Protein AF-0000000079328931 (afdb_homodimer)

Solvent-accessible surface area (backbone atoms only — not comparable to full-atom values): 22644 Å² total; per-residue (Å²): 132,29,38,41,32,41,34,12,40,9,58,31,27,57,46,48,23,21,44,46,53,49,55,49,51,50,68,34,49,32,38,38,24,52,15,70,40,91,87,46,78,28,62,40,46,64,30,44,49,91,51,56,50,89,87,48,44,76,44,79,39,48,51,48,90,51,73,76,65,21,54,57,38,45,46,52,52,47,50,53,52,51,52,43,33,73,72,55,35,32,33,33,39,46,25,59,13,18,44,37,56,67,40,72,49,59,65,54,50,53,55,46,45,73,73,67,45,48,74,47,46,42,53,25,31,39,52,68,50,48,45,25,26,74,69,70,43,77,52,34,46,84,88,46,46,31,37,42,28,34,39,90,51,52,84,69,66,76,84,74,38,19,39,34,35,31,70,27,50,91,38,51,66,65,43,50,51,52,38,53,74,71,57,40,49,56,39,39,40,24,35,51,59,39,88,78,54,44,74,43,71,46,68,70,59,52,68,68,62,65,43,76,58,26,35,34,50,32,38,45,135,132,30,36,40,33,42,32,12,40,8,57,33,28,55,46,49,24,23,44,47,54,50,56,49,52,49,69,34,48,32,39,37,24,52,16,70,40,88,86,46,78,30,63,40,45,63,29,46,50,91,53,56,49,90,85,47,45,74,44,78,40,46,51,48,92,51,74,75,64,23,54,56,38,45,48,52,49,47,50,52,51,49,53,44,32,72,71,54,34,31,34,33,38,47,26,61,14,18,44,36,56,66,39,72,50,60,66,53,49,54,55,46,46,73,72,68,45,48,75,46,46,42,53,24,32,38,51,66,49,46,44,24,25,73,69,70,42,78,51,35,46,85,88,48,45,30,36,41,28,34,38,90,51,53,84,70,66,75,87,74,37,20,40,34,34,31,70,27,50,92,38,52,65,65,45,49,52,52,37,53,74,71,56,39,50,56,39,38,40,25,34,51,59,38,89,78,52,43,75,43,72,45,68,71,59,51,68,68,62,66,43,74,60,27,36,33,49,33,38,45,134

Secondary structure (DSSP, 8-state):
--EEEEEE-BSS-GGGSBHHHHHHHHH-SEEEEEESSTT---HHHHHHGGGPPTT-EEEEEE--SSHHHHHHHHHHHHHHHHHHHHTT--EEEEESB-TTBS-SHHHHHHHHHHTT-EEEEE----HHHHHHHHHT--SB-TT--EEEEEGGGGGG-SS-SEEEEE--TT-HHHHHHHHHHTT-EEEEEESTTSTT-EEE--HHHHHHH--SSEEEEEE--/--EEEEEE-BSS-GGGSBHHHHHHHHH-SEEEEEESSTT---HHHHHHGGGPPTT-EEEEEE--SSHHHHHHHHHHHHHHHHHHHHTT--EEEEESB-TTBS-SHHHHHHHHHHTT-EEEEE----HHHHHHHHHT--SB-TT--EEEEEGGGGGG--S-SEEEEE--TT-HHHHHHHHHHTT-EEEEEESTTSTT-EEE--HHHHHHH--SSEEEEEE--

Organism: NCBI:txid704125

Structure (mmCIF, N/CA/C/O backbone):
data_AF-0000000079328931-model_v1
#
loop_
_entity.id
_entity.type
_entity.pdbx_description
1 polymer 'Precorrin-2 C(20)-methyltransferase'
#
loop_
_atom_site.group_PDB
_atom_site.id
_atom_site.type_symbol
_atom_site.label_atom_id
_atom_site.label_alt_id
_atom_site.label_comp_id
_atom_site.label_asym_id
_atom_site.label_entity_id
_atom_site.label_seq_id
_atom_site.pdbx_PDB_ins_code
_atom_site.Cartn_x
_atom_site.Cartn_y
_atom_site.Cartn_z
_atom_site.occupancy
_atom_site.B_iso_or_equiv
_atom_site.auth_seq_id
_atom_site.auth_comp_id
_atom_site.auth_asym_id
_atom_site.auth_atom_id
_atom_site.pdbx_PDB_model_num
ATOM 1 N N . MET A 1 1 ? 16.797 -24.703 3.709 1 85.31 1 MET A N 1
ATOM 2 C CA . MET A 1 1 ? 15.695 -25 2.791 1 85.31 1 MET A CA 1
ATOM 3 C C . MET A 1 1 ? 15.383 -23.797 1.907 1 85.31 1 MET A C 1
ATOM 5 O O . MET A 1 1 ? 15.492 -22.656 2.35 1 85.31 1 MET A O 1
ATOM 9 N N . ALA A 1 2 ? 15.18 -24.156 0.665 1 93.94 2 ALA A N 1
ATOM 10 C CA . ALA A 1 2 ? 14.93 -23.109 -0.331 1 93.94 2 ALA A CA 1
ATOM 11 C C . ALA A 1 2 ? 13.602 -22.406 -0.069 1 93.94 2 ALA A C 1
ATOM 13 O O . ALA A 1 2 ? 12.703 -22.984 0.557 1 93.94 2 ALA A O 1
ATOM 14 N N . THR A 1 3 ? 13.523 -21.141 -0.402 1 96.31 3 THR A N 1
ATOM 15 C CA . THR A 1 3 ? 12.359 -20.328 -0.091 1 96.31 3 THR A CA 1
ATOM 16 C C . THR A 1 3 ? 11.781 -19.703 -1.36 1 96.31 3 THR A C 1
ATOM 18 O O . THR A 1 3 ? 12.516 -19.312 -2.26 1 96.31 3 THR A O 1
ATOM 21 N N . LEU A 1 4 ? 10.43 -19.719 -1.439 1 96.38 4 LEU A N 1
ATOM 22 C CA . LEU A 1 4 ? 9.742 -18.891 -2.424 1 9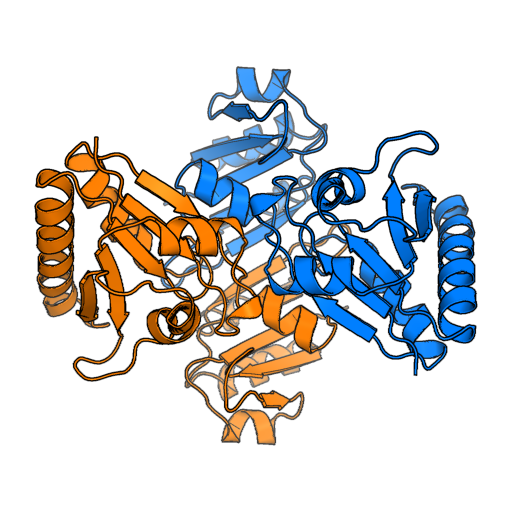6.38 4 LEU A CA 1
ATOM 23 C C . LEU A 1 4 ? 9.453 -17.5 -1.862 1 96.38 4 LEU A C 1
ATOM 25 O O . LEU A 1 4 ? 8.805 -17.375 -0.819 1 96.38 4 LEU A O 1
ATOM 29 N N . TYR A 1 5 ? 9.914 -16.516 -2.578 1 97.38 5 TYR A N 1
ATOM 30 C CA . TYR A 1 5 ? 9.617 -15.133 -2.232 1 97.38 5 TYR A CA 1
ATOM 31 C C . TYR A 1 5 ? 8.594 -14.539 -3.195 1 97.38 5 TYR A C 1
ATOM 33 O O . TYR A 1 5 ? 8.883 -14.359 -4.383 1 97.38 5 TYR A O 1
ATOM 41 N N . GLY A 1 6 ? 7.367 -14.312 -2.715 1 97.06 6 GLY A N 1
ATOM 42 C CA . GLY A 1 6 ? 6.438 -13.477 -3.463 1 97.06 6 GLY A CA 1
ATOM 43 C C . GLY A 1 6 ? 6.664 -11.992 -3.25 1 97.06 6 GLY A C 1
ATOM 44 O O . GLY A 1 6 ? 6.586 -11.508 -2.121 1 97.06 6 GLY A O 1
ATOM 45 N N . ILE A 1 7 ? 6.938 -11.25 -4.352 1 98.38 7 ILE A N 1
ATOM 46 C CA . ILE A 1 7 ? 7.328 -9.852 -4.188 1 98.38 7 ILE A CA 1
ATOM 47 C C . ILE A 1 7 ? 6.367 -8.953 -4.957 1 98.38 7 ILE A C 1
ATOM 49 O O . ILE A 1 7 ? 6.215 -9.086 -6.176 1 98.38 7 ILE A O 1
ATOM 53 N N . GLY A 1 8 ? 5.699 -8.039 -4.203 1 98.56 8 GLY A N 1
ATOM 54 C CA . GLY A 1 8 ? 5.02 -6.93 -4.863 1 98.56 8 GLY A CA 1
ATOM 55 C C . GLY A 1 8 ? 5.973 -5.852 -5.348 1 98.56 8 GLY A C 1
ATOM 56 O O . GLY A 1 8 ? 6.695 -5.25 -4.555 1 98.56 8 GLY A O 1
ATOM 57 N N . VAL A 1 9 ? 5.891 -5.535 -6.617 1 98.5 9 VAL A N 1
ATOM 58 C CA . VAL A 1 9 ? 6.895 -4.633 -7.172 1 98.5 9 VAL A CA 1
ATOM 59 C C . VAL A 1 9 ? 6.312 -3.23 -7.305 1 98.5 9 VAL A C 1
ATOM 61 O O . VAL A 1 9 ? 6.992 -2.309 -7.762 1 98.5 9 VAL A O 1
ATOM 64 N N . GLY A 1 10 ? 5.07 -3.029 -6.91 1 98.31 10 GLY A N 1
ATOM 65 C CA . GLY A 1 10 ? 4.426 -1.737 -7.07 1 98.31 10 GLY A CA 1
ATOM 66 C C . GLY A 1 10 ? 3.861 -1.52 -8.461 1 98.31 10 GLY A C 1
ATOM 67 O O . GLY A 1 10 ? 3.715 -2.469 -9.234 1 98.31 10 GLY A O 1
ATOM 68 N N . PRO A 1 11 ? 3.58 -0.299 -8.742 1 97.75 11 PRO A N 1
ATOM 69 C CA . PRO A 1 11 ? 2.828 -0.007 -9.961 1 97.75 11 PRO A CA 1
ATOM 70 C C . PRO A 1 11 ? 3.709 0.002 -11.211 1 97.75 11 PRO A C 1
ATOM 72 O O . PRO A 1 11 ? 3.197 -0.058 -12.328 1 97.75 11 PRO A O 1
ATOM 75 N N . GLY A 1 12 ? 5.004 0.167 -11.023 1 96.75 12 GLY A N 1
ATOM 76 C CA . GLY A 1 12 ? 5.836 0.187 -12.219 1 96.75 12 GLY A CA 1
ATOM 77 C C . GLY A 1 12 ? 7.082 1.034 -12.062 1 96.75 12 GLY A C 1
ATOM 78 O O . GLY A 1 12 ? 8.055 0.854 -12.797 1 96.75 12 GLY A O 1
ATOM 79 N N . ASP A 1 13 ? 7.09 2.037 -11.219 1 97.94 13 ASP A N 1
ATOM 80 C CA . ASP A 1 13 ? 8.266 2.842 -10.898 1 97.94 13 ASP A CA 1
ATOM 81 C C . ASP A 1 13 ? 9.281 2.035 -10.094 1 97.94 13 ASP A C 1
ATOM 83 O O . ASP A 1 13 ? 9.008 1.649 -8.953 1 97.94 13 ASP A O 1
ATOM 87 N N . SER A 1 14 ? 10.414 1.855 -10.648 1 98.31 14 SER A N 1
ATOM 88 C CA . SER A 1 14 ? 11.438 1.022 -10.023 1 98.31 14 SER A CA 1
ATOM 89 C C . SER A 1 14 ? 11.867 1.599 -8.68 1 98.31 14 SER A C 1
ATOM 91 O O . SER A 1 14 ? 12.32 0.864 -7.797 1 98.31 14 SER A O 1
ATOM 93 N N . GLU A 1 15 ? 11.633 2.84 -8.484 1 98.56 15 GLU A N 1
ATOM 94 C CA . GLU A 1 15 ? 12.047 3.459 -7.23 1 98.56 15 GLU A CA 1
ATOM 95 C C . GLU A 1 15 ? 11 3.238 -6.141 1 98.56 15 GLU A C 1
ATOM 97 O O . GLU A 1 15 ? 11.242 3.551 -4.973 1 98.56 15 GLU A O 1
ATOM 102 N N . LEU A 1 16 ? 9.883 2.684 -6.531 1 98.81 16 LEU A N 1
ATOM 103 C CA . LEU A 1 16 ? 8.859 2.416 -5.523 1 98.81 16 LEU A CA 1
ATOM 104 C C . LEU A 1 16 ? 8.992 0.996 -4.98 1 98.81 16 LEU A C 1
ATOM 106 O O . LEU A 1 16 ? 8.188 0.57 -4.148 1 98.81 16 LEU A O 1
ATOM 110 N N . LEU A 1 17 ? 10.016 0.274 -5.438 1 98.88 17 LEU A N 1
ATOM 111 C CA . LEU A 1 17 ? 10.352 -0.981 -4.777 1 98.88 17 LEU A CA 1
ATOM 112 C C . LEU A 1 17 ? 10.812 -0.732 -3.344 1 98.88 17 LEU A C 1
ATOM 114 O O . LEU A 1 17 ? 11.492 0.26 -3.07 1 98.88 17 LEU A O 1
ATOM 118 N N . THR A 1 18 ? 10.422 -1.639 -2.457 1 98.94 18 THR A N 1
ATOM 119 C CA . THR A 1 18 ? 10.953 -1.563 -1.104 1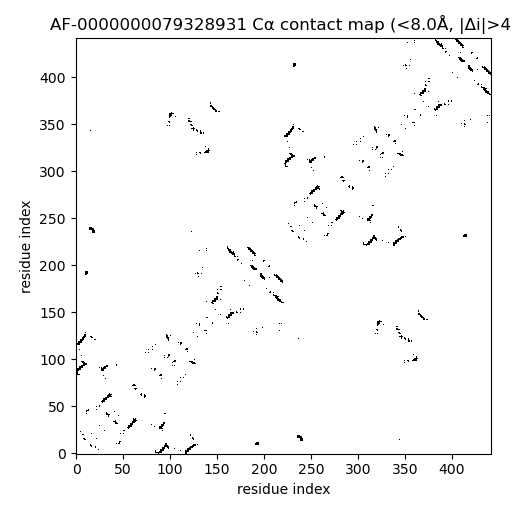 98.94 18 THR A CA 1
ATOM 120 C C . THR A 1 18 ? 12.422 -1.996 -1.078 1 98.94 18 THR A C 1
ATOM 122 O O . THR A 1 18 ? 12.859 -2.756 -1.942 1 98.94 18 THR A O 1
ATOM 125 N N . VAL A 1 19 ? 13.117 -1.541 -0.1 1 98.88 19 VAL A N 1
ATOM 126 C CA . VAL A 1 19 ? 14.5 -1.971 0.114 1 98.88 19 VAL A CA 1
ATOM 127 C C . VAL A 1 19 ? 14.547 -3.488 0.269 1 98.88 19 VAL A C 1
ATOM 129 O O . VAL A 1 19 ? 15.422 -4.148 -0.302 1 98.88 19 VAL A O 1
ATOM 132 N N . LYS A 1 20 ? 13.586 -4.023 0.957 1 98.81 20 LYS A N 1
ATOM 133 C CA . LYS A 1 20 ? 13.508 -5.465 1.176 1 98.81 20 LYS A CA 1
ATOM 134 C C . LYS A 1 20 ? 13.352 -6.215 -0.145 1 98.81 20 LYS A C 1
ATOM 136 O O . LYS A 1 20 ? 13.992 -7.25 -0.354 1 98.81 20 LYS A O 1
ATOM 141 N N . ALA A 1 21 ? 12.5 -5.691 -1.007 1 98.88 21 ALA A N 1
ATOM 142 C CA . ALA A 1 21 ? 12.305 -6.293 -2.324 1 98.88 21 ALA A CA 1
ATOM 143 C C . ALA A 1 21 ? 13.609 -6.293 -3.121 1 98.88 21 ALA A C 1
ATOM 145 O O . ALA A 1 21 ? 14 -7.324 -3.674 1 98.88 21 ALA A O 1
ATOM 146 N N . VAL A 1 22 ? 14.273 -5.168 -3.137 1 98.81 22 VAL A N 1
ATOM 147 C CA . VAL A 1 22 ? 15.508 -5.023 -3.896 1 98.81 22 VAL A CA 1
ATOM 148 C C . VAL A 1 22 ? 16.547 -6.012 -3.377 1 98.81 22 VAL A C 1
ATOM 150 O O . VAL A 1 22 ? 17.141 -6.762 -4.152 1 98.81 22 VAL A O 1
ATOM 153 N N . ARG A 1 23 ? 16.75 -6.055 -2.09 1 98.62 23 ARG A N 1
ATOM 154 C CA . ARG A 1 23 ? 17.734 -6.941 -1.481 1 98.62 23 ARG A CA 1
ATOM 155 C C . ARG A 1 23 ? 17.422 -8.406 -1.792 1 98.62 23 ARG A C 1
ATOM 157 O O . ARG A 1 23 ? 18.328 -9.188 -2.074 1 98.62 23 ARG A O 1
ATOM 164 N N . THR A 1 24 ? 16.172 -8.758 -1.726 1 98.75 24 THR A N 1
ATOM 165 C CA . THR A 1 24 ? 15.75 -10.125 -1.976 1 98.75 24 THR A CA 1
ATOM 166 C C . THR A 1 24 ? 15.961 -10.5 -3.439 1 98.75 24 THR A C 1
ATOM 168 O O . THR A 1 24 ? 16.438 -11.594 -3.742 1 98.75 24 THR A O 1
ATOM 171 N N . ILE A 1 25 ? 15.625 -9.586 -4.32 1 98.5 25 ILE A N 1
ATOM 172 C CA . ILE A 1 25 ? 15.82 -9.805 -5.75 1 98.5 25 ILE A CA 1
ATOM 173 C C . ILE A 1 25 ? 17.297 -10.031 -6.039 1 98.5 25 ILE A C 1
ATOM 175 O O . ILE A 1 25 ? 17.656 -10.938 -6.793 1 98.5 25 ILE A O 1
ATOM 179 N N . GLU A 1 26 ? 18.141 -9.281 -5.43 1 97.88 26 GLU A N 1
ATOM 180 C CA . GLU A 1 26 ? 19.594 -9.352 -5.664 1 97.88 26 GLU A CA 1
ATOM 181 C C . GLU A 1 26 ? 20.156 -10.672 -5.152 1 97.88 26 GLU A C 1
ATOM 183 O O . GLU A 1 26 ? 21.141 -11.18 -5.707 1 97.88 26 GLU A O 1
ATOM 188 N N . LYS A 1 27 ? 19.562 -11.234 -4.191 1 96.56 27 LYS A N 1
ATOM 189 C CA . LYS A 1 27 ? 20.141 -12.391 -3.533 1 96.56 27 LYS A CA 1
ATOM 190 C C . LYS A 1 27 ? 19.625 -13.695 -4.145 1 96.56 27 LYS A C 1
ATOM 192 O O . LYS A 1 27 ? 20.266 -14.734 -4.031 1 96.56 27 LYS A O 1
ATOM 197 N N . CYS A 1 28 ? 18.484 -13.727 -4.727 1 97.12 28 CYS A N 1
ATOM 198 C CA . CYS A 1 28 ? 17.844 -14.961 -5.195 1 97.12 28 CYS A CA 1
ATOM 199 C C . CYS A 1 28 ? 18.406 -15.383 -6.547 1 97.12 28 CYS A C 1
ATOM 201 O O . CYS A 1 28 ? 18.844 -14.539 -7.336 1 97.12 28 CYS A O 1
ATOM 203 N N . GLN A 1 29 ? 18.328 -16.641 -6.785 1 97.62 29 GLN A N 1
ATOM 204 C CA . GLN A 1 29 ? 18.984 -17.219 -7.961 1 97.62 29 GLN A CA 1
ATOM 205 C C . GLN A 1 29 ? 18 -17.312 -9.133 1 97.62 29 GLN A C 1
ATOM 207 O O . GLN A 1 29 ? 18.422 -17.422 -10.289 1 97.62 29 GLN A O 1
ATOM 212 N N . VAL A 1 30 ? 16.719 -17.344 -8.828 1 98.06 30 VAL A N 1
ATOM 213 C CA . VAL A 1 30 ? 15.703 -17.531 -9.859 1 98.06 30 VAL A CA 1
ATOM 214 C C . VAL A 1 30 ? 14.594 -16.5 -9.703 1 98.06 30 VAL A C 1
ATOM 216 O O . VAL A 1 30 ? 14.133 -16.234 -8.586 1 98.06 30 VAL A O 1
ATOM 219 N N . ILE A 1 31 ? 14.195 -15.891 -10.844 1 97.31 31 ILE A N 1
ATOM 220 C CA . ILE A 1 31 ? 13.086 -14.938 -10.867 1 97.31 31 ILE A CA 1
ATOM 221 C C . ILE A 1 31 ? 12.031 -15.398 -11.867 1 97.31 31 ILE A C 1
ATOM 223 O O . ILE A 1 31 ? 12.352 -15.672 -13.031 1 97.31 31 ILE A O 1
ATOM 227 N N . VAL A 1 32 ? 10.82 -15.516 -11.359 1 94.56 32 VAL A N 1
ATOM 228 C CA . VAL A 1 32 ? 9.664 -15.836 -12.188 1 94.56 32 VAL A CA 1
ATOM 229 C C . VAL A 1 32 ? 8.75 -14.617 -12.289 1 94.56 32 VAL A C 1
ATOM 231 O O . VAL A 1 32 ? 8.352 -14.047 -11.273 1 94.56 32 VAL A O 1
ATOM 234 N N . ALA A 1 33 ? 8.461 -14.227 -13.531 1 92.94 33 ALA A N 1
ATOM 235 C CA . ALA A 1 33 ? 7.602 -13.07 -13.773 1 92.94 33 ALA A CA 1
ATOM 236 C C . ALA A 1 33 ? 6.375 -13.453 -14.586 1 92.94 33 ALA A C 1
ATOM 238 O O . ALA A 1 33 ? 6.488 -14.141 -15.609 1 92.94 33 ALA A O 1
ATOM 239 N N . PRO A 1 34 ? 5.203 -12.953 -14.102 1 86.62 34 PRO A N 1
ATOM 240 C CA . PRO A 1 34 ? 3.986 -13.219 -14.875 1 86.62 34 PRO A CA 1
ATOM 241 C C . PRO A 1 34 ? 3.82 -12.281 -16.062 1 86.62 34 PRO A C 1
ATOM 243 O O . PRO A 1 34 ? 4.332 -11.156 -16.047 1 86.62 34 PRO A O 1
ATOM 246 N N . CYS A 1 35 ? 3.244 -12.797 -17.094 1 82.5 35 CYS A N 1
ATOM 247 C CA . CYS A 1 35 ? 2.834 -11.969 -18.219 1 82.5 35 CYS A CA 1
ATOM 248 C C . CYS A 1 35 ? 1.426 -12.328 -18.672 1 82.5 35 CYS A C 1
ATOM 250 O O . CYS A 1 35 ? 1.029 -13.492 -18.609 1 82.5 35 CYS A O 1
ATOM 252 N N . ALA A 1 36 ? 0.689 -11.289 -19.078 1 70 36 ALA A N 1
ATOM 253 C CA . ALA A 1 36 ? -0.695 -11.5 -19.5 1 70 36 ALA A CA 1
ATOM 254 C C . ALA A 1 36 ? -0.761 -12.055 -20.922 1 70 36 ALA A C 1
ATOM 256 O O . ALA A 1 36 ? -1.711 -12.758 -21.281 1 70 36 ALA A O 1
ATOM 257 N N . THR A 1 37 ? 0.182 -11.625 -21.656 1 67 37 THR A N 1
ATOM 258 C CA . THR A 1 37 ? 0.159 -12.062 -23.047 1 67 37 THR A CA 1
ATOM 259 C C . THR A 1 37 ? 1.355 -12.953 -23.359 1 67 37 THR A C 1
ATOM 261 O O . THR A 1 37 ? 2.414 -12.82 -22.75 1 67 37 THR A O 1
ATOM 264 N N . GLU A 1 38 ? 1.178 -14.07 -24.109 1 58.62 38 GLU A N 1
ATOM 265 C CA . GLU A 1 38 ? 2.195 -15.062 -24.438 1 58.62 38 GLU A CA 1
ATOM 266 C C . GLU A 1 38 ? 3.516 -14.398 -24.812 1 58.62 38 GLU A C 1
ATOM 268 O O . GLU A 1 38 ? 4.586 -14.875 -24.438 1 58.62 38 GLU A O 1
ATOM 273 N N . ASP A 1 39 ? 3.51 -13.43 -25.578 1 57.34 39 ASP A N 1
ATOM 274 C CA . ASP A 1 39 ? 4.742 -12.797 -26.047 1 57.34 39 ASP A CA 1
ATOM 275 C C . ASP A 1 39 ? 4.906 -11.406 -25.453 1 57.34 39 ASP A C 1
ATOM 277 O O . ASP A 1 39 ? 5.664 -10.586 -25.969 1 57.34 39 ASP A O 1
ATOM 281 N N . GLY A 1 40 ? 4.246 -11.258 -24.375 1 64.81 40 GLY A N 1
ATOM 282 C CA . GLY A 1 40 ? 4.199 -9.859 -23.969 1 64.81 40 GLY A CA 1
ATOM 283 C C . GLY A 1 40 ? 5.188 -9.523 -22.859 1 64.81 40 GLY A C 1
ATOM 284 O O . GLY A 1 40 ? 5.863 -10.414 -22.344 1 64.81 40 GLY A O 1
ATOM 285 N N . GLU A 1 41 ? 5.531 -8.406 -22.781 1 76.5 41 GLU A N 1
ATOM 286 C CA . GLU A 1 41 ? 6.406 -7.824 -21.766 1 76.5 41 GLU A CA 1
ATOM 287 C C . GLU A 1 41 ? 5.762 -7.875 -20.391 1 76.5 41 GLU A C 1
ATOM 289 O O . GLU A 1 41 ? 4.535 -7.832 -20.266 1 76.5 41 GLU A O 1
ATOM 294 N N . SER A 1 42 ? 6.555 -8.312 -19.422 1 89.56 42 SER A N 1
ATOM 295 C CA . SER A 1 42 ? 6.117 -8.297 -18.031 1 89.56 42 SER A CA 1
ATOM 296 C C . SER A 1 42 ? 6.445 -6.961 -17.359 1 89.56 42 SER A C 1
ATOM 298 O O . SER A 1 42 ? 7.617 -6.613 -17.203 1 89.56 42 SER A O 1
ATOM 300 N N . ILE A 1 43 ? 5.398 -6.297 -17.016 1 91.06 43 ILE A N 1
ATOM 301 C CA . ILE A 1 43 ? 5.57 -5.027 -16.312 1 91.06 43 ILE A CA 1
ATOM 302 C C . ILE A 1 43 ? 6.355 -5.25 -15.023 1 91.06 43 ILE A C 1
ATOM 304 O O . ILE A 1 43 ? 7.219 -4.445 -14.672 1 91.06 43 ILE A O 1
ATOM 308 N N . ALA A 1 44 ? 6.035 -6.363 -14.352 1 95.12 44 ALA A N 1
ATOM 309 C CA . ALA A 1 44 ? 6.727 -6.684 -13.102 1 95.12 44 ALA A CA 1
ATOM 310 C C . ALA A 1 44 ? 8.219 -6.879 -13.344 1 95.12 44 ALA A C 1
ATOM 312 O O . ALA A 1 44 ? 9.055 -6.367 -12.586 1 95.12 44 ALA A O 1
ATOM 313 N N . LEU A 1 45 ? 8.531 -7.594 -14.391 1 95.69 45 LEU A N 1
ATOM 314 C CA . LEU A 1 45 ? 9.93 -7.844 -14.703 1 95.69 45 LEU A CA 1
ATOM 315 C C . LEU A 1 45 ? 10.641 -6.551 -15.086 1 95.69 45 LEU A C 1
ATOM 317 O O . LEU A 1 45 ? 11.758 -6.293 -14.625 1 95.69 45 LEU A O 1
ATOM 321 N N . GLU A 1 46 ? 10.008 -5.738 -15.898 1 95.44 46 GLU A N 1
ATOM 322 C CA . GLU A 1 46 ? 10.594 -4.465 -16.312 1 95.44 46 GLU A CA 1
ATOM 323 C C . GLU A 1 46 ? 10.883 -3.576 -15.109 1 95.44 46 GLU A C 1
ATOM 325 O O . GLU A 1 46 ? 11.898 -2.881 -15.078 1 95.44 46 GLU A O 1
ATOM 330 N N . THR A 1 47 ? 10.078 -3.639 -14.164 1 97.31 47 THR A N 1
ATOM 331 C CA . THR A 1 47 ? 10.18 -2.797 -12.977 1 97.31 47 THR A CA 1
ATOM 332 C C . THR A 1 47 ? 11.43 -3.139 -12.172 1 97.31 47 THR A C 1
ATOM 334 O O . THR A 1 47 ? 12.031 -2.266 -11.547 1 97.31 47 THR A O 1
ATOM 337 N N . VAL A 1 48 ? 11.875 -4.391 -12.234 1 98.12 48 VAL A N 1
ATOM 338 C CA . VAL A 1 48 ? 12.945 -4.812 -11.344 1 98.12 48 VAL A CA 1
ATOM 339 C C . VAL A 1 48 ? 14.227 -5.023 -12.141 1 98.12 48 VAL A C 1
ATOM 341 O O . VAL A 1 48 ? 15.258 -5.43 -11.586 1 98.12 48 VAL A O 1
ATOM 344 N N . ARG A 1 49 ? 14.234 -4.766 -13.352 1 96.81 49 ARG A N 1
ATOM 345 C CA . ARG A 1 49 ? 15.281 -5.168 -14.281 1 96.81 49 ARG A CA 1
ATOM 346 C C . ARG A 1 49 ? 16.641 -4.676 -13.812 1 96.81 49 ARG A C 1
ATOM 348 O O . ARG A 1 49 ? 17.625 -5.422 -13.852 1 96.81 49 ARG A O 1
ATOM 355 N N . GLU A 1 50 ? 16.75 -3.504 -13.359 1 97.06 50 GLU A N 1
ATOM 356 C CA . GLU A 1 50 ? 18.031 -2.893 -13.016 1 97.06 50 GLU A CA 1
ATOM 357 C C . GLU A 1 50 ? 18.609 -3.516 -11.75 1 97.06 50 GLU A C 1
ATOM 359 O O . GLU A 1 50 ? 19.797 -3.322 -11.445 1 97.06 50 GLU A O 1
ATOM 364 N N . TYR A 1 51 ? 17.812 -4.277 -11.023 1 97.69 51 TYR A N 1
ATOM 365 C CA . TYR A 1 51 ? 18.266 -4.84 -9.75 1 97.69 51 TYR A CA 1
ATOM 366 C C . TYR A 1 51 ? 18.609 -6.316 -9.906 1 97.69 51 TYR A C 1
ATOM 368 O O . TYR A 1 51 ? 19.062 -6.953 -8.945 1 97.69 51 TYR A O 1
ATOM 376 N N . ILE A 1 52 ? 18.391 -6.863 -11.078 1 97.75 52 ILE A N 1
ATOM 377 C CA . ILE A 1 52 ? 18.688 -8.273 -11.328 1 97.75 52 ILE A CA 1
ATOM 378 C C . ILE A 1 52 ? 20.172 -8.453 -11.602 1 97.75 52 ILE A C 1
ATOM 380 O O . ILE A 1 52 ? 20.719 -7.859 -12.539 1 97.75 52 ILE A O 1
ATOM 384 N N . LYS A 1 53 ? 20.797 -9.25 -10.859 1 97.31 53 LYS A N 1
ATOM 385 C CA . LYS A 1 53 ? 22.219 -9.484 -11.016 1 97.31 53 LYS A CA 1
ATOM 386 C C . LYS A 1 53 ? 22.5 -10.414 -12.195 1 97.31 53 LYS A C 1
ATOM 388 O O . LYS A 1 53 ? 21.688 -11.266 -12.523 1 97.31 53 LYS A O 1
ATOM 393 N N . PRO A 1 54 ? 23.734 -10.234 -12.703 1 96.12 54 PRO A N 1
ATOM 394 C CA . PRO A 1 54 ? 24.125 -11.188 -13.734 1 96.12 54 PRO A CA 1
ATOM 395 C C . PRO A 1 54 ? 24.125 -12.633 -13.234 1 96.12 54 PRO A C 1
ATOM 397 O O . PRO A 1 54 ? 24.531 -12.891 -12.094 1 96.12 54 PRO A O 1
ATOM 400 N N . GLY A 1 55 ? 23.609 -13.523 -14.07 1 96.31 55 GLY A N 1
ATOM 401 C CA . GLY A 1 55 ? 23.609 -14.93 -13.703 1 96.31 55 GLY A CA 1
ATOM 402 C C . GLY A 1 55 ? 22.281 -15.406 -13.133 1 96.31 55 GLY A C 1
ATOM 403 O O . GLY A 1 55 ? 22.047 -16.609 -13 1 96.31 55 GLY A O 1
ATOM 404 N N . THR A 1 56 ? 21.453 -14.461 -12.75 1 97.5 56 THR A N 1
ATOM 405 C CA . THR A 1 56 ? 20.125 -14.828 -12.258 1 97.5 56 THR A CA 1
ATOM 406 C C . THR A 1 56 ? 19.297 -15.461 -13.375 1 97.5 56 THR A C 1
ATOM 408 O O . THR A 1 56 ? 19.281 -14.961 -14.5 1 97.5 56 THR A O 1
ATOM 411 N N . GLU A 1 57 ? 18.688 -16.625 -13.094 1 97.69 57 GLU A N 1
ATOM 412 C CA . GLU A 1 57 ? 17.75 -17.234 -14.023 1 97.69 57 GLU A CA 1
ATOM 413 C C . GLU A 1 57 ? 16.406 -16.516 -14.016 1 97.69 57 GLU A C 1
ATOM 415 O O . GLU A 1 57 ? 15.727 -16.453 -12.984 1 97.69 57 GLU A O 1
ATOM 420 N N . VAL A 1 58 ? 16.031 -15.938 -15.188 1 95.75 58 VAL A N 1
ATOM 421 C CA . VAL A 1 58 ? 14.781 -15.195 -15.297 1 95.75 58 VAL A CA 1
ATOM 422 C C . VAL A 1 58 ? 13.844 -15.906 -16.266 1 95.75 58 VAL A C 1
ATOM 424 O O . VAL A 1 58 ? 14.219 -16.188 -17.406 1 95.75 58 VAL A O 1
ATOM 427 N N . ILE A 1 59 ? 12.617 -16.141 -15.75 1 92.19 59 ILE A N 1
ATOM 428 C CA . ILE A 1 59 ? 11.641 -16.812 -16.609 1 92.19 59 ILE A CA 1
ATOM 429 C C . ILE A 1 59 ? 10.336 -16.031 -16.594 1 92.19 59 ILE A C 1
ATOM 431 O O . ILE A 1 59 ? 9.891 -15.555 -15.555 1 92.19 59 ILE A O 1
ATOM 435 N N . ILE A 1 60 ? 9.781 -15.875 -17.766 1 89.75 60 ILE A N 1
ATOM 436 C CA . ILE A 1 60 ? 8.469 -15.258 -17.906 1 89.75 60 ILE A CA 1
ATOM 437 C C . ILE A 1 60 ? 7.41 -16.328 -18.141 1 89.75 60 ILE A C 1
ATOM 439 O O . ILE A 1 60 ? 7.578 -17.203 -18.984 1 89.75 60 ILE A O 1
ATOM 443 N N . LYS A 1 61 ? 6.469 -16.328 -17.328 1 83.5 61 LYS A N 1
ATOM 444 C CA . LYS A 1 61 ? 5.41 -17.328 -17.453 1 83.5 61 LYS A CA 1
ATOM 445 C C . LYS A 1 61 ? 4.07 -16.656 -17.781 1 83.5 61 LYS A C 1
ATOM 447 O O . LYS A 1 61 ? 3.742 -15.609 -17.219 1 83.5 61 LYS A O 1
ATOM 452 N N . HIS A 1 62 ? 3.441 -17.266 -18.688 1 77.62 62 HIS A N 1
ATOM 453 C CA . HIS A 1 62 ? 2.164 -16.766 -19.172 1 77.62 62 HIS A CA 1
ATOM 454 C C . HIS A 1 62 ? 1.015 -17.203 -18.266 1 77.62 62 HIS A C 1
ATOM 456 O O . HIS A 1 62 ? 0.819 -18.391 -18.031 1 77.62 62 HIS A O 1
ATOM 462 N N . PHE A 1 63 ? 0.355 -16.281 -17.703 1 70.56 63 PHE A N 1
ATOM 463 C CA . PHE A 1 63 ? -0.861 -16.516 -16.922 1 70.56 63 PHE A CA 1
ATOM 464 C C . PHE A 1 63 ? -2.07 -15.922 -17.641 1 70.56 63 PHE A C 1
ATOM 466 O O . PHE A 1 63 ? -2.395 -14.742 -17.453 1 70.56 63 PHE A O 1
ATOM 473 N N . PRO A 1 64 ? -2.676 -16.75 -18.531 1 64.12 64 PRO A N 1
ATOM 474 C CA . PRO A 1 64 ? -3.791 -16.234 -19.328 1 64.12 64 PRO A CA 1
ATOM 475 C C . PRO A 1 64 ? -5.031 -15.945 -18.484 1 64.12 64 PRO A C 1
ATOM 477 O O . PRO A 1 64 ? -5.16 -16.469 -17.375 1 64.12 64 PRO A O 1
ATOM 480 N N . MET A 1 65 ? -5.902 -15.07 -18.891 1 60.06 65 MET A N 1
ATOM 481 C CA . MET A 1 65 ? -7.152 -14.727 -18.203 1 60.06 65 MET A CA 1
ATOM 482 C C . MET A 1 65 ? -8.188 -15.836 -18.391 1 60.06 65 MET A C 1
ATOM 484 O O . MET A 1 65 ? -9.102 -15.969 -17.578 1 60.06 65 MET A O 1
ATOM 488 N N . GLY A 1 66 ? -8.055 -16.75 -19.312 1 57.62 66 GLY A N 1
ATOM 489 C CA . GLY A 1 66 ? -9.055 -17.766 -19.578 1 57.62 66 GLY A CA 1
ATOM 490 C C . GLY A 1 66 ? -8.898 -19 -18.703 1 57.62 66 GLY A C 1
ATOM 491 O O . GLY A 1 66 ? -7.805 -19.266 -18.203 1 57.62 66 GLY A O 1
ATOM 492 N N . LYS A 1 67 ? -10.133 -19.672 -18.219 1 57.78 67 LYS A N 1
ATOM 493 C CA . LYS A 1 67 ? -10.266 -20.688 -17.188 1 57.78 67 LYS A CA 1
ATOM 494 C C . LYS A 1 67 ? -9.43 -21.922 -17.531 1 57.78 67 LYS A C 1
ATOM 496 O O . LYS A 1 67 ? -8.648 -22.406 -16.703 1 57.78 67 LYS A O 1
ATOM 501 N N . LYS A 1 68 ? -9.773 -22.562 -18.609 1 58.09 68 LYS A N 1
ATOM 502 C CA . LYS A 1 68 ? -9.195 -23.891 -18.859 1 58.09 68 LYS A CA 1
ATOM 503 C C . LYS A 1 68 ? -7.691 -23.797 -19.094 1 58.09 68 LYS A C 1
ATOM 505 O O . LYS A 1 68 ? -6.922 -24.562 -18.5 1 58.09 68 LYS A O 1
ATOM 510 N N . ASP A 1 69 ? -7.277 -22.859 -19.844 1 64.94 69 ASP A N 1
ATOM 511 C CA . ASP A 1 69 ? -5.871 -22.719 -20.203 1 64.94 69 ASP A CA 1
ATOM 512 C C . ASP A 1 69 ? -5.074 -22.094 -19.062 1 64.94 69 ASP A C 1
ATOM 514 O O . ASP A 1 69 ? -3.875 -22.344 -18.922 1 64.94 69 ASP A O 1
ATOM 518 N N . ARG A 1 70 ? -5.816 -21.5 -18.172 1 66.38 70 ARG A N 1
ATOM 519 C CA . ARG A 1 70 ? -5.176 -20.844 -17.031 1 66.38 70 ARG A CA 1
ATOM 520 C C . ARG A 1 70 ? -4.637 -21.875 -16.047 1 66.38 70 ARG A C 1
ATOM 522 O O . ARG A 1 70 ? -3.523 -21.734 -15.539 1 66.38 70 ARG A O 1
ATOM 529 N N . VAL A 1 71 ? -5.398 -22.859 -15.906 1 67.62 71 VAL A N 1
ATOM 530 C CA . VAL A 1 71 ? -5.039 -23.859 -14.922 1 67.62 71 VAL A CA 1
ATOM 531 C C . VAL A 1 71 ? -3.801 -24.625 -15.391 1 67.62 71 VAL A C 1
ATOM 533 O O . VAL A 1 71 ? -2.865 -24.844 -14.617 1 67.62 71 VAL A O 1
ATOM 536 N N . ILE A 1 72 ? -3.748 -24.953 -16.672 1 70.69 72 ILE A N 1
ATOM 537 C CA . ILE A 1 72 ? -2.635 -25.734 -17.203 1 70.69 72 ILE A CA 1
ATOM 538 C C . ILE A 1 72 ? -1.361 -24.891 -17.188 1 70.69 72 ILE A C 1
ATOM 540 O O . ILE A 1 72 ? -0.3 -25.375 -16.781 1 70.69 72 ILE A O 1
ATOM 544 N N . LYS A 1 73 ? -1.492 -23.672 -17.578 1 75.31 73 LYS A N 1
ATOM 545 C CA . LYS A 1 73 ? -0.329 -22.781 -17.625 1 75.31 73 LYS A CA 1
ATOM 546 C C . LYS A 1 73 ? 0.171 -22.469 -16.219 1 75.31 73 LYS A C 1
ATOM 548 O O . LYS A 1 73 ? 1.379 -22.375 -15.992 1 75.31 73 LYS A O 1
ATOM 553 N N . ALA A 1 74 ? -0.737 -22.312 -15.367 1 75.94 74 ALA A N 1
ATOM 554 C CA . ALA A 1 74 ? -0.364 -22.094 -13.969 1 75.94 74 ALA A CA 1
ATOM 555 C C . ALA A 1 74 ? 0.383 -23.312 -13.406 1 75.94 74 ALA A C 1
ATOM 557 O O . ALA A 1 74 ? 1.376 -23.156 -12.688 1 75.94 74 ALA A O 1
ATOM 558 N N . LEU A 1 75 ? -0.02 -24.422 -13.844 1 77.88 75 LEU A N 1
ATOM 559 C CA . LEU A 1 75 ? 0.606 -25.641 -13.359 1 77.88 75 LEU A CA 1
ATOM 560 C C . LEU A 1 75 ? 2.049 -25.75 -13.844 1 77.88 75 LEU A C 1
ATOM 562 O O . LEU A 1 75 ? 2.924 -26.219 -13.109 1 77.88 75 LEU A O 1
ATOM 566 N N . GLU A 1 76 ? 2.256 -25.297 -15.039 1 81.38 76 GLU A N 1
ATOM 567 C CA . GLU A 1 76 ? 3.617 -25.297 -15.562 1 81.38 76 GLU A CA 1
ATOM 568 C C . GLU A 1 76 ? 4.523 -24.375 -14.758 1 81.38 76 GLU A C 1
ATOM 570 O O . GLU A 1 76 ? 5.68 -24.703 -14.492 1 81.38 76 GLU A O 1
ATOM 575 N N . ALA A 1 77 ? 3.986 -23.25 -14.453 1 82.56 77 ALA A N 1
ATOM 576 C CA . ALA A 1 77 ? 4.75 -22.312 -13.641 1 82.56 77 ALA A CA 1
ATOM 577 C C . ALA A 1 77 ? 5.039 -22.891 -12.258 1 82.56 77 ALA A C 1
ATOM 579 O O . ALA A 1 77 ? 6.148 -22.75 -11.742 1 82.56 77 ALA A O 1
ATOM 580 N N . TYR A 1 78 ? 4.098 -23.594 -11.766 1 84.94 78 TYR A N 1
ATOM 581 C CA . TYR A 1 78 ? 4.242 -24.188 -10.445 1 84.94 78 TYR A CA 1
ATOM 582 C C . TYR A 1 78 ? 5.312 -25.281 -10.453 1 84.94 78 TYR A C 1
ATOM 584 O O . TYR A 1 78 ? 6.145 -25.344 -9.539 1 84.94 78 TYR A O 1
ATOM 592 N N . GLU A 1 79 ? 5.254 -26.031 -11.469 1 87.69 79 GLU A N 1
ATOM 593 C CA . GLU A 1 79 ? 6.227 -27.109 -11.594 1 87.69 79 GLU A CA 1
ATOM 594 C C . GLU A 1 79 ? 7.645 -26.562 -11.734 1 87.69 79 GLU A C 1
ATOM 596 O O . GLU A 1 79 ? 8.586 -27.109 -11.141 1 87.69 79 GLU A O 1
ATOM 601 N N . PHE A 1 80 ? 7.734 -25.609 -12.492 1 91.31 80 PHE A N 1
ATOM 602 C CA . PHE A 1 80 ? 9.039 -24.969 -12.656 1 91.31 80 PHE A CA 1
ATOM 603 C C . PHE A 1 80 ? 9.57 -24.469 -11.312 1 91.31 80 PHE A C 1
ATOM 605 O O . PHE A 1 80 ? 10.719 -24.734 -10.961 1 91.31 80 PHE A O 1
ATOM 612 N N . ILE A 1 81 ? 8.75 -23.75 -10.578 1 93.06 81 ILE A N 1
ATOM 613 C CA . ILE A 1 81 ? 9.125 -23.172 -9.289 1 93.06 81 ILE A CA 1
ATOM 614 C C . ILE A 1 81 ? 9.508 -24.297 -8.32 1 93.06 81 ILE A C 1
ATOM 616 O O . ILE A 1 81 ? 10.547 -24.219 -7.664 1 93.06 81 ILE A O 1
ATOM 620 N N . GLU A 1 82 ? 8.742 -25.312 -8.312 1 92.75 82 GLU A N 1
ATOM 621 C CA . GLU A 1 82 ? 9 -26.453 -7.422 1 92.75 82 GLU A CA 1
ATOM 622 C C . GLU A 1 82 ? 10.344 -27.109 -7.734 1 92.75 82 GLU A C 1
ATOM 624 O O . GLU A 1 82 ? 11.102 -27.438 -6.824 1 92.75 82 GLU A O 1
ATOM 629 N N . CYS A 1 83 ? 10.578 -27.266 -8.953 1 94.62 83 CYS A N 1
ATOM 630 C CA . CYS A 1 83 ? 11.82 -27.891 -9.375 1 94.62 83 CYS A CA 1
ATOM 631 C C . CYS A 1 83 ? 13.031 -27.094 -8.914 1 94.62 83 CYS A C 1
ATOM 633 O O . CYS A 1 83 ? 13.992 -27.656 -8.391 1 94.62 83 CYS A O 1
ATOM 635 N N . ARG A 1 84 ? 12.977 -25.812 -9.062 1 96.12 84 ARG A N 1
ATOM 636 C CA . ARG A 1 84 ? 14.086 -24.953 -8.656 1 96.12 84 ARG A CA 1
ATOM 637 C C . ARG A 1 84 ? 14.25 -24.953 -7.141 1 96.12 84 ARG A C 1
ATOM 639 O O . ARG A 1 84 ? 15.375 -24.984 -6.633 1 96.12 84 ARG A O 1
ATOM 646 N N . LEU A 1 85 ? 13.133 -24.922 -6.457 1 96.44 85 LEU A N 1
ATOM 647 C CA . LEU A 1 85 ? 13.18 -24.984 -5 1 96.44 85 LEU A CA 1
ATOM 648 C C . LEU A 1 85 ? 13.805 -26.281 -4.527 1 96.44 85 LEU A C 1
ATOM 650 O O . LEU A 1 85 ? 14.602 -26.297 -3.586 1 96.44 85 LEU A O 1
ATOM 654 N N . LYS A 1 86 ? 13.492 -27.391 -5.191 1 95.5 86 LYS A N 1
ATOM 655 C CA . LYS A 1 86 ? 14.039 -28.703 -4.848 1 95.5 86 LYS A CA 1
ATOM 656 C C . LYS A 1 86 ? 15.547 -28.75 -5.066 1 95.5 86 LYS A C 1
ATOM 658 O O . LYS A 1 86 ? 16.266 -29.484 -4.383 1 95.5 86 LYS A O 1
ATOM 663 N N . GLU A 1 87 ? 16 -27.953 -5.98 1 97.12 87 GLU A N 1
ATOM 664 C CA . GLU A 1 87 ? 17.422 -27.859 -6.25 1 97.12 87 GLU A CA 1
ATOM 665 C C . GLU A 1 87 ? 18.141 -27 -5.191 1 97.12 87 GLU A C 1
ATOM 667 O O . GLU A 1 87 ? 19.359 -26.844 -5.234 1 97.12 87 GLU A O 1
ATOM 672 N N . GLY A 1 88 ? 17.359 -26.406 -4.332 1 96.38 88 GLY A N 1
ATOM 673 C CA . GLY A 1 88 ? 17.922 -25.609 -3.246 1 96.38 88 GLY A CA 1
ATOM 674 C C . GLY A 1 88 ? 18.062 -24.141 -3.582 1 96.38 88 GLY A C 1
ATOM 675 O O . GLY A 1 88 ? 18.703 -23.391 -2.855 1 96.38 88 GLY A O 1
ATOM 676 N N . LYS A 1 89 ? 17.422 -23.766 -4.645 1 97.38 89 LYS A N 1
ATOM 677 C CA . LYS A 1 89 ? 17.5 -22.375 -5.078 1 97.38 89 LYS A CA 1
ATOM 678 C C . LYS A 1 89 ? 16.344 -21.562 -4.516 1 97.38 89 LYS A C 1
ATOM 680 O O . LYS A 1 89 ? 15.211 -22.031 -4.453 1 97.38 89 LYS A O 1
ATOM 685 N N . ASP A 1 90 ? 16.641 -20.359 -4.082 1 97.75 90 ASP A N 1
ATOM 686 C CA . ASP A 1 90 ? 15.586 -19.422 -3.748 1 97.75 90 ASP A CA 1
ATOM 687 C C . ASP A 1 90 ? 14.953 -18.828 -5.008 1 97.75 90 ASP A C 1
ATOM 689 O O . ASP A 1 90 ? 15.648 -18.484 -5.961 1 97.75 90 ASP A O 1
ATOM 693 N N . VAL A 1 91 ? 13.602 -18.797 -4.98 1 97.06 91 VAL A N 1
ATOM 694 C CA . VAL A 1 91 ? 12.859 -18.359 -6.152 1 97.06 91 VAL A CA 1
ATOM 695 C C . VAL A 1 91 ? 12.023 -17.125 -5.801 1 97.06 91 VAL A C 1
ATOM 697 O O . VAL A 1 91 ? 11.383 -17.078 -4.75 1 97.06 91 VAL A O 1
ATOM 700 N N . VAL A 1 92 ? 12.102 -16.172 -6.711 1 97.44 92 VAL A N 1
ATOM 701 C CA . VAL A 1 92 ? 11.25 -14.992 -6.602 1 97.44 92 VAL A CA 1
ATOM 702 C C . VAL A 1 92 ? 10.102 -15.094 -7.602 1 97.44 92 VAL A C 1
ATOM 704 O O . VAL A 1 92 ? 10.312 -15.422 -8.766 1 97.44 92 VAL A O 1
ATOM 707 N N . PHE A 1 93 ? 8.945 -14.891 -7.145 1 95.75 93 PHE A N 1
ATOM 708 C CA . PHE A 1 93 ? 7.793 -14.656 -8 1 95.75 93 PHE A CA 1
ATOM 709 C C . PHE A 1 93 ? 7.34 -13.203 -7.914 1 95.75 93 PHE A C 1
ATOM 711 O O . PHE A 1 93 ? 6.945 -12.734 -6.844 1 95.75 93 PHE A O 1
ATOM 718 N N . LEU A 1 94 ? 7.309 -12.5 -9.039 1 96.56 94 LEU A N 1
ATOM 719 C CA . LEU A 1 94 ? 6.996 -11.078 -9.055 1 96.56 94 LEU A CA 1
ATOM 720 C C . LEU A 1 94 ? 5.504 -10.852 -9.281 1 96.56 94 LEU A C 1
ATOM 722 O O . LEU A 1 94 ? 4.879 -11.57 -10.07 1 96.56 94 LEU A O 1
ATOM 726 N N . THR A 1 95 ? 4.992 -9.883 -8.586 1 95.25 95 THR A N 1
ATOM 727 C CA . THR A 1 95 ? 3.619 -9.43 -8.781 1 95.25 95 THR A CA 1
ATOM 728 C C . THR A 1 95 ? 3.572 -7.918 -8.984 1 95.25 95 THR A C 1
ATOM 730 O O . THR A 1 95 ? 4.246 -7.172 -8.266 1 95.25 95 THR A O 1
ATOM 733 N N . ILE A 1 96 ? 2.809 -7.473 -10.008 1 95.44 96 ILE A N 1
ATOM 734 C CA . ILE A 1 96 ? 2.564 -6.039 -10.125 1 95.44 96 ILE A CA 1
ATOM 735 C C . ILE A 1 96 ? 1.67 -5.57 -8.977 1 95.44 96 ILE A C 1
ATOM 737 O O . ILE A 1 96 ? 0.739 -6.277 -8.578 1 95.44 96 ILE A O 1
ATOM 741 N N . GLY A 1 97 ? 2.01 -4.453 -8.445 1 97 97 GLY A N 1
ATOM 742 C CA . GLY A 1 97 ? 1.284 -3.975 -7.281 1 97 97 GLY A CA 1
ATOM 743 C C . GLY A 1 97 ? 1.637 -4.723 -6.012 1 97 97 GLY A C 1
ATOM 744 O O . GLY A 1 97 ? 2.814 -4.863 -5.672 1 97 97 GLY A O 1
ATOM 745 N N . ASP A 1 98 ? 0.636 -5.117 -5.289 1 98.44 98 ASP A N 1
ATOM 746 C CA . ASP A 1 98 ? 0.771 -5.906 -4.07 1 98.44 98 ASP A CA 1
ATOM 747 C C . ASP A 1 98 ? 0.298 -7.34 -4.289 1 98.44 98 ASP A C 1
ATOM 749 O O . ASP A 1 98 ? -0.722 -7.57 -4.941 1 98.44 98 ASP A O 1
ATOM 753 N N . PRO A 1 99 ? 0.968 -8.312 -3.666 1 97.44 99 PRO A N 1
ATOM 754 C CA . PRO A 1 99 ? 0.656 -9.727 -3.898 1 97.44 99 PRO A CA 1
ATOM 755 C C . PRO A 1 99 ? -0.754 -10.102 -3.449 1 97.44 99 PRO A C 1
ATOM 757 O O . PRO A 1 99 ? -1.309 -11.102 -3.912 1 97.44 99 PRO A O 1
ATOM 760 N N . TYR A 1 100 ? -1.347 -9.297 -2.564 1 97.75 100 TYR A N 1
ATOM 761 C CA . TYR A 1 100 ? -2.59 -9.781 -1.978 1 97.75 100 TYR A CA 1
ATOM 762 C C . TYR A 1 100 ? -3.756 -8.867 -2.332 1 97.75 100 TYR A C 1
ATOM 764 O O . TYR A 1 100 ? -4.844 -8.992 -1.768 1 97.75 100 TYR A O 1
ATOM 772 N N . VAL A 1 101 ? -3.584 -7.934 -3.289 1 98.06 101 VAL A N 1
ATOM 773 C CA . VAL A 1 101 ? -4.645 -7.082 -3.812 1 98.06 101 VAL A CA 1
ATOM 774 C C . VAL A 1 101 ? -4.871 -7.383 -5.293 1 98.06 101 VAL A C 1
ATOM 776 O O . VAL A 1 101 ? -4.078 -6.969 -6.145 1 98.06 101 VAL A O 1
ATOM 779 N N . TYR A 1 102 ? -5.93 -8.086 -5.602 1 95.56 102 TYR A N 1
ATOM 780 C CA . TYR A 1 102 ? -6.324 -8.445 -6.961 1 95.56 102 TYR A CA 1
ATOM 781 C C . TYR A 1 102 ? -5.172 -9.117 -7.699 1 95.56 102 TYR A C 1
ATOM 783 O O . TYR A 1 102 ? -4.863 -8.75 -8.836 1 95.56 102 TYR A O 1
ATOM 791 N N . SER A 1 103 ? -4.566 -10.062 -7.078 1 90.69 103 SER A N 1
ATOM 792 C CA . SER A 1 103 ? -3.414 -10.773 -7.625 1 90.69 103 SER A CA 1
ATOM 793 C C . SER A 1 103 ? -3.703 -12.266 -7.758 1 90.69 103 SER A C 1
ATOM 795 O O . SER A 1 103 ? -4.492 -12.82 -6.992 1 90.69 103 SER A O 1
ATOM 797 N N . THR A 1 104 ? -3.082 -12.906 -8.68 1 80.38 104 THR A N 1
ATOM 798 C CA . THR A 1 104 ? -3.213 -14.352 -8.867 1 80.38 104 THR A CA 1
ATOM 799 C C . THR A 1 104 ? -2.213 -15.102 -7.988 1 80.38 104 THR A C 1
ATOM 801 O O . THR A 1 104 ? -2.234 -16.328 -7.926 1 80.38 104 THR A O 1
ATOM 804 N N . TYR A 1 105 ? -1.405 -14.438 -7.273 1 87.69 105 TYR A N 1
ATOM 805 C CA . TYR A 1 105 ? -0.34 -14.969 -6.43 1 87.69 105 TYR A CA 1
ATOM 806 C C . TYR A 1 105 ? -0.889 -15.969 -5.418 1 87.69 105 TYR A C 1
ATOM 808 O O . TYR A 1 105 ? -0.261 -17 -5.145 1 87.69 105 TYR A O 1
ATOM 816 N N . SER A 1 106 ? -2.1 -15.727 -4.914 1 81.94 106 SER A N 1
ATOM 817 C CA . SER A 1 106 ? -2.643 -16.562 -3.846 1 81.94 106 SER A CA 1
ATOM 818 C C . SER A 1 106 ? -2.809 -18 -4.301 1 81.94 106 SER A C 1
ATOM 820 O O . SER A 1 106 ? -2.619 -18.938 -3.512 1 81.94 106 SER A O 1
ATOM 822 N N . HIS A 1 107 ? -3.096 -18.219 -5.562 1 77.69 107 HIS A N 1
ATOM 823 C CA . HIS A 1 107 ? -3.236 -19.562 -6.098 1 77.69 107 HIS A CA 1
ATOM 824 C C . HIS A 1 107 ? -1.895 -20.297 -6.125 1 77.69 107 HIS A C 1
ATOM 826 O O . HIS A 1 107 ? -1.813 -21.469 -5.777 1 77.69 107 HIS A O 1
ATOM 832 N N . MET A 1 108 ? -0.911 -19.609 -6.398 1 79.25 108 MET A N 1
ATOM 833 C CA . MET A 1 108 ? 0.443 -20.141 -6.449 1 79.25 108 MET A CA 1
ATOM 834 C C . MET A 1 108 ? 0.948 -20.484 -5.051 1 79.25 108 MET A C 1
ATOM 836 O O . MET A 1 108 ? 1.544 -21.531 -4.84 1 79.25 108 MET A O 1
ATOM 840 N N . LEU A 1 109 ? 0.701 -19.609 -4.184 1 85.31 109 LEU A N 1
ATOM 841 C CA . LEU A 1 109 ? 1.147 -19.766 -2.803 1 85.31 109 LEU A CA 1
ATOM 842 C C . LEU A 1 109 ? 0.629 -21.062 -2.197 1 85.31 109 LEU A C 1
ATOM 844 O O . LEU A 1 109 ? 1.391 -21.812 -1.58 1 85.31 109 LEU A O 1
ATOM 848 N N . LYS A 1 110 ? -0.606 -21.297 -2.404 1 81.88 110 LYS A N 1
ATOM 849 C CA . LYS A 1 110 ? -1.21 -22.5 -1.828 1 81.88 110 LYS A CA 1
ATOM 850 C C . LYS A 1 110 ? -0.521 -23.766 -2.338 1 81.88 110 LYS A C 1
ATOM 852 O O . LYS A 1 110 ? -0.213 -24.672 -1.557 1 81.88 110 LYS A O 1
ATOM 857 N N . HIS A 1 111 ? -0.276 -23.812 -3.566 1 82.38 111 HIS A N 1
ATOM 858 C CA . HIS A 1 111 ? 0.375 -24.969 -4.176 1 82.38 111 HIS A CA 1
ATOM 859 C C . HIS A 1 111 ? 1.768 -25.188 -3.596 1 82.38 111 HIS A C 1
ATOM 861 O O . HIS A 1 111 ? 2.107 -26.297 -3.186 1 82.38 111 HIS A O 1
ATOM 867 N N . VAL A 1 112 ? 2.549 -24.156 -3.463 1 87.75 112 VAL A N 1
ATOM 868 C CA . VAL A 1 112 ? 3.936 -24.234 -3.021 1 87.75 112 VAL A CA 1
ATOM 869 C C . VAL A 1 112 ? 3.986 -24.594 -1.541 1 87.75 112 VAL A C 1
ATOM 871 O O . VAL A 1 112 ? 4.82 -25.406 -1.128 1 87.75 112 VAL A O 1
ATOM 874 N N . ARG A 1 113 ? 3.109 -24.078 -0.796 1 87.81 113 ARG A N 1
ATOM 875 C CA . ARG A 1 113 ? 3.045 -24.406 0.625 1 87.81 113 ARG A CA 1
ATOM 876 C C . ARG A 1 113 ? 2.658 -25.859 0.836 1 87.81 113 ARG A C 1
ATOM 878 O O . ARG A 1 113 ? 3.203 -26.531 1.714 1 87.81 113 ARG A O 1
ATOM 885 N N . ASP A 1 114 ? 1.749 -26.312 0.052 1 87.06 114 ASP A N 1
ATOM 886 C CA . ASP A 1 114 ? 1.305 -27.688 0.146 1 87.06 114 ASP A CA 1
ATOM 887 C C . ASP A 1 114 ? 2.445 -28.656 -0.173 1 87.06 114 ASP A C 1
ATOM 889 O O . ASP A 1 114 ? 2.445 -29.797 0.288 1 87.06 114 ASP A O 1
ATOM 893 N N . CYS A 1 115 ? 3.389 -28.203 -0.943 1 87.5 115 CYS A N 1
ATOM 894 C CA . CYS A 1 115 ? 4.551 -29.016 -1.291 1 87.5 115 CYS A CA 1
ATOM 895 C C . CYS A 1 115 ? 5.598 -28.969 -0.184 1 87.5 115 CYS A C 1
ATOM 897 O O . CYS A 1 115 ? 6.617 -29.656 -0.261 1 87.5 115 CYS A O 1
ATOM 899 N N . GLY A 1 116 ? 5.395 -28.078 0.868 1 90.06 116 GLY A N 1
ATOM 900 C CA . GLY A 1 116 ? 6.238 -28.078 2.051 1 90.06 116 GLY A CA 1
ATOM 901 C C . GLY A 1 116 ? 7.336 -27.031 2.004 1 90.06 116 GLY A C 1
ATOM 902 O O . GLY A 1 116 ? 8.25 -27.047 2.83 1 90.06 116 GLY A O 1
ATOM 903 N N . PHE A 1 117 ? 7.375 -26.219 1.055 1 93.25 117 PHE A N 1
ATOM 904 C CA . PHE A 1 117 ? 8.406 -25.203 0.944 1 93.25 117 PHE A CA 1
ATOM 905 C C . PHE A 1 117 ? 8.039 -23.969 1.756 1 93.25 117 PHE A C 1
ATOM 907 O O . PHE A 1 117 ? 6.859 -23.703 1.99 1 93.25 117 PHE A O 1
ATOM 914 N N . GLU A 1 118 ? 9.047 -23.281 2.168 1 94.25 118 GLU A N 1
ATOM 915 C CA . GLU A 1 118 ? 8.852 -22 2.852 1 94.25 118 GLU A CA 1
ATOM 916 C C . GLU A 1 118 ? 8.445 -20.906 1.869 1 94.25 118 GLU A C 1
ATOM 918 O O . GLU A 1 118 ? 8.938 -20.859 0.74 1 94.25 118 GLU A O 1
ATOM 923 N N . VAL A 1 119 ? 7.535 -20.078 2.381 1 95.5 119 VAL A N 1
ATOM 924 C CA . VAL A 1 119 ? 7.09 -18.953 1.569 1 95.5 119 VAL A CA 1
ATOM 925 C C . VAL A 1 119 ? 7.188 -17.656 2.379 1 95.5 119 VAL A C 1
ATOM 927 O O . VAL A 1 119 ? 6.766 -17.609 3.537 1 95.5 119 VAL A O 1
ATOM 930 N N . GLN A 1 120 ? 7.805 -16.703 1.794 1 96.88 120 GLN A N 1
ATOM 931 C CA . GLN A 1 120 ? 7.855 -15.344 2.338 1 96.88 120 GLN A CA 1
ATOM 932 C C . GLN A 1 120 ? 7.336 -14.328 1.325 1 96.88 120 GLN A C 1
ATOM 934 O O . GLN A 1 120 ? 7.746 -14.336 0.163 1 96.88 120 GLN A O 1
ATOM 939 N N . THR A 1 121 ? 6.434 -13.539 1.81 1 98.19 121 THR A N 1
ATOM 940 C CA . THR A 1 121 ? 5.863 -12.547 0.911 1 98.19 121 THR A CA 1
ATOM 941 C C . THR A 1 121 ? 6.301 -11.141 1.314 1 98.19 121 THR A C 1
ATOM 943 O O . THR A 1 121 ? 6.328 -10.812 2.502 1 98.19 121 THR A O 1
ATOM 946 N N . ILE A 1 122 ? 6.684 -10.32 0.377 1 98.75 122 ILE A N 1
ATOM 947 C CA . ILE A 1 122 ? 7.059 -8.922 0.553 1 98.75 122 ILE A CA 1
ATOM 948 C C . ILE A 1 122 ? 6.012 -8.023 -0.098 1 98.75 122 ILE A C 1
ATOM 950 O O . ILE A 1 122 ? 5.766 -8.117 -1.303 1 98.75 122 ILE A O 1
ATOM 954 N N . PRO A 1 123 ? 5.387 -7.129 0.691 1 98.88 123 PRO A N 1
ATOM 955 C CA . PRO A 1 123 ? 4.332 -6.277 0.138 1 98.88 123 PRO A CA 1
ATOM 956 C C . PRO A 1 123 ? 4.863 -5.25 -0.859 1 98.88 123 PRO A C 1
ATOM 958 O O . PRO A 1 123 ? 6.074 -5.008 -0.912 1 98.88 123 PRO A O 1
ATOM 961 N N . GLY A 1 124 ? 4.004 -4.75 -1.667 1 98.81 124 GLY A N 1
ATOM 962 C CA . GLY A 1 124 ? 4.309 -3.68 -2.602 1 98.81 124 GLY A CA 1
ATOM 963 C C . GLY A 1 124 ? 3.332 -2.521 -2.518 1 98.81 124 GLY A C 1
ATOM 964 O O . GLY A 1 124 ? 2.246 -2.656 -1.946 1 98.81 124 GLY A O 1
ATOM 965 N N . ILE A 1 125 ? 3.715 -1.407 -3.115 1 98.94 125 ILE A N 1
ATOM 966 C CA . ILE A 1 125 ? 2.844 -0.241 -3.199 1 98.94 125 ILE A CA 1
ATOM 967 C C . ILE A 1 125 ? 1.671 -0.539 -4.129 1 98.94 125 ILE A C 1
ATOM 969 O O . ILE A 1 125 ? 1.87 -0.891 -5.297 1 98.94 125 ILE A O 1
ATOM 973 N N . THR A 1 126 ? 0.494 -0.386 -3.607 1 98.75 126 THR A N 1
ATOM 974 C CA . THR A 1 126 ? -0.666 -0.568 -4.473 1 98.75 126 THR A CA 1
ATOM 975 C C . THR A 1 126 ? -0.767 0.566 -5.488 1 98.75 126 THR A C 1
ATOM 977 O O . THR A 1 126 ? -0.29 1.675 -5.238 1 98.75 126 THR A O 1
ATOM 980 N N . SER A 1 127 ? -1.423 0.242 -6.578 1 98.44 127 SER A N 1
ATOM 981 C CA . SER A 1 127 ? -1.574 1.255 -7.617 1 98.44 127 SER A CA 1
ATOM 982 C C . SER A 1 127 ? -2.367 2.453 -7.109 1 98.44 127 SER A C 1
ATOM 984 O O . SER A 1 127 ? -2.082 3.596 -7.477 1 98.44 127 SER A O 1
ATOM 986 N N . PHE A 1 128 ? -3.361 2.221 -6.23 1 98.81 128 PHE A N 1
ATOM 987 C CA . PHE A 1 128 ? -4.195 3.336 -5.801 1 98.81 128 PHE A CA 1
ATOM 988 C C . PHE A 1 128 ? -3.461 4.203 -4.781 1 98.81 128 PHE A C 1
ATOM 990 O O . PHE A 1 128 ? -3.678 5.414 -4.719 1 98.81 128 PHE A O 1
ATOM 997 N N . CYS A 1 129 ? -2.533 3.611 -3.98 1 98.88 129 CYS A N 1
ATOM 998 C CA . CYS A 1 129 ? -1.692 4.453 -3.139 1 98.88 129 CYS A CA 1
ATOM 999 C C . CYS A 1 129 ? -0.72 5.27 -3.98 1 98.88 129 CYS A C 1
ATOM 1001 O O . CYS A 1 129 ? -0.49 6.449 -3.703 1 98.88 129 CYS A O 1
ATOM 1003 N N . ALA A 1 130 ? -0.164 4.648 -5.004 1 98.88 130 ALA A N 1
ATOM 1004 C CA . ALA A 1 130 ? 0.736 5.355 -5.914 1 98.88 130 ALA A CA 1
ATOM 1005 C C . ALA A 1 130 ? 0.012 6.488 -6.633 1 98.88 130 ALA A C 1
ATOM 1007 O O . ALA A 1 130 ? 0.536 7.602 -6.734 1 98.88 130 ALA A O 1
ATOM 1008 N N . ALA A 1 131 ? -1.158 6.219 -7.102 1 98.88 131 ALA A N 1
ATOM 1009 C CA . ALA A 1 131 ? -1.95 7.23 -7.801 1 98.88 131 ALA A CA 1
ATOM 1010 C C . ALA A 1 131 ? -2.307 8.383 -6.871 1 98.88 131 ALA A C 1
ATOM 1012 O O . ALA A 1 131 ? -2.223 9.555 -7.262 1 98.88 131 ALA A O 1
ATOM 1013 N N . ALA A 1 132 ? -2.721 8.055 -5.68 1 98.62 132 ALA A N 1
ATOM 1014 C CA . ALA A 1 132 ? -3.059 9.078 -4.699 1 98.62 132 ALA A CA 1
ATOM 1015 C C . ALA A 1 132 ? -1.879 10.016 -4.457 1 98.62 132 ALA A C 1
ATOM 1017 O O . ALA A 1 132 ? -2.049 11.234 -4.402 1 98.62 132 ALA A O 1
ATOM 1018 N N . SER A 1 133 ? -0.729 9.461 -4.332 1 98.31 133 SER A N 1
ATOM 1019 C CA . SER A 1 133 ? 0.475 10.258 -4.109 1 98.31 133 SER A CA 1
ATOM 1020 C C . SER A 1 133 ? 0.82 11.094 -5.336 1 98.31 133 SER A C 1
ATOM 1022 O O . SER A 1 133 ? 1.28 12.227 -5.211 1 98.31 133 SER A O 1
ATOM 1024 N N . LEU A 1 134 ? 0.611 10.516 -6.508 1 98 134 LEU A N 1
ATOM 1025 C CA . LEU A 1 134 ? 0.883 11.211 -7.762 1 98 134 LEU A CA 1
ATOM 1026 C C . LEU A 1 134 ? 0.04 12.477 -7.879 1 98 134 LEU A C 1
ATOM 1028 O O . LEU A 1 134 ? 0.536 13.523 -8.305 1 98 134 LEU A O 1
ATOM 1032 N N . VAL A 1 135 ? -1.209 12.406 -7.379 1 96.69 135 VAL A N 1
ATOM 1033 C CA . VAL A 1 135 ? -2.127 13.508 -7.637 1 96.69 135 VAL A CA 1
ATOM 1034 C C . VAL A 1 135 ? -2.422 14.25 -6.336 1 96.69 135 VAL A C 1
ATOM 1036 O O . VAL A 1 135 ? -3.201 15.203 -6.324 1 96.69 135 VAL A O 1
ATOM 1039 N N . ASN A 1 136 ? -1.824 13.805 -5.254 1 95 136 ASN A N 1
ATOM 1040 C CA . ASN A 1 136 ? -2.051 14.383 -3.934 1 95 136 ASN A CA 1
ATOM 1041 C C . ASN A 1 136 ? -3.535 14.406 -3.582 1 95 136 ASN A C 1
ATOM 1043 O O . ASN A 1 136 ? -4.07 15.461 -3.219 1 95 136 ASN A O 1
ATOM 1047 N N . LYS A 1 137 ? -4.133 13.234 -3.602 1 95.12 137 LYS A N 1
ATOM 1048 C CA . LYS A 1 137 ? -5.539 13.078 -3.252 1 95.12 137 LYS A CA 1
ATOM 1049 C C . LYS A 1 137 ? -5.719 12.078 -2.109 1 95.12 137 LYS A C 1
ATOM 1051 O O . LYS A 1 137 ? -5.223 10.953 -2.18 1 95.12 137 LYS A O 1
ATOM 1056 N N . THR A 1 138 ? -6.449 12.5 -1.154 1 96.19 138 THR A N 1
ATOM 1057 C CA . THR A 1 138 ? -6.727 11.672 0.012 1 96.19 138 THR A CA 1
ATOM 1058 C C . THR A 1 138 ? -7.566 10.453 -0.376 1 96.19 138 THR A C 1
ATOM 1060 O O . THR A 1 138 ? -8.523 10.578 -1.142 1 96.19 138 THR A O 1
ATOM 1063 N N . LEU A 1 139 ? -7.18 9.305 0.133 1 98.31 139 LEU A N 1
ATOM 1064 C CA . LEU A 1 139 ? -7.961 8.094 -0.111 1 98.31 139 LEU A CA 1
ATOM 1065 C C . LEU A 1 139 ? -9.031 7.918 0.959 1 98.31 139 LEU A C 1
ATOM 1067 O O . LEU A 1 139 ? -10.164 7.523 0.654 1 98.31 139 LEU A O 1
ATOM 1071 N N . VAL A 1 140 ? -8.672 8.164 2.17 1 97.94 140 VAL A N 1
ATOM 1072 C CA . VAL A 1 140 ? -9.625 8.031 3.27 1 97.94 140 VAL A CA 1
ATOM 1073 C C . VAL A 1 140 ? -9.078 8.742 4.512 1 97.94 140 VAL A C 1
ATOM 1075 O O . VAL A 1 140 ? -7.867 8.797 4.719 1 97.94 140 VAL A O 1
ATOM 1078 N N . VAL A 1 141 ? -9.961 9.289 5.312 1 94.06 141 VAL A N 1
ATOM 1079 C CA . VAL A 1 141 ? -9.555 10.008 6.52 1 94.06 141 VAL A CA 1
ATOM 1080 C C . VAL A 1 141 ? -10.609 9.82 7.609 1 94.06 141 VAL A C 1
ATOM 1082 O O . VAL A 1 141 ? -11.734 9.398 7.328 1 94.06 141 VAL A O 1
ATOM 1085 N N . GLY A 1 142 ? -10.133 10.07 8.781 1 92.38 142 GLY A N 1
ATOM 1086 C CA . GLY A 1 142 ? -11.055 10.125 9.898 1 92.38 142 GLY A CA 1
ATOM 1087 C C . GLY A 1 142 ? -11.727 8.797 10.188 1 92.38 142 GLY A C 1
ATOM 1088 O O . GLY A 1 142 ? -11.062 7.77 10.312 1 92.38 142 GLY A O 1
ATOM 1089 N N . ASP A 1 143 ? -13.07 8.898 10.344 1 94.88 143 ASP A N 1
ATOM 1090 C CA . ASP A 1 143 ? -13.844 7.711 10.695 1 94.88 143 ASP A CA 1
ATOM 1091 C C . ASP A 1 143 ? -14.641 7.203 9.5 1 94.88 143 ASP A C 1
ATOM 1093 O O . ASP A 1 143 ? -15.711 6.613 9.664 1 94.88 143 ASP A O 1
ATOM 1097 N N . GLU A 1 144 ? -14.094 7.391 8.336 1 96.88 144 GLU A N 1
ATOM 1098 C CA . GLU A 1 144 ? -14.758 6.953 7.109 1 96.88 144 GLU A CA 1
ATOM 1099 C C . GLU A 1 144 ? -14.203 5.609 6.633 1 96.88 144 GLU A C 1
ATOM 1101 O O . GLU A 1 144 ? -13.148 5.172 7.086 1 96.88 144 GLU A O 1
ATOM 1106 N N . LYS A 1 145 ? -14.953 4.895 5.848 1 98.19 145 LYS A N 1
ATOM 1107 C CA . LYS A 1 145 ? -14.438 3.668 5.25 1 98.19 145 LYS A CA 1
ATOM 1108 C C . LYS A 1 145 ? -13.961 3.91 3.82 1 98.19 145 LYS A C 1
ATOM 1110 O O . LYS A 1 145 ? -14.438 4.828 3.15 1 98.19 145 LYS A O 1
ATOM 1115 N N . LEU A 1 146 ? -13.055 3.207 3.352 1 98.81 146 LEU A N 1
ATOM 1116 C CA . LEU A 1 146 ? -12.562 3.152 1.979 1 98.81 146 LEU A CA 1
ATOM 1117 C C . LEU A 1 146 ? -13.016 1.867 1.292 1 98.81 146 LEU A C 1
ATOM 1119 O O . LEU A 1 146 ? -12.836 0.773 1.833 1 98.81 146 LEU A O 1
ATOM 1123 N N . VAL A 1 147 ? -13.648 2.008 0.125 1 98.88 147 VAL A N 1
ATOM 1124 C CA . VAL A 1 147 ? -14.055 0.829 -0.632 1 98.88 147 VAL A CA 1
ATOM 1125 C C . VAL A 1 147 ? -13.242 0.742 -1.924 1 98.88 147 VAL A C 1
ATOM 1127 O O . VAL A 1 147 ? -13.25 1.672 -2.732 1 98.88 147 VAL A O 1
ATOM 1130 N N . VAL A 1 148 ? -12.5 -0.286 -2.088 1 98.88 148 VAL A N 1
ATOM 1131 C CA . VAL A 1 148 ? -11.805 -0.624 -3.328 1 98.88 148 VAL A CA 1
ATOM 1132 C C . VAL A 1 148 ? -12.609 -1.668 -4.098 1 98.88 148 VAL A C 1
ATOM 1134 O O . VAL A 1 148 ? -12.867 -2.764 -3.594 1 98.88 148 VAL A O 1
ATOM 1137 N N . MET A 1 149 ? -12.969 -1.368 -5.328 1 98.75 149 MET A N 1
ATOM 1138 C CA . MET A 1 149 ? -13.859 -2.289 -6.027 1 98.75 149 MET A CA 1
ATOM 1139 C C . MET A 1 149 ? -13.562 -2.307 -7.52 1 98.75 149 MET A C 1
ATOM 1141 O O . MET A 1 149 ? -13.055 -1.326 -8.07 1 98.75 149 MET A O 1
ATOM 1145 N N . PRO A 1 150 ? -13.836 -3.461 -8.18 1 98.5 150 PRO A N 1
ATOM 1146 C CA . PRO A 1 150 ? -13.773 -3.461 -9.641 1 98.5 150 PRO A CA 1
ATOM 1147 C C . PRO A 1 150 ? -14.875 -2.621 -10.289 1 98.5 150 PRO A C 1
ATOM 1149 O O . PRO A 1 150 ? -15.93 -2.416 -9.68 1 98.5 150 PRO A O 1
ATOM 1152 N N . ALA A 1 151 ? -14.602 -2.174 -11.445 1 98.62 151 ALA A N 1
ATOM 1153 C CA . ALA A 1 151 ? -15.539 -1.333 -12.188 1 98.62 151 ALA A CA 1
ATOM 1154 C C . ALA A 1 151 ? -16.906 -2.01 -12.312 1 98.62 151 ALA A C 1
ATOM 1156 O O . ALA A 1 151 ? -17.938 -1.341 -12.305 1 98.62 151 ALA A O 1
ATOM 1157 N N . THR A 1 152 ? -16.906 -3.303 -12.383 1 97.81 152 THR A N 1
ATOM 1158 C CA . THR A 1 152 ? -18.141 -4.059 -12.578 1 97.81 152 THR A CA 1
ATOM 1159 C C . THR A 1 152 ? -19.047 -3.943 -11.359 1 97.81 152 THR A C 1
ATOM 1161 O O . THR A 1 152 ? -20.234 -4.266 -11.43 1 97.81 152 THR A O 1
ATOM 1164 N N . LYS A 1 153 ? -18.531 -3.459 -10.281 1 97.88 153 LYS A N 1
ATOM 1165 C CA . LYS A 1 153 ? -19.328 -3.363 -9.055 1 97.88 153 LYS A CA 1
ATOM 1166 C C . LYS A 1 153 ? -19.656 -1.908 -8.727 1 97.88 153 LYS A C 1
ATOM 1168 O O . LYS A 1 153 ? -20.188 -1.615 -7.656 1 97.88 153 LYS A O 1
ATOM 1173 N N . ALA A 1 154 ? -19.344 -1.033 -9.586 1 98.25 154 ALA A N 1
ATOM 1174 C CA . ALA A 1 154 ? -19.578 0.387 -9.328 1 98.25 154 ALA A CA 1
ATOM 1175 C C . ALA A 1 154 ? -21.047 0.663 -9.055 1 98.25 154 ALA A C 1
ATOM 1177 O O . ALA A 1 154 ? -21.391 1.572 -8.289 1 98.25 154 ALA A O 1
ATOM 1178 N N . CYS A 1 155 ? -21.938 -0.123 -9.617 1 97.56 155 CYS A N 1
ATOM 1179 C CA . CYS A 1 155 ? -23.375 0.06 -9.461 1 97.56 155 CYS A CA 1
ATOM 1180 C C . CYS A 1 155 ? -23.812 -0.239 -8.031 1 97.56 155 CYS A C 1
ATOM 1182 O O . CYS A 1 155 ? -24.922 0.093 -7.637 1 97.56 155 CYS A O 1
ATOM 1184 N N . GLU A 1 156 ? -22.953 -0.835 -7.25 1 97.56 156 GLU A N 1
ATOM 1185 C CA . GLU A 1 156 ? -23.297 -1.214 -5.883 1 97.56 156 GLU A CA 1
ATOM 1186 C C . GLU A 1 156 ? -23 -0.08 -4.906 1 97.56 156 GLU A C 1
ATOM 1188 O O . GLU A 1 156 ? -23.312 -0.184 -3.715 1 97.56 156 GLU A O 1
ATOM 1193 N N . ILE A 1 157 ? -22.438 0.975 -5.395 1 97.69 157 ILE A N 1
ATOM 1194 C CA . ILE A 1 157 ? -22.125 2.105 -4.527 1 97.69 157 ILE A CA 1
ATOM 1195 C C . ILE A 1 157 ? -23.422 2.682 -3.953 1 97.69 157 ILE A C 1
ATOM 1197 O O . ILE A 1 157 ? -24.375 2.928 -4.688 1 97.69 157 ILE A O 1
ATOM 1201 N N . THR A 1 158 ? -23.406 2.883 -2.668 1 94.75 158 THR A N 1
ATOM 1202 C CA . THR A 1 158 ? -24.562 3.475 -2.008 1 9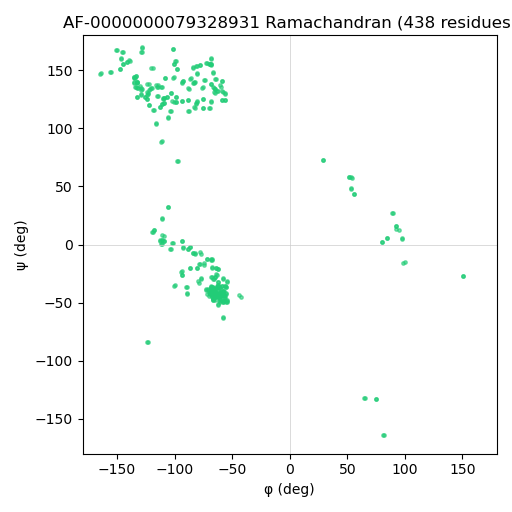4.75 158 THR A CA 1
ATOM 1203 C C . THR A 1 158 ? -24.172 4.742 -1.253 1 94.75 158 THR A C 1
ATOM 1205 O O . THR A 1 158 ? -24.016 5.805 -1.855 1 94.75 158 THR A O 1
ATOM 1208 N N . ASP A 1 159 ? -23.656 4.625 0.03 1 94.19 159 ASP A N 1
ATOM 1209 C CA . ASP A 1 159 ? -23.391 5.789 0.869 1 94.19 159 ASP A CA 1
ATOM 1210 C C . ASP A 1 159 ? -21.875 5.984 1.055 1 94.19 159 ASP A C 1
ATOM 1212 O O . ASP A 1 159 ? -21.453 6.883 1.782 1 94.19 159 ASP A O 1
ATOM 1216 N N . GLU A 1 160 ? -21.172 5.148 0.378 1 96.62 160 GLU A N 1
ATOM 1217 C CA . GLU A 1 160 ? -19.734 5.266 0.508 1 96.62 160 GLU A CA 1
ATOM 1218 C C . GLU A 1 160 ? -19.25 6.648 0.079 1 96.62 160 GLU A C 1
ATOM 1220 O O . GLU A 1 160 ? -19.719 7.195 -0.917 1 96.62 160 GLU A O 1
ATOM 1225 N N . LYS A 1 161 ? -18.297 7.195 0.791 1 98.12 161 LYS A N 1
ATOM 1226 C CA . LYS A 1 161 ? -17.75 8.516 0.496 1 98.12 161 LYS A CA 1
ATOM 1227 C C . LYS A 1 161 ? -16.422 8.414 -0.27 1 98.12 161 LYS A C 1
ATOM 1229 O O . LYS A 1 161 ? -16.094 9.289 -1.072 1 98.12 161 LYS A O 1
ATOM 1234 N N . PHE A 1 162 ? -15.672 7.43 0.047 1 98.75 162 PHE A N 1
ATOM 1235 C CA . PHE A 1 162 ? -14.359 7.207 -0.561 1 98.75 162 PHE A CA 1
ATOM 1236 C C . PHE A 1 162 ? -14.328 5.875 -1.297 1 98.75 162 PHE A C 1
ATOM 1238 O O . PHE A 1 162 ? -14.477 4.816 -0.683 1 98.75 162 PHE A O 1
ATOM 1245 N N . VAL A 1 163 ? -14.148 5.93 -2.65 1 98.81 163 VAL A N 1
ATOM 1246 C CA . VAL A 1 163 ? -14.156 4.699 -3.432 1 98.81 163 VAL A CA 1
ATOM 1247 C C . VAL A 1 163 ? -13.008 4.715 -4.434 1 98.81 163 VAL A C 1
ATOM 1249 O O . VAL A 1 163 ? -12.672 5.762 -4.988 1 98.81 163 VAL A O 1
ATOM 1252 N N . ILE A 1 164 ? -12.375 3.631 -4.594 1 98.94 164 ILE A N 1
ATOM 1253 C CA . ILE A 1 164 ? -11.414 3.373 -5.652 1 98.94 164 ILE A CA 1
ATOM 1254 C C . ILE A 1 164 ? -12 2.381 -6.656 1 98.94 164 ILE A C 1
ATOM 1256 O O . ILE A 1 164 ? -12.43 1.29 -6.281 1 98.94 164 ILE A O 1
ATOM 1260 N N . ILE A 1 165 ? -12 2.748 -7.891 1 98.94 165 ILE A N 1
ATOM 1261 C CA . ILE A 1 165 ? -12.492 1.858 -8.938 1 98.94 165 ILE A CA 1
ATOM 1262 C C . ILE A 1 165 ? -11.312 1.253 -9.695 1 98.94 165 ILE A C 1
ATOM 1264 O O . ILE A 1 165 ? -10.578 1.967 -10.375 1 98.94 165 ILE A O 1
ATOM 1268 N N . MET A 1 166 ? -11.195 -0.039 -9.57 1 98.56 166 MET A N 1
ATOM 1269 C CA . MET A 1 166 ? -10.156 -0.82 -10.227 1 98.56 166 MET A CA 1
ATOM 1270 C C . MET A 1 166 ? -10.711 -1.534 -11.461 1 98.56 166 MET A C 1
ATOM 1272 O O . MET A 1 166 ? -11.922 -1.554 -11.672 1 98.56 166 MET A O 1
ATOM 1276 N N . LYS A 1 167 ? -9.75 -2.068 -12.266 1 97.06 167 LYS A N 1
ATOM 1277 C CA . LYS A 1 167 ? -10.156 -2.838 -13.438 1 97.06 167 LYS A CA 1
ATOM 1278 C C . LYS A 1 167 ? -11.148 -2.055 -14.289 1 97.06 167 LYS A C 1
ATOM 1280 O O . LYS A 1 167 ? -12.227 -2.559 -14.625 1 97.06 167 LYS A O 1
ATOM 1285 N N . LEU A 1 168 ? -10.711 -0.929 -14.695 1 97.88 168 LEU A N 1
ATOM 1286 C CA . LEU A 1 168 ? -11.578 0.089 -15.281 1 97.88 168 LEU A CA 1
ATOM 1287 C C . LEU A 1 168 ? -11.742 -0.136 -16.781 1 97.88 168 LEU A C 1
ATOM 1289 O O . LEU A 1 168 ? -12.727 0.315 -17.375 1 97.88 168 LEU A O 1
ATOM 1293 N N . TYR A 1 169 ? -10.875 -0.849 -17.375 1 96.38 169 TYR A N 1
ATOM 1294 C CA . TYR A 1 169 ? -10.789 -0.958 -18.828 1 96.38 169 TYR A CA 1
ATOM 1295 C C . TYR A 1 169 ? -12.117 -1.424 -19.406 1 96.38 169 TYR A C 1
ATOM 1297 O O . TYR A 1 169 ? -12.664 -2.4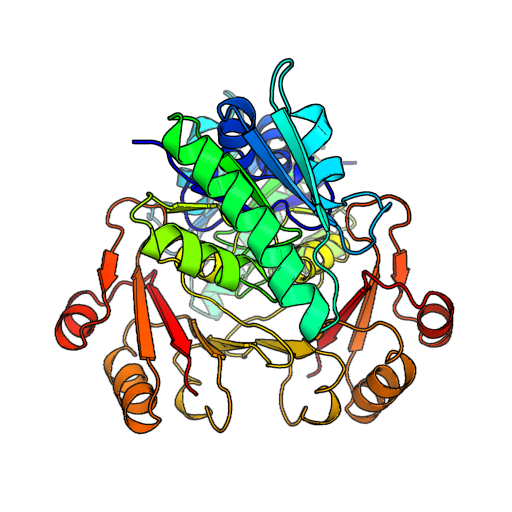49 -19 1 96.38 169 TYR A O 1
ATOM 1305 N N . LYS A 1 170 ? -12.672 -0.643 -20.344 1 96.25 170 LYS A N 1
ATOM 1306 C CA . LYS A 1 170 ? -13.891 -0.897 -21.094 1 96.25 170 LYS A CA 1
ATOM 1307 C C . LYS A 1 170 ? -15.133 -0.554 -20.281 1 96.25 170 LYS A C 1
ATOM 1309 O O . LYS A 1 170 ? -16.266 -0.716 -20.734 1 96.25 170 LYS A O 1
ATOM 1314 N N . HIS A 1 171 ? -15 -0.047 -19.062 1 98.19 171 HIS A N 1
ATOM 1315 C CA . HIS A 1 171 ? -16.141 0.283 -18.219 1 98.19 171 HIS A CA 1
ATOM 1316 C C . HIS A 1 171 ? -16.156 1.77 -17.875 1 98.19 171 HIS A C 1
ATOM 1318 O O . HIS A 1 171 ? -16.922 2.201 -17 1 98.19 171 HIS A O 1
ATOM 1324 N N . GLU A 1 172 ? -15.336 2.521 -18.531 1 98.38 172 GLU A N 1
ATOM 1325 C CA . GLU A 1 172 ? -15.125 3.922 -18.172 1 98.38 172 GLU A CA 1
ATOM 1326 C C . GLU A 1 172 ? -16.438 4.703 -18.203 1 98.38 172 GLU A C 1
ATOM 1328 O O . GLU A 1 172 ? -16.766 5.41 -17.25 1 98.38 172 GLU A O 1
ATOM 1333 N N . GLU A 1 173 ? -17.172 4.559 -19.25 1 98.38 173 GLU A N 1
ATOM 1334 C CA . GLU A 1 173 ? -18.391 5.34 -19.422 1 98.38 173 GLU A CA 1
ATOM 1335 C C . GLU A 1 173 ? -19.391 5.02 -18.312 1 98.38 173 GLU A C 1
ATOM 1337 O O . GLU A 1 173 ? -19.938 5.93 -17.688 1 98.38 173 GLU A O 1
ATOM 1342 N N . GLU A 1 174 ? -19.656 3.771 -18.125 1 98.44 174 GLU A N 1
ATOM 1343 C CA . GLU A 1 174 ? -20.609 3.34 -17.094 1 98.44 174 GLU A CA 1
ATOM 1344 C C . GLU A 1 174 ? -20.188 3.836 -15.711 1 98.44 174 GLU A C 1
ATOM 1346 O O . GLU A 1 174 ? -21.016 4.316 -14.945 1 98.44 174 GLU A O 1
ATOM 1351 N N . VAL A 1 175 ? -18.938 3.73 -15.406 1 98.81 175 VAL A N 1
ATOM 1352 C CA . VAL A 1 175 ? -18.422 4.133 -14.102 1 98.81 175 VAL A CA 1
ATOM 1353 C C . VAL A 1 175 ? -18.578 5.641 -13.93 1 98.81 175 VAL A C 1
ATOM 1355 O O . VAL A 1 175 ? -19.031 6.105 -12.883 1 98.81 175 VAL A O 1
ATOM 1358 N N . LEU A 1 176 ? -18.25 6.41 -14.953 1 98.75 176 LEU A N 1
ATOM 1359 C CA . LEU A 1 176 ? -18.359 7.859 -14.875 1 98.75 176 LEU A CA 1
ATOM 1360 C C . LEU A 1 176 ? -19.812 8.289 -14.695 1 98.75 176 LEU A C 1
ATOM 1362 O O . LEU A 1 176 ? -20.094 9.211 -13.938 1 98.75 176 LEU A O 1
ATOM 1366 N N . ASP A 1 177 ? -20.703 7.641 -15.414 1 98.81 177 ASP A N 1
ATOM 1367 C CA . ASP A 1 177 ? -22.125 7.93 -15.25 1 98.81 177 ASP A CA 1
ATOM 1368 C C . ASP A 1 177 ? -22.547 7.781 -13.789 1 98.81 177 ASP A C 1
ATOM 1370 O O . ASP A 1 177 ? -23.219 8.656 -13.242 1 98.81 177 ASP A O 1
ATOM 1374 N N . ILE A 1 178 ? -22.188 6.73 -13.188 1 98.75 178 ILE A N 1
ATOM 1375 C CA . ILE A 1 178 ? -22.578 6.414 -11.82 1 98.75 178 ILE A CA 1
ATOM 1376 C C . ILE A 1 178 ? -21.969 7.434 -10.859 1 98.75 178 ILE A C 1
ATOM 1378 O O . ILE A 1 178 ? -22.656 7.965 -9.992 1 98.75 178 ILE A O 1
ATOM 1382 N N . LEU A 1 179 ? -20.656 7.703 -11.008 1 98.75 179 LEU A N 1
ATOM 1383 C CA . LEU A 1 179 ? -19.969 8.625 -10.109 1 98.75 179 LEU A CA 1
ATOM 1384 C C . LEU A 1 179 ? -20.547 10.023 -10.211 1 98.75 179 LEU A C 1
ATOM 1386 O O . LEU A 1 179 ? -20.75 10.695 -9.195 1 98.75 179 LEU A O 1
ATOM 1390 N N . GLU A 1 180 ? -20.781 10.422 -11.422 1 98.62 180 GLU A N 1
ATOM 1391 C CA . GLU A 1 180 ? -21.344 11.75 -11.633 1 98.62 180 GLU A CA 1
ATOM 1392 C C . GLU A 1 180 ? -22.766 11.844 -11.086 1 98.62 180 GLU A C 1
ATOM 1394 O O . GLU A 1 180 ? -23.125 12.82 -10.422 1 98.62 180 GLU A O 1
ATOM 1399 N N . GLU A 1 181 ? -23.547 10.867 -11.391 1 98.12 181 GLU A N 1
ATOM 1400 C CA . GLU A 1 181 ? -24.922 10.828 -10.875 1 98.12 181 GLU A CA 1
ATOM 1401 C C . GLU A 1 181 ? -24.938 10.914 -9.352 1 98.12 181 GLU A C 1
ATOM 1403 O O . GLU A 1 181 ? -25.812 11.547 -8.766 1 98.12 181 GLU A O 1
ATOM 1408 N N . LYS A 1 182 ? -24 10.312 -8.711 1 98 182 LYS A N 1
ATOM 1409 C CA . LYS A 1 182 ? -23.984 10.211 -7.254 1 98 182 LYS A CA 1
ATOM 1410 C C . LYS A 1 182 ? -23.188 11.359 -6.637 1 98 182 LYS A C 1
ATOM 1412 O O . LYS A 1 182 ? -23 11.406 -5.418 1 98 182 LYS A O 1
ATOM 1417 N N . GLY A 1 183 ? -22.594 12.203 -7.375 1 98.06 183 GLY A N 1
ATOM 1418 C CA . GLY A 1 183 ? -22 13.438 -6.898 1 98.06 183 GLY A CA 1
ATOM 1419 C C . GLY A 1 183 ? -20.547 13.273 -6.492 1 98.06 183 GLY A C 1
ATOM 1420 O O . GLY A 1 183 ? -20.047 14 -5.621 1 98.06 183 GLY A O 1
ATOM 1421 N N . PHE A 1 184 ? -19.875 12.328 -7.078 1 98.69 184 PHE A N 1
ATOM 1422 C CA . PHE A 1 184 ? -18.469 12.125 -6.77 1 98.69 184 PHE A CA 1
ATOM 1423 C C . PHE A 1 184 ? -17.594 13.078 -7.57 1 98.69 184 PHE A C 1
ATOM 1425 O O . PHE A 1 184 ? -17.844 13.32 -8.75 1 98.69 184 PHE A O 1
ATOM 1432 N N . ASP A 1 185 ? -16.562 13.594 -6.875 1 98.5 185 ASP A N 1
ATOM 1433 C CA . ASP A 1 185 ? -15.352 14.039 -7.57 1 98.5 185 ASP A CA 1
ATOM 1434 C C . ASP A 1 185 ? -14.406 12.867 -7.84 1 98.5 185 ASP A C 1
ATOM 1436 O O . ASP A 1 185 ? -14.281 11.961 -7.016 1 98.5 185 ASP A O 1
ATOM 1440 N N . TYR A 1 186 ? -13.859 12.922 -9.031 1 98.75 186 TYR A N 1
ATOM 1441 C CA . TYR A 1 186 ? -13.016 11.773 -9.328 1 98.75 186 TYR A CA 1
ATOM 1442 C C . TYR A 1 186 ? -11.773 12.195 -10.102 1 98.75 186 TYR A C 1
ATOM 1444 O O . TYR A 1 186 ? -11.742 13.273 -10.703 1 98.75 186 TYR A O 1
ATOM 1452 N N . VAL A 1 187 ? -10.727 11.406 -10.055 1 98.81 187 VAL A N 1
ATOM 1453 C CA . VAL A 1 187 ? -9.508 11.531 -10.844 1 98.81 187 VAL A CA 1
ATOM 1454 C C . VAL A 1 187 ? -9.141 10.18 -11.445 1 98.81 187 VAL A C 1
ATOM 1456 O O . VAL A 1 187 ? -9.18 9.156 -10.758 1 98.81 187 VAL A O 1
ATOM 1459 N N . TYR A 1 188 ? -8.961 10.203 -12.758 1 98.81 188 TYR A N 1
ATOM 1460 C CA . TYR A 1 188 ? -8.477 9.062 -13.523 1 98.81 188 TYR A CA 1
ATOM 1461 C C . TYR A 1 188 ? -6.957 9.039 -13.57 1 98.81 188 TYR A C 1
ATOM 1463 O O . TYR A 1 188 ? -6.32 10.078 -13.742 1 98.81 188 TYR A O 1
ATOM 1471 N N . ALA A 1 189 ? -6.355 7.91 -13.344 1 98.75 189 ALA A N 1
ATOM 1472 C CA . ALA A 1 189 ? -4.918 7.73 -13.5 1 98.75 189 ALA A CA 1
ATOM 1473 C C . ALA A 1 189 ? -4.605 6.449 -14.273 1 98.75 189 ALA A C 1
ATOM 1475 O O . ALA A 1 189 ? -5.195 5.398 -14.008 1 98.75 189 ALA A O 1
ATOM 1476 N N . SER A 1 190 ? -3.711 6.473 -15.211 1 98.19 190 SER A N 1
ATOM 1477 C CA . SER A 1 190 ? -3.279 5.301 -15.961 1 98.19 190 SER A CA 1
ATOM 1478 C C . SER A 1 190 ? -1.758 5.23 -16.062 1 98.19 190 SER A C 1
ATOM 1480 O O . SER A 1 190 ? -1.084 6.262 -16.062 1 98.19 190 SER A O 1
ATOM 1482 N N . ARG A 1 191 ? -1.237 4.023 -16.031 1 97.19 191 ARG A N 1
ATOM 1483 C CA . ARG A 1 191 ? 0.183 3.721 -16.172 1 97.19 191 ARG A CA 1
ATOM 1484 C C . ARG A 1 191 ? 1.012 4.484 -15.141 1 97.19 191 ARG A C 1
ATOM 1486 O O . ARG A 1 191 ? 2.008 5.125 -15.492 1 97.19 191 ARG A O 1
ATOM 1493 N N . VAL A 1 192 ? 0.484 4.48 -13.93 1 97.69 192 VAL A N 1
ATOM 1494 C CA . VAL A 1 192 ? 1.121 5.211 -12.836 1 97.69 192 VAL A CA 1
ATOM 1495 C C . VAL A 1 192 ? 2.541 4.691 -12.625 1 97.69 192 VAL A C 1
ATOM 1497 O O . VAL A 1 192 ? 2.748 3.488 -12.453 1 97.69 192 VAL A O 1
ATOM 1500 N N . GLY A 1 193 ? 3.5 5.578 -12.68 1 95.88 193 GLY A N 1
ATOM 1501 C CA . GLY A 1 193 ? 4.887 5.219 -12.438 1 95.88 193 GLY A CA 1
ATOM 1502 C C . GLY A 1 193 ? 5.586 4.672 -13.664 1 95.88 193 GLY A C 1
ATOM 1503 O O . GLY A 1 193 ? 6.73 4.219 -13.586 1 95.88 193 GLY A O 1
ATOM 1504 N N . ARG A 1 194 ? 4.887 4.699 -14.789 1 95.56 194 ARG A N 1
ATOM 1505 C CA . ARG A 1 194 ? 5.441 4.129 -16.016 1 95.56 194 ARG A CA 1
ATOM 1506 C C . ARG A 1 194 ? 5.363 5.121 -17.156 1 95.56 194 ARG A C 1
ATOM 1508 O O . ARG A 1 194 ? 4.777 6.199 -17.016 1 95.56 194 ARG A O 1
ATOM 1515 N N . GLU A 1 195 ? 6.098 4.68 -18.25 1 95 195 GLU A N 1
ATOM 1516 C CA . GLU A 1 195 ? 5.996 5.484 -19.469 1 95 195 GLU A CA 1
ATOM 1517 C C . GLU A 1 195 ? 4.551 5.594 -19.938 1 95 195 GLU A C 1
ATOM 1519 O O . GLU A 1 195 ? 3.824 4.598 -19.969 1 95 195 GLU A O 1
ATOM 1524 N N . GLY A 1 196 ? 4.141 6.777 -20.219 1 96.5 196 GLY A N 1
ATOM 1525 C CA . GLY A 1 196 ? 2.781 6.988 -20.688 1 96.5 196 GLY A CA 1
ATOM 1526 C C . GLY A 1 196 ? 1.805 7.297 -19.578 1 96.5 196 GLY A C 1
ATOM 1527 O O . GLY A 1 196 ? 0.589 7.246 -19.766 1 96.5 196 GLY A O 1
ATOM 1528 N N . GLU A 1 197 ? 2.359 7.641 -18.453 1 98.06 197 GLU A N 1
ATOM 1529 C CA . GLU A 1 197 ? 1.534 8.016 -17.312 1 98.06 197 GLU A CA 1
ATOM 1530 C C . GLU A 1 197 ? 0.591 9.164 -17.672 1 98.06 197 GLU A C 1
ATOM 1532 O O . GLU A 1 197 ? 1.007 10.148 -18.281 1 98.06 197 GLU A O 1
ATOM 1537 N N . MET A 1 198 ? -0.714 8.969 -17.344 1 98.19 198 MET A N 1
ATOM 1538 C CA . MET A 1 198 ? -1.716 10 -17.594 1 98.19 198 MET A CA 1
ATOM 1539 C C . MET A 1 198 ? -2.637 10.172 -16.391 1 98.19 198 MET A C 1
ATOM 1541 O O . MET A 1 198 ? -2.965 9.195 -15.711 1 98.19 198 MET A O 1
ATOM 1545 N N . VAL A 1 199 ? -3 11.383 -16.188 1 98.5 199 VAL A N 1
ATOM 1546 C CA . VAL A 1 199 ? -3.979 11.742 -15.164 1 98.5 199 VAL A CA 1
ATOM 1547 C C . VAL A 1 199 ? -5.016 12.695 -15.758 1 98.5 199 VAL A C 1
ATOM 1549 O O . VAL A 1 199 ? -4.672 13.578 -16.547 1 98.5 199 VAL A O 1
ATOM 1552 N N . SER A 1 200 ? -6.293 12.5 -15.398 1 98.56 200 SER A N 1
ATOM 1553 C CA . SER A 1 200 ? -7.316 13.414 -15.898 1 98.56 200 SER A CA 1
ATOM 1554 C C . SER A 1 200 ? -8.531 13.438 -14.984 1 98.56 200 SER A C 1
ATOM 1556 O O . SER A 1 200 ? -8.859 12.43 -14.352 1 98.56 200 SER A O 1
ATOM 1558 N N . THR A 1 201 ? -9.156 14.547 -14.938 1 98.38 201 THR A N 1
ATOM 1559 C CA . THR A 1 201 ? -10.438 14.695 -14.266 1 98.38 201 THR A CA 1
ATOM 1560 C C . THR A 1 201 ? -11.547 14.984 -15.266 1 98.38 201 THR A C 1
ATOM 1562 O O . THR A 1 201 ? -12.703 15.18 -14.891 1 98.38 201 THR A O 1
ATOM 1565 N N . GLU A 1 202 ? -11.203 14.992 -16.547 1 98.31 202 GLU A N 1
ATOM 1566 C CA . GLU A 1 202 ? -12.156 15.359 -17.594 1 98.31 202 GLU A CA 1
ATOM 1567 C C . GLU A 1 202 ? -12.758 14.117 -18.25 1 98.31 202 GLU A C 1
ATOM 1569 O O . GLU A 1 202 ? -12.039 13.297 -18.812 1 98.31 202 GLU A O 1
ATOM 1574 N N . ARG A 1 203 ? -14.078 14.125 -18.25 1 98.12 203 ARG A N 1
ATOM 1575 C CA . ARG A 1 203 ? -14.828 12.969 -18.734 1 98.12 203 ARG A CA 1
ATOM 1576 C C . ARG A 1 203 ? -14.406 12.586 -20.156 1 98.12 203 ARG A C 1
ATOM 1578 O O . ARG A 1 203 ? -14.055 11.438 -20.406 1 98.12 203 ARG A O 1
ATOM 1585 N N . GLU A 1 204 ? -14.359 13.523 -21.047 1 98.19 204 GLU A N 1
ATOM 1586 C CA . GLU A 1 204 ? -14.086 13.242 -22.453 1 98.19 204 GLU A CA 1
ATOM 1587 C C . GLU A 1 204 ? -12.672 12.695 -22.641 1 98.19 204 GLU A C 1
ATOM 1589 O O . GLU A 1 204 ? -12.453 11.789 -23.438 1 98.19 204 GLU A O 1
ATOM 1594 N N . GLU A 1 205 ? -11.789 13.242 -21.906 1 98.25 205 GLU A N 1
ATOM 1595 C CA . GLU A 1 205 ? -10.406 12.773 -21.969 1 98.25 205 GLU A CA 1
ATOM 1596 C C . GLU A 1 205 ? -10.289 11.344 -21.453 1 98.25 205 GLU A C 1
ATOM 1598 O O . GLU A 1 205 ? -9.594 10.516 -22.062 1 98.25 205 GLU A O 1
ATOM 1603 N N . ILE A 1 206 ? -10.961 11.102 -20.391 1 98.31 206 ILE A N 1
ATOM 1604 C CA . ILE A 1 206 ? -10.93 9.773 -19.781 1 98.31 206 ILE A CA 1
ATOM 1605 C C . ILE A 1 206 ? -11.484 8.742 -20.766 1 98.31 206 ILE A C 1
ATOM 1607 O O . ILE A 1 206 ? -10.914 7.664 -20.938 1 98.31 206 ILE A O 1
ATOM 1611 N N . LEU A 1 207 ? -12.578 9.062 -21.453 1 98 207 LEU A N 1
ATOM 1612 C CA . LEU A 1 207 ? -13.234 8.148 -22.375 1 98 207 LEU A CA 1
ATOM 1613 C C . LEU A 1 207 ? -12.359 7.875 -23.594 1 98 207 LEU A C 1
ATOM 1615 O O . LEU A 1 207 ? -12.469 6.82 -24.234 1 98 207 LEU A O 1
ATOM 1619 N N . GLN A 1 208 ? -11.383 8.742 -23.859 1 96.88 208 GLN A N 1
ATOM 1620 C CA . GLN A 1 208 ? -10.477 8.57 -25 1 96.88 208 GLN A CA 1
ATOM 1621 C C . GLN A 1 208 ? -9.25 7.754 -24.609 1 96.88 208 GLN A C 1
ATOM 1623 O O . GLN A 1 208 ? -8.727 6.988 -25.422 1 96.88 208 GLN A O 1
ATOM 1628 N N . LEU A 1 209 ? -8.75 7.906 -23.453 1 93.81 209 LEU A N 1
ATOM 1629 C CA . LEU A 1 209 ? -7.531 7.254 -23 1 93.81 209 LEU A CA 1
ATOM 1630 C C . LEU A 1 209 ? -7.73 5.746 -22.891 1 93.81 209 LEU A C 1
ATOM 1632 O O . LEU A 1 209 ? -6.969 4.969 -23.469 1 93.81 209 LEU A O 1
ATOM 1636 N N . ARG A 1 210 ? -8.836 5.246 -22.266 1 89.25 210 ARG A N 1
ATOM 1637 C CA . ARG A 1 210 ? -9.195 3.844 -22.094 1 89.25 210 ARG A CA 1
ATOM 1638 C C . ARG A 1 210 ? -7.957 2.959 -22.031 1 89.25 210 ARG A C 1
ATOM 1640 O O . ARG A 1 210 ? -7.723 2.152 -22.938 1 89.25 210 ARG A O 1
ATOM 1647 N N . ASP A 1 211 ? -7.246 3 -20.969 1 93.12 211 ASP A N 1
ATOM 1648 C CA . ASP A 1 211 ? -6.023 2.223 -20.766 1 93.12 211 ASP A CA 1
ATOM 1649 C C . ASP A 1 211 ? -6.285 1.005 -19.891 1 93.12 211 ASP A C 1
ATOM 1651 O O . ASP A 1 211 ? -7.043 1.085 -18.922 1 93.12 211 ASP A O 1
ATOM 1655 N N . TYR A 1 212 ? -5.605 -0.068 -20.219 1 92.31 212 TYR A N 1
ATOM 1656 C CA . TYR A 1 212 ? -5.797 -1.312 -19.484 1 92.31 212 TYR A CA 1
ATOM 1657 C C . TYR A 1 212 ? -5.32 -1.176 -18.047 1 92.31 212 TYR A C 1
ATOM 1659 O O . TYR A 1 212 ? -5.914 -1.746 -17.125 1 92.31 212 TYR A O 1
ATOM 1667 N N . MET A 1 213 ? -4.254 -0.453 -17.875 1 94.56 213 MET A N 1
ATOM 1668 C CA . MET A 1 213 ? -3.691 -0.229 -16.547 1 94.56 213 MET A CA 1
ATOM 1669 C C . MET A 1 213 ? -4.152 1.11 -15.977 1 94.56 213 MET A C 1
ATOM 1671 O O . MET A 1 213 ? -3.371 2.062 -15.906 1 94.56 213 MET A O 1
ATOM 1675 N N . SER A 1 214 ? -5.445 1.168 -15.594 1 97.94 214 SER A N 1
ATOM 1676 C CA . SER A 1 214 ? -6.027 2.426 -15.133 1 97.94 214 SER A CA 1
ATOM 1677 C C . SER A 1 214 ? -6.949 2.205 -13.938 1 97.94 214 SER A C 1
ATOM 1679 O O . SER A 1 214 ? -7.359 1.075 -13.664 1 97.94 214 SER A O 1
ATOM 1681 N N . LEU A 1 215 ? -7.168 3.256 -13.195 1 98.75 215 LEU A N 1
ATOM 1682 C CA . LEU A 1 215 ? -8.07 3.27 -12.047 1 98.75 215 LEU A CA 1
ATOM 1683 C C . LEU A 1 215 ? -8.672 4.656 -11.844 1 98.75 215 LEU A C 1
ATOM 1685 O O . LEU A 1 215 ? -8.258 5.617 -12.5 1 98.75 215 LEU A O 1
ATOM 1689 N N . ILE A 1 216 ? -9.688 4.727 -11.016 1 98.88 216 ILE A N 1
ATOM 1690 C CA . ILE A 1 216 ? -10.281 6 -10.625 1 98.88 216 ILE A CA 1
ATOM 1691 C C . ILE A 1 216 ? -10.312 6.113 -9.102 1 98.88 216 ILE A C 1
ATOM 1693 O O . ILE A 1 216 ? -10.68 5.16 -8.414 1 98.88 216 ILE A O 1
ATOM 1697 N N . ILE A 1 217 ? -9.781 7.18 -8.602 1 98.88 217 ILE A N 1
ATOM 1698 C CA . ILE A 1 217 ? -9.992 7.566 -7.211 1 98.88 217 ILE A CA 1
ATOM 1699 C C . ILE A 1 217 ? -11.172 8.539 -7.117 1 98.88 217 ILE A C 1
ATOM 1701 O O . ILE A 1 217 ? -11.18 9.57 -7.785 1 98.88 217 ILE A O 1
ATOM 1705 N N . ALA A 1 218 ? -12.18 8.188 -6.312 1 98.88 218 ALA A N 1
ATOM 1706 C CA . ALA A 1 218 ? -13.383 9.016 -6.234 1 98.88 218 ALA A CA 1
ATOM 1707 C C . ALA A 1 218 ? -13.781 9.266 -4.785 1 98.88 218 ALA A C 1
ATOM 1709 O O . ALA A 1 218 ? -13.648 8.383 -3.934 1 98.88 218 ALA A O 1
ATOM 1710 N N . SER A 1 219 ? -14.211 10.461 -4.484 1 98.62 219 SER A N 1
ATOM 1711 C CA . SER A 1 219 ? -14.703 10.805 -3.156 1 98.62 219 SER A CA 1
ATOM 1712 C C . SER A 1 219 ? -15.844 11.812 -3.236 1 98.62 219 SER A C 1
ATOM 1714 O O . SER A 1 219 ? -16 12.508 -4.246 1 98.62 219 SER A O 1
ATOM 1716 N N . ARG A 1 220 ? -16.688 11.836 -2.223 1 97.38 220 ARG A N 1
ATOM 1717 C CA . ARG A 1 220 ? -17.781 12.805 -2.129 1 97.38 220 ARG A CA 1
ATOM 1718 C C . ARG A 1 220 ? -18.031 13.219 -0.683 1 97.38 220 ARG A C 1
ATOM 1720 O O . ARG A 1 220 ? -17.406 12.672 0.236 1 97.38 220 ARG A O 1
ATOM 1727 N N . ASN A 1 221 ? -18.844 14.375 -0.475 1 85.75 221 ASN A N 1
ATOM 1728 C CA . ASN A 1 221 ? -19.125 14.938 0.84 1 85.75 221 ASN A CA 1
ATOM 1729 C C . ASN A 1 221 ? -20.219 14.156 1.562 1 85.75 221 ASN A C 1
ATOM 1731 O O . ASN A 1 221 ? -21.109 13.602 0.923 1 85.75 221 ASN A O 1
ATOM 1735 N N . MET B 1 1 ? 13.422 25.984 -6.305 1 85.38 1 MET B N 1
ATOM 1736 C CA . MET B 1 1 ? 12.438 26.172 -5.238 1 85.38 1 MET B CA 1
ATOM 1737 C C . MET B 1 1 ? 12.391 24.953 -4.328 1 85.38 1 MET B C 1
ATOM 1739 O O . MET B 1 1 ? 12.547 23.828 -4.789 1 85.38 1 MET B O 1
ATOM 1743 N N . ALA B 1 2 ? 12.336 25.281 -3.064 1 93.94 2 ALA B N 1
ATOM 1744 C CA . ALA B 1 2 ? 12.344 24.234 -2.051 1 93.94 2 ALA B CA 1
ATOM 1745 C C . ALA B 1 2 ? 11.07 23.406 -2.113 1 93.94 2 ALA B C 1
ATOM 1747 O O . ALA B 1 2 ? 10.031 23.875 -2.584 1 93.94 2 ALA B O 1
ATOM 1748 N N . THR B 1 3 ? 11.188 22.141 -1.788 1 96.25 3 THR B N 1
ATOM 1749 C CA . THR B 1 3 ? 10.078 21.188 -1.927 1 96.25 3 THR B CA 1
ATOM 1750 C C . THR B 1 3 ? 9.758 20.531 -0.588 1 96.25 3 THR B C 1
ATOM 1752 O O . THR B 1 3 ? 10.664 20.219 0.186 1 96.25 3 THR B O 1
ATOM 1755 N N . LEU B 1 4 ? 8.445 20.406 -0.312 1 96.38 4 LEU B N 1
ATOM 1756 C CA . LEU B 1 4 ? 8 19.516 0.76 1 96.38 4 LEU B CA 1
ATOM 1757 C C . LEU B 1 4 ? 7.77 18.109 0.238 1 96.38 4 LEU B C 1
ATOM 1759 O O . LEU B 1 4 ? 6.992 17.906 -0.697 1 96.38 4 LEU B O 1
ATOM 1763 N N . TYR B 1 5 ? 8.438 17.188 0.875 1 97.31 5 TYR B N 1
ATOM 1764 C CA . TYR B 1 5 ? 8.227 15.773 0.566 1 97.31 5 TYR B CA 1
ATOM 1765 C C . TYR B 1 5 ? 7.434 15.086 1.667 1 97.31 5 TYR B C 1
ATOM 1767 O O . TYR B 1 5 ? 7.91 14.953 2.795 1 97.31 5 TYR B O 1
ATOM 1775 N N . GLY B 1 6 ? 6.184 14.727 1.374 1 97 6 GLY B N 1
ATOM 1776 C CA . GLY B 1 6 ? 5.473 13.805 2.248 1 97 6 GLY B CA 1
ATOM 1777 C C . GLY B 1 6 ? 5.816 12.352 1.993 1 97 6 GLY B C 1
ATOM 1778 O O . GLY B 1 6 ? 5.633 11.852 0.882 1 97 6 GLY B O 1
ATOM 1779 N N . ILE B 1 7 ? 6.324 11.648 3.041 1 98.38 7 ILE B N 1
ATOM 1780 C CA . ILE B 1 7 ? 6.828 10.297 2.812 1 98.38 7 ILE B CA 1
ATOM 1781 C C . ILE B 1 7 ? 6.09 9.305 3.713 1 98.38 7 ILE B C 1
ATOM 1783 O O . ILE B 1 7 ? 6.113 9.438 4.938 1 98.38 7 ILE B O 1
ATOM 1787 N N . GLY B 1 8 ? 5.41 8.32 3.051 1 98.56 8 GLY B N 1
ATOM 1788 C CA . GLY B 1 8 ? 4.953 7.16 3.795 1 98.56 8 GLY B CA 1
ATOM 1789 C C . GLY B 1 8 ? 6.07 6.188 4.125 1 98.56 8 GLY B C 1
ATOM 1790 O O . GLY B 1 8 ? 6.723 5.652 3.225 1 98.56 8 GLY B O 1
ATOM 1791 N N . VAL B 1 9 ? 6.211 5.875 5.391 1 98.5 9 VAL B N 1
ATOM 1792 C CA . VAL B 1 9 ? 7.375 5.082 5.785 1 98.5 9 VAL B CA 1
ATOM 1793 C C . VAL B 1 9 ? 6.961 3.629 6 1 98.5 9 VAL B C 1
ATOM 1795 O O . VAL B 1 9 ? 7.793 2.785 6.344 1 98.5 9 VAL B O 1
ATOM 1798 N N . GLY B 1 10 ? 5.711 3.295 5.785 1 98.31 10 GLY B N 1
ATOM 1799 C CA . GLY B 1 10 ? 5.227 1.946 6.031 1 98.31 10 GLY B CA 1
ATOM 1800 C C . GLY B 1 10 ? 4.91 1.683 7.492 1 98.31 10 GLY B C 1
ATOM 1801 O O . GLY B 1 10 ? 4.789 2.619 8.281 1 98.31 10 GLY B O 1
ATOM 1802 N N . PRO B 1 11 ? 4.805 0.444 7.801 1 97.75 11 PRO B N 1
ATOM 1803 C CA . PRO B 1 11 ? 4.281 0.084 9.117 1 97.75 11 PRO B CA 1
ATOM 1804 C C . PRO B 1 11 ? 5.336 0.176 10.219 1 97.75 11 PRO B C 1
ATOM 1806 O O . PRO B 1 11 ? 4.996 0.198 11.406 1 97.75 11 PRO B O 1
ATOM 1809 N N . GLY B 1 12 ? 6.602 0.139 9.836 1 96.75 12 GLY B N 1
ATOM 1810 C CA . GLY B 1 12 ? 7.598 0.212 10.891 1 96.75 12 GLY B CA 1
ATOM 1811 C C . GLY B 1 12 ? 8.891 -0.504 10.547 1 96.75 12 GLY B C 1
ATOM 1812 O O . GLY B 1 12 ? 9.938 -0.226 11.133 1 96.75 12 GLY B O 1
ATOM 1813 N N . ASP B 1 13 ? 8.875 -1.503 9.703 1 97.94 13 ASP B N 1
ATOM 1814 C CA . ASP B 1 13 ? 10.062 -2.186 9.203 1 97.94 13 ASP B CA 1
ATOM 1815 C C . ASP B 1 13 ? 10.852 -1.284 8.258 1 97.94 13 ASP B C 1
ATOM 1817 O O . ASP B 1 13 ? 10.375 -0.934 7.176 1 97.94 13 ASP B O 1
ATOM 1821 N N . SER B 1 14 ? 12.039 -0.984 8.641 1 98.31 14 SER B N 1
ATOM 1822 C CA . SER B 1 14 ? 12.859 -0.056 7.871 1 98.31 14 SER B CA 1
ATOM 1823 C C . SER B 1 14 ? 13.133 -0.593 6.469 1 98.31 14 SER B C 1
ATOM 1825 O O . SER B 1 14 ? 13.375 0.18 5.539 1 98.31 14 SER B O 1
ATOM 1827 N N . GLU B 1 15 ? 13.008 -1.858 6.305 1 98.56 15 GLU B N 1
ATOM 1828 C CA . GLU B 1 15 ? 13.281 -2.439 4.996 1 98.56 15 GLU B CA 1
ATOM 1829 C C . GLU B 1 15 ? 12.07 -2.338 4.078 1 98.56 15 GLU B C 1
ATOM 1831 O O . GLU B 1 15 ? 12.156 -2.639 2.887 1 98.56 15 GLU B O 1
ATOM 1836 N N . LEU B 1 16 ? 10.969 -1.893 4.637 1 98.81 16 LEU B N 1
ATOM 1837 C CA . LEU B 1 16 ? 9.781 -1.739 3.803 1 98.81 16 LEU B CA 1
ATOM 1838 C C . LEU B 1 16 ? 9.68 -0.319 3.258 1 98.81 16 LEU B C 1
ATOM 1840 O O . LEU B 1 16 ? 8.719 0.015 2.557 1 98.81 16 LEU B O 1
ATOM 1844 N N . LEU B 1 17 ? 10.688 0.511 3.557 1 98.88 17 LEU B N 1
ATOM 1845 C CA . LEU B 1 17 ? 10.789 1.788 2.859 1 98.88 17 LEU B CA 1
ATOM 1846 C C . LEU B 1 17 ? 11.055 1.576 1.373 1 98.88 17 LEU B C 1
ATOM 1848 O O . LEU B 1 17 ? 11.781 0.657 0.992 1 98.88 17 LEU B O 1
ATOM 1852 N N . THR B 1 18 ? 10.438 2.424 0.559 1 98.94 18 THR B N 1
ATOM 1853 C CA . THR B 1 18 ? 10.766 2.391 -0.861 1 98.94 18 THR B CA 1
ATOM 1854 C C . THR B 1 18 ? 12.156 2.971 -1.104 1 98.94 18 THR B C 1
ATOM 1856 O O . THR B 1 18 ? 12.648 3.779 -0.31 1 98.94 18 THR B O 1
ATOM 1859 N N . VAL B 1 19 ? 12.742 2.594 -2.172 1 98.88 19 VAL B N 1
ATOM 1860 C CA . VAL B 1 19 ? 14.023 3.16 -2.588 1 98.88 19 VAL B CA 1
ATOM 1861 C C . VAL B 1 19 ? 13.891 4.672 -2.738 1 98.88 19 VAL B C 1
ATOM 1863 O O . VAL B 1 19 ? 14.773 5.426 -2.303 1 98.88 19 VAL B O 1
ATOM 1866 N N . LYS B 1 20 ? 12.781 5.102 -3.27 1 98.81 20 LYS B N 1
ATOM 1867 C CA . LYS B 1 20 ? 12.523 6.523 -3.463 1 98.81 20 LYS B CA 1
ATOM 1868 C C . LYS B 1 20 ? 12.5 7.266 -2.129 1 98.81 20 LYS B C 1
ATOM 1870 O O . LYS B 1 20 ? 13.047 8.359 -2.012 1 98.81 20 LYS B O 1
ATOM 1875 N N . ALA B 1 21 ? 11.844 6.652 -1.153 1 98.88 21 ALA B N 1
ATOM 1876 C CA . ALA B 1 21 ? 11.797 7.242 0.183 1 98.88 21 ALA B CA 1
ATOM 1877 C C . ALA B 1 21 ? 13.195 7.383 0.774 1 98.88 21 ALA B C 1
ATOM 1879 O O . ALA B 1 21 ? 13.562 8.453 1.271 1 98.88 21 ALA B O 1
ATOM 1880 N N . VAL B 1 22 ? 13.969 6.34 0.679 1 98.81 22 VAL B N 1
ATOM 1881 C CA . VAL B 1 22 ? 15.312 6.332 1.241 1 98.81 22 VAL B CA 1
ATOM 1882 C C . VAL B 1 22 ? 16.156 7.414 0.579 1 98.81 22 VAL B C 1
ATOM 1884 O O . VAL B 1 22 ? 16.781 8.234 1.263 1 98.81 22 VAL B O 1
ATOM 1887 N N . ARG B 1 23 ? 16.141 7.469 -0.726 1 98.62 23 ARG B N 1
ATOM 1888 C CA . ARG B 1 23 ? 16.938 8.445 -1.47 1 98.62 23 ARG B CA 1
ATOM 1889 C C . ARG B 1 23 ? 16.531 9.867 -1.103 1 98.62 23 ARG B C 1
ATOM 1891 O O . ARG B 1 23 ? 17.375 10.75 -0.956 1 98.62 23 ARG B O 1
ATOM 1898 N N . THR B 1 24 ? 15.25 10.086 -0.977 1 98.75 24 THR B N 1
ATOM 1899 C CA . THR B 1 24 ? 14.727 11.414 -0.653 1 98.75 24 THR B CA 1
ATOM 1900 C C . THR B 1 24 ? 15.125 11.812 0.764 1 98.75 24 THR B C 1
ATOM 1902 O O . THR B 1 24 ? 15.531 12.953 0.999 1 98.75 24 THR B O 1
ATOM 1905 N N . ILE B 1 25 ? 15.023 10.875 1.677 1 98.5 25 ILE B N 1
ATOM 1906 C CA . ILE B 1 25 ? 15.414 11.125 3.062 1 98.5 25 ILE B CA 1
ATOM 1907 C C . ILE B 1 25 ? 16.891 11.5 3.125 1 98.5 25 ILE B C 1
ATOM 1909 O O . ILE B 1 25 ? 17.266 12.445 3.822 1 98.5 25 ILE B O 1
ATOM 1913 N N . GLU B 1 26 ? 17.703 10.844 2.396 1 97.94 26 GLU B N 1
ATOM 1914 C CA . GLU B 1 26 ? 19.141 11.062 2.41 1 97.94 26 GLU B CA 1
ATOM 1915 C C . GLU B 1 26 ? 19.5 12.43 1.827 1 97.94 26 GLU B C 1
ATOM 1917 O O . GLU B 1 26 ? 20.484 13.047 2.232 1 97.94 26 GLU B O 1
ATOM 1922 N N . LYS B 1 27 ? 18.703 12.914 0.965 1 96.62 27 LYS B N 1
ATOM 1923 C CA . LYS B 1 27 ? 19.062 14.125 0.234 1 96.62 27 LYS B CA 1
ATOM 1924 C C . LYS B 1 27 ? 18.516 15.367 0.926 1 96.62 27 LYS B C 1
ATOM 1926 O O . LYS B 1 27 ? 19.016 16.469 0.726 1 96.62 27 LYS B O 1
ATOM 1931 N N . CYS B 1 28 ? 17.453 15.289 1.673 1 97.19 28 CYS B N 1
ATOM 1932 C CA . CYS B 1 28 ? 16.781 16.453 2.238 1 97.19 28 CYS B CA 1
ATOM 1933 C C . CYS B 1 28 ? 17.5 16.938 3.49 1 97.19 28 CYS B C 1
ATOM 1935 O O . CYS B 1 28 ? 18.125 16.156 4.199 1 97.19 28 CYS B O 1
ATOM 1937 N N . GLN B 1 29 ? 17.344 18.203 3.75 1 97.69 29 GLN B N 1
ATOM 1938 C CA . GLN B 1 29 ? 18.094 18.844 4.816 1 97.69 29 GLN B CA 1
ATOM 1939 C C . GLN B 1 29 ? 17.297 18.844 6.125 1 97.69 29 GLN B C 1
ATOM 1941 O O . GLN B 1 29 ? 17.875 19 7.203 1 97.69 29 GLN B O 1
ATOM 1946 N N . VAL B 1 30 ? 15.992 18.734 6.027 1 98.06 30 VAL B N 1
ATOM 1947 C CA . VAL B 1 30 ? 15.133 18.828 7.199 1 98.06 30 VAL B CA 1
ATOM 1948 C C . VAL B 1 30 ? 14.125 17.688 7.207 1 98.06 30 VAL B C 1
ATOM 1950 O O . VAL B 1 30 ? 13.523 17.375 6.176 1 98.06 30 VAL B O 1
ATOM 1953 N N . ILE B 1 31 ? 13.969 17.062 8.391 1 97.25 31 ILE B N 1
ATOM 1954 C CA . ILE B 1 31 ? 12.977 16 8.578 1 97.25 31 ILE B CA 1
ATOM 1955 C C . ILE B 1 31 ? 12.047 16.359 9.734 1 97.25 31 ILE B C 1
ATOM 1957 O O . ILE B 1 31 ? 12.508 16.672 10.836 1 97.25 31 ILE B O 1
ATOM 1961 N N . VAL B 1 32 ? 10.766 16.344 9.406 1 94.44 32 VAL B N 1
ATOM 1962 C CA . VAL B 1 32 ? 9.727 16.547 10.406 1 94.44 32 VAL B CA 1
ATOM 1963 C C . VAL B 1 32 ? 8.961 15.234 10.633 1 94.44 32 VAL B C 1
ATOM 1965 O O . VAL B 1 32 ? 8.477 14.617 9.688 1 94.44 32 VAL B O 1
ATOM 1968 N N . ALA B 1 33 ? 8.898 14.836 11.906 1 92.88 33 ALA B N 1
ATOM 1969 C CA . ALA B 1 33 ? 8.211 13.602 12.266 1 92.88 33 ALA B CA 1
ATOM 1970 C C . ALA B 1 33 ? 7.09 13.867 13.266 1 92.88 33 ALA B C 1
ATOM 1972 O O . ALA B 1 33 ? 7.293 14.562 14.266 1 92.88 33 ALA B O 1
ATOM 1973 N N . PRO B 1 34 ? 5.91 13.25 12.945 1 86.44 34 PRO B N 1
ATOM 1974 C CA . PRO B 1 34 ? 4.805 13.406 13.898 1 86.44 34 PRO B CA 1
ATOM 1975 C C . PRO B 1 34 ? 4.918 12.461 15.086 1 86.44 34 PRO B C 1
ATOM 1977 O O . PRO B 1 34 ? 5.527 11.391 14.984 1 86.44 34 PRO B O 1
ATOM 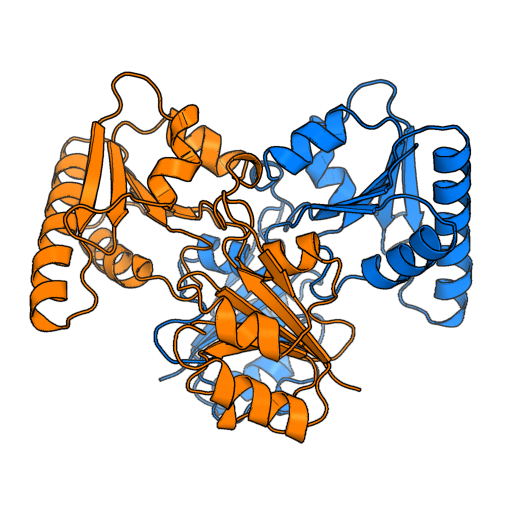1980 N N . CYS B 1 35 ? 4.449 12.914 16.203 1 82.25 35 CYS B N 1
ATOM 1981 C CA . CYS B 1 35 ? 4.305 12.062 17.375 1 82.25 35 CYS B CA 1
ATOM 1982 C C . CYS B 1 35 ? 2.957 12.281 18.047 1 82.25 35 CYS B C 1
ATOM 1984 O O . CYS B 1 35 ? 2.443 13.398 18.062 1 82.25 35 CYS B O 1
ATOM 1986 N N . ALA B 1 36 ? 2.402 11.172 18.562 1 69.5 36 ALA B N 1
ATOM 1987 C CA . ALA B 1 36 ? 1.087 11.25 19.188 1 69.5 36 ALA B CA 1
ATOM 1988 C C . ALA B 1 36 ? 1.189 11.805 20.609 1 69.5 36 ALA B C 1
ATOM 1990 O O . ALA B 1 36 ? 0.235 12.391 21.125 1 69.5 36 ALA B O 1
ATOM 1991 N N . THR B 1 37 ? 2.283 11.5 21.172 1 66.56 37 THR B N 1
ATOM 1992 C CA . THR B 1 37 ? 2.436 11.945 22.547 1 66.56 37 THR B CA 1
ATOM 1993 C C . THR B 1 37 ? 3.576 12.953 22.672 1 66.56 37 THR B C 1
ATOM 1995 O O . THR B 1 37 ? 4.531 12.914 21.891 1 66.56 37 THR B O 1
ATOM 1998 N N . GLU B 1 38 ? 3.404 14.055 23.453 1 58.44 38 GLU B N 1
ATOM 1999 C CA . GLU B 1 38 ? 4.363 15.141 23.609 1 58.44 38 GLU B CA 1
ATOM 2000 C C . GLU B 1 38 ? 5.781 14.609 23.781 1 58.44 38 GLU B C 1
ATOM 2002 O O . GLU B 1 38 ? 6.734 15.18 23.25 1 58.44 38 GLU B O 1
ATOM 2007 N N . ASP B 1 39 ? 5.98 13.648 24.531 1 57.12 39 ASP B N 1
ATOM 2008 C CA . ASP B 1 39 ? 7.32 13.141 24.812 1 57.12 39 ASP B CA 1
ATOM 2009 C C . ASP B 1 39 ? 7.523 11.758 24.188 1 57.12 39 ASP B C 1
ATOM 2011 O O . ASP B 1 39 ? 8.422 11.016 24.594 1 57.12 39 ASP B O 1
ATOM 2015 N N . GLY B 1 40 ? 6.719 11.531 23.234 1 64.81 40 GLY B N 1
ATOM 2016 C CA . GLY B 1 40 ? 6.754 10.133 22.828 1 64.81 40 GLY B CA 1
ATOM 2017 C C . GLY B 1 40 ? 7.59 9.891 21.578 1 64.81 40 GLY B C 1
ATOM 2018 O O . GLY B 1 40 ? 8.078 10.844 20.969 1 64.81 40 GLY B O 1
ATOM 2019 N N . GLU B 1 41 ? 8.039 8.812 21.438 1 76.44 41 GLU B N 1
ATOM 2020 C CA . GLU B 1 41 ? 8.805 8.32 20.297 1 76.44 41 GLU B CA 1
ATOM 2021 C C . GLU B 1 41 ? 7.953 8.289 19.031 1 76.44 41 GLU B C 1
ATOM 2023 O O . GLU B 1 41 ? 6.734 8.109 19.109 1 76.44 41 GLU B O 1
ATOM 2028 N N . SER B 1 42 ? 8.531 8.797 17.969 1 89.5 42 SER B N 1
ATOM 2029 C CA . SER B 1 42 ? 7.895 8.727 16.656 1 89.5 42 SER B CA 1
ATOM 2030 C C . SER B 1 42 ? 8.25 7.43 15.938 1 89.5 42 SER B C 1
ATOM 2032 O O . SER B 1 42 ? 9.414 7.203 15.594 1 89.5 42 SER B O 1
ATOM 2034 N N . ILE B 1 43 ? 7.242 6.652 15.75 1 91.06 43 ILE B N 1
ATOM 2035 C CA . ILE B 1 43 ? 7.438 5.402 15.023 1 91.06 43 ILE B CA 1
ATOM 2036 C C . ILE B 1 43 ? 7.988 5.691 13.633 1 91.06 43 ILE B C 1
ATOM 2038 O O . ILE B 1 43 ? 8.867 4.98 13.141 1 91.06 43 ILE B O 1
ATOM 2042 N N . ALA B 1 44 ? 7.461 6.762 13.023 1 95.12 44 ALA B N 1
ATOM 2043 C CA . ALA B 1 44 ? 7.918 7.137 11.688 1 95.12 44 ALA B CA 1
ATOM 2044 C C . ALA B 1 44 ? 9.406 7.492 11.703 1 95.12 44 ALA B C 1
ATOM 2046 O O . ALA B 1 44 ? 10.156 7.059 10.82 1 95.12 44 ALA B O 1
ATOM 2047 N N . LEU B 1 45 ? 9.789 8.25 12.695 1 95.75 45 LEU B N 1
ATOM 2048 C CA . LEU B 1 45 ? 11.188 8.648 12.797 1 95.75 45 LEU B CA 1
ATOM 2049 C C . LEU B 1 45 ? 12.078 7.438 13.055 1 95.75 45 LEU B C 1
ATOM 2051 O O . LEU B 1 45 ? 13.133 7.293 12.43 1 95.75 45 LEU B O 1
ATOM 2055 N N . GLU B 1 46 ? 11.664 6.574 13.945 1 95.44 46 GLU B N 1
ATOM 2056 C CA . GLU B 1 46 ? 12.43 5.371 14.258 1 95.44 46 GLU B CA 1
ATOM 2057 C C . GLU B 1 46 ? 12.625 4.508 13.016 1 95.44 46 GLU B C 1
ATOM 2059 O O . GLU B 1 46 ? 13.695 3.922 12.82 1 95.44 46 GLU B O 1
ATOM 2064 N N . THR B 1 47 ? 11.68 4.473 12.203 1 97.31 47 THR B N 1
ATOM 2065 C CA . THR B 1 47 ? 11.688 3.637 11.008 1 97.31 47 THR B CA 1
ATOM 2066 C C . THR B 1 47 ? 12.766 4.102 10.031 1 97.31 47 THR B C 1
ATOM 2068 O O . THR B 1 47 ? 13.352 3.287 9.312 1 97.31 47 THR B O 1
ATOM 2071 N N . VAL B 1 48 ? 13.078 5.387 10.039 1 98.12 48 VAL B N 1
ATOM 2072 C CA . VAL B 1 48 ? 13.953 5.91 8.992 1 98.12 48 VAL B CA 1
ATOM 2073 C C . VAL B 1 48 ? 15.312 6.258 9.586 1 98.12 48 VAL B C 1
ATOM 2075 O O . VAL B 1 48 ? 16.188 6.766 8.883 1 98.12 48 VAL B O 1
ATOM 2078 N N . ARG B 1 49 ? 15.523 6.012 10.781 1 96.81 49 ARG B N 1
ATOM 2079 C CA . ARG B 1 49 ? 16.656 6.52 11.539 1 96.81 49 ARG B CA 1
ATOM 2080 C C . ARG B 1 49 ? 17.984 6.168 10.867 1 96.81 49 ARG B C 1
ATOM 2082 O O . ARG B 1 49 ? 18.875 7.008 10.758 1 96.81 49 ARG B O 1
ATOM 2089 N N . GLU B 1 50 ? 18.125 5.008 10.383 1 97.06 50 GLU B N 1
ATOM 2090 C CA . GLU B 1 50 ? 19.391 4.527 9.844 1 97.06 50 GLU B CA 1
ATOM 2091 C C . GLU B 1 50 ? 19.719 5.195 8.508 1 97.06 50 GLU B C 1
ATOM 2093 O O . GLU B 1 50 ? 20.844 5.121 8.023 1 97.06 50 GLU B O 1
ATOM 2098 N N . TYR B 1 51 ? 18.75 5.879 7.922 1 97.75 51 TYR B N 1
ATOM 2099 C CA . TYR B 1 51 ? 18.938 6.477 6.605 1 97.75 51 TYR B CA 1
ATOM 2100 C C . TYR B 1 51 ? 19.141 7.98 6.715 1 97.75 51 TYR B C 1
ATOM 2102 O O . TYR B 1 51 ? 19.375 8.656 5.707 1 97.75 51 TYR B O 1
ATOM 2110 N N . ILE B 1 52 ? 19.047 8.508 7.918 1 97.81 52 ILE B N 1
ATOM 2111 C CA . ILE B 1 52 ? 19.234 9.938 8.133 1 97.81 52 ILE B CA 1
ATOM 2112 C C . ILE B 1 52 ? 20.719 10.273 8.18 1 97.81 52 ILE B C 1
ATOM 2114 O O . ILE B 1 52 ? 21.453 9.742 9.008 1 97.81 52 ILE B O 1
ATOM 2118 N N . LYS B 1 53 ? 21.125 11.133 7.355 1 97.31 53 LYS B N 1
ATOM 2119 C CA . LYS B 1 53 ? 22.531 11.516 7.289 1 97.31 53 LYS B CA 1
ATOM 2120 C C . LYS B 1 53 ? 22.891 12.477 8.414 1 97.31 53 LYS B C 1
ATOM 2122 O O . LYS B 1 53 ? 22.047 13.25 8.875 1 97.31 53 LYS B O 1
ATOM 2127 N N . PRO B 1 54 ? 24.203 12.43 8.734 1 96.12 54 PRO B N 1
ATOM 2128 C CA . PRO B 1 54 ? 24.656 13.43 9.703 1 96.12 54 PRO B CA 1
ATOM 2129 C C . PRO B 1 54 ? 24.438 14.859 9.219 1 96.12 54 PRO B C 1
ATOM 2131 O O . PRO B 1 54 ? 24.609 15.148 8.031 1 96.12 54 PRO B O 1
ATOM 2134 N N . GLY B 1 55 ? 23.938 15.703 10.125 1 96.38 55 GLY B N 1
ATOM 2135 C CA . GLY B 1 55 ? 23.734 17.094 9.773 1 96.38 55 GLY B CA 1
ATOM 2136 C C . GLY B 1 55 ? 22.297 17.422 9.414 1 96.38 55 GLY B C 1
ATOM 2137 O O . GLY B 1 55 ? 21.938 18.594 9.328 1 96.38 55 GLY B O 1
ATOM 2138 N N . THR B 1 56 ? 21.531 16.391 9.164 1 97.56 56 THR B N 1
ATOM 2139 C CA . THR B 1 56 ? 20.109 16.625 8.883 1 97.56 56 THR B CA 1
ATOM 2140 C C . THR B 1 56 ? 19.406 17.172 10.117 1 97.56 56 THR B C 1
ATOM 2142 O O . THR B 1 56 ? 19.609 16.672 11.227 1 97.56 56 THR B O 1
ATOM 2145 N N . GLU B 1 57 ? 18.641 18.266 9.938 1 97.69 57 GLU B N 1
ATOM 2146 C CA . GLU B 1 57 ? 17.797 18.781 11.016 1 97.69 57 GLU B CA 1
ATOM 2147 C C . GLU B 1 57 ? 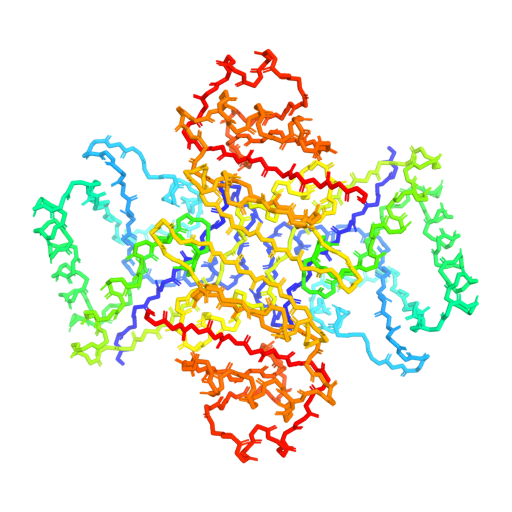16.547 17.922 11.203 1 97.69 57 GLU B C 1
ATOM 2149 O O . GLU B 1 57 ? 15.734 17.781 10.281 1 97.69 57 GLU B O 1
ATOM 2154 N N . VAL B 1 58 ? 16.422 17.312 12.414 1 95.75 58 VAL B N 1
ATOM 2155 C CA . VAL B 1 58 ? 15.289 16.453 12.703 1 95.75 58 VAL B CA 1
ATOM 2156 C C . VAL B 1 58 ? 14.438 17.078 13.812 1 95.75 58 VAL B C 1
ATOM 2158 O O . VAL B 1 58 ? 14.953 17.391 14.891 1 95.75 58 VAL B O 1
ATOM 2161 N N . ILE B 1 59 ? 13.125 17.188 13.492 1 92.12 59 ILE B N 1
ATOM 2162 C CA . ILE B 1 59 ? 12.227 17.75 14.492 1 92.12 59 ILE B CA 1
ATOM 2163 C C . ILE B 1 59 ? 11.023 16.844 14.68 1 92.12 59 ILE B C 1
ATOM 2165 O O . ILE B 1 59 ? 10.477 16.312 13.711 1 92.12 59 ILE B O 1
ATOM 2169 N N . ILE B 1 60 ? 10.688 16.625 15.906 1 89.75 60 ILE B N 1
ATOM 2170 C CA . ILE B 1 60 ? 9.484 15.883 16.25 1 89.75 60 ILE B CA 1
ATOM 2171 C C . ILE B 1 60 ? 8.367 16.844 16.641 1 89.75 60 ILE B C 1
ATOM 2173 O O . ILE B 1 60 ? 8.57 17.734 17.484 1 89.75 60 ILE B O 1
ATOM 2177 N N . LYS B 1 61 ? 7.32 16.75 15.977 1 83.56 61 LYS B N 1
ATOM 2178 C CA . LYS B 1 61 ? 6.199 17.641 16.266 1 83.56 61 LYS B CA 1
ATOM 2179 C C . LYS B 1 61 ? 5 16.844 16.797 1 83.56 61 LYS B C 1
ATOM 2181 O O . LYS B 1 61 ? 4.688 15.773 16.281 1 83.56 61 LYS B O 1
ATOM 2186 N N . HIS B 1 62 ? 4.465 17.391 17.797 1 77.38 62 HIS B N 1
ATOM 2187 C CA . HIS B 1 62 ? 3.336 16.781 18.469 1 77.38 62 HIS B CA 1
ATOM 2188 C C . HIS B 1 62 ? 2.023 17.094 17.766 1 77.38 62 HIS B C 1
ATOM 2190 O O . HIS B 1 62 ? 1.683 18.266 17.578 1 77.38 62 HIS B O 1
ATOM 2196 N N . PHE B 1 63 ? 1.373 16.125 17.297 1 70.25 63 PHE B N 1
ATOM 2197 C CA . PHE B 1 63 ? 0.035 16.234 16.734 1 70.25 63 PHE B CA 1
ATOM 2198 C C . PHE B 1 63 ? -0.99 15.539 17.625 1 70.25 63 PHE B C 1
ATOM 2200 O O . PHE B 1 63 ? -1.232 14.336 17.484 1 70.25 63 PHE B O 1
ATOM 2207 N N . PRO B 1 64 ? -1.523 16.344 18.594 1 63.69 64 PRO B N 1
ATOM 2208 C CA . PRO B 1 64 ? -2.447 15.727 19.562 1 63.69 64 PRO B CA 1
ATOM 2209 C C . PRO B 1 64 ? -3.773 15.312 18.922 1 63.69 64 PRO B C 1
ATOM 2211 O O . PRO B 1 64 ? -4.129 15.82 17.844 1 63.69 64 PRO B O 1
ATOM 2214 N N . MET B 1 65 ? -4.488 14.367 19.453 1 59.81 65 MET B N 1
ATOM 2215 C CA . MET B 1 65 ? -5.785 13.898 18.984 1 59.81 65 MET B CA 1
ATOM 2216 C C . MET B 1 65 ? -6.887 14.898 19.328 1 59.81 65 MET B C 1
ATOM 2218 O O . MET B 1 65 ? -7.934 14.93 18.688 1 59.81 65 MET B O 1
ATOM 2222 N N . GLY B 1 66 ? -6.695 15.82 20.234 1 57.44 66 GLY B N 1
ATOM 2223 C CA . GLY B 1 66 ? -7.742 16.734 20.656 1 57.44 66 GLY B CA 1
ATOM 2224 C C . GLY B 1 66 ? -7.844 17.969 19.766 1 57.44 66 GLY B C 1
ATOM 2225 O O . GLY B 1 66 ? -6.879 18.344 19.094 1 57.44 66 GLY B O 1
ATOM 2226 N N . LYS B 1 67 ? -9.203 18.516 19.484 1 57.69 67 LYS B N 1
ATOM 2227 C CA . LYS B 1 67 ? -9.594 19.5 18.484 1 57.69 67 LYS B CA 1
ATOM 2228 C C . LYS B 1 67 ? -8.844 20.812 18.672 1 57.69 67 LYS B C 1
ATOM 2230 O O . LYS B 1 67 ? -8.25 21.344 17.734 1 57.69 67 LYS B O 1
ATOM 2235 N N . LYS B 1 68 ? -9.062 21.422 19.797 1 58.19 68 LYS B N 1
ATOM 2236 C CA . LYS B 1 68 ? -8.586 22.797 19.969 1 58.19 68 LYS B CA 1
ATOM 2237 C C . LYS B 1 68 ? -7.062 22.844 19.969 1 58.19 68 LYS B C 1
ATOM 2239 O O . LYS B 1 68 ? -6.461 23.672 19.266 1 58.19 68 LYS B O 1
ATOM 2244 N N . ASP B 1 69 ? -6.457 21.953 20.641 1 64.94 69 ASP B N 1
ATOM 2245 C CA . ASP B 1 69 ? -5.004 21.953 20.781 1 64.94 69 ASP B CA 1
ATOM 2246 C C . ASP B 1 69 ? -4.332 21.391 19.531 1 64.94 69 ASP B C 1
ATOM 2248 O O . ASP B 1 69 ? -3.197 21.75 19.219 1 64.94 69 ASP B O 1
ATOM 2252 N N . ARG B 1 70 ? -5.145 20.703 18.75 1 66.62 70 ARG B N 1
ATOM 2253 C CA . ARG B 1 70 ? -4.629 20.109 17.531 1 66.62 70 ARG B CA 1
ATOM 2254 C C . ARG B 1 70 ? -4.352 21.172 16.469 1 66.62 70 ARG B C 1
ATOM 2256 O O . ARG B 1 70 ? -3.32 21.141 15.797 1 66.62 70 ARG B O 1
ATOM 2263 N N . VAL B 1 71 ? -5.211 22.078 16.469 1 67.44 71 VAL B N 1
ATOM 2264 C CA . VAL B 1 71 ? -5.105 23.109 15.445 1 67.44 71 VAL B CA 1
ATOM 2265 C C . VAL B 1 71 ? -3.891 24 15.727 1 67.44 71 VAL B C 1
ATOM 2267 O O . VAL B 1 71 ? -3.113 24.297 14.812 1 67.44 71 VAL B O 1
ATOM 2270 N N . ILE B 1 72 ? -3.678 24.344 16.969 1 70.62 72 ILE B N 1
ATOM 2271 C CA . ILE B 1 72 ? -2.576 25.219 17.344 1 70.62 72 ILE B CA 1
ATOM 2272 C C . ILE B 1 72 ? -1.246 24.5 17.109 1 70.62 72 ILE B C 1
ATOM 2274 O O . ILE B 1 72 ? -0.31 25.078 16.547 1 70.62 72 ILE B O 1
ATOM 2278 N N . LYS B 1 73 ? -1.199 23.281 17.516 1 75.12 73 LYS B N 1
ATOM 2279 C CA . LYS B 1 73 ? 0.039 22.516 17.375 1 75.12 73 LYS B CA 1
ATOM 2280 C C . LYS B 1 73 ? 0.347 22.234 15.914 1 75.12 73 LYS B C 1
ATOM 2282 O O . LYS B 1 73 ? 1.508 22.266 15.5 1 75.12 73 LYS B O 1
ATOM 2287 N N . ALA B 1 74 ? -0.666 21.984 15.195 1 75.75 74 ALA B N 1
ATOM 2288 C CA . ALA B 1 74 ? -0.492 21.797 13.758 1 75.75 74 ALA B CA 1
ATOM 2289 C C . ALA B 1 74 ? 0.039 23.062 13.102 1 75.75 74 ALA B C 1
ATOM 2291 O O . ALA B 1 74 ? 0.922 23 12.242 1 75.75 74 ALA B O 1
ATOM 2292 N N . LEU B 1 75 ? -0.411 24.141 13.602 1 77.69 75 LEU B N 1
ATOM 2293 C CA . LEU B 1 75 ? 0.011 25.422 13.039 1 77.69 75 LEU B CA 1
ATOM 2294 C C . LEU B 1 75 ? 1.493 25.672 13.297 1 77.69 75 LEU B C 1
ATOM 2296 O O . LEU B 1 75 ? 2.195 26.219 12.438 1 77.69 75 LEU B O 1
ATOM 2300 N N . GLU B 1 76 ? 1.916 25.25 14.438 1 81.12 76 GLU B N 1
ATOM 2301 C CA . GLU B 1 76 ? 3.334 25.391 14.758 1 81.12 76 GLU B CA 1
ATOM 2302 C C . GLU B 1 76 ? 4.195 24.547 13.812 1 81.12 76 GLU B C 1
ATOM 2304 O O . GLU B 1 76 ? 5.258 25 13.375 1 81.12 76 GLU B O 1
ATOM 2309 N N . ALA B 1 77 ? 3.738 23.375 13.594 1 82.31 77 ALA B N 1
ATOM 2310 C CA . ALA B 1 77 ? 4.457 22.5 12.664 1 82.31 77 ALA B CA 1
ATOM 2311 C C . ALA B 1 77 ? 4.477 23.094 11.258 1 82.31 77 ALA B C 1
ATOM 2313 O O . ALA B 1 77 ? 5.504 23.062 10.578 1 82.31 77 ALA B O 1
ATOM 2314 N N . TYR B 1 78 ? 3.412 23.703 10.914 1 84.75 78 TYR B N 1
ATOM 2315 C CA . TYR B 1 78 ? 3.293 24.297 9.594 1 84.75 78 TYR B CA 1
ATOM 2316 C C . TYR B 1 78 ? 4.23 25.484 9.445 1 84.75 78 TYR B C 1
ATOM 2318 O O . TYR B 1 78 ? 4.898 25.641 8.414 1 84.75 78 TYR B O 1
ATOM 2326 N N . GLU B 1 79 ? 4.25 26.25 10.453 1 87.38 79 GLU B N 1
ATOM 2327 C CA . GLU B 1 79 ? 5.113 27.422 10.438 1 87.38 79 GLU B CA 1
ATOM 2328 C C . GLU B 1 79 ? 6.586 27.016 10.352 1 87.38 79 GLU B C 1
ATOM 2330 O O . GLU B 1 79 ? 7.359 27.641 9.625 1 87.38 79 GLU B O 1
ATOM 2335 N N . PHE B 1 80 ? 6.891 26.078 11.086 1 91.06 80 PHE B N 1
ATOM 2336 C CA . PHE B 1 80 ? 8.266 25.578 11.039 1 91.06 80 PHE B CA 1
ATOM 2337 C C . PHE B 1 80 ? 8.625 25.125 9.633 1 91.06 80 PHE B C 1
ATOM 2339 O O . PHE B 1 80 ? 9.68 25.5 9.102 1 91.06 80 PHE B O 1
ATOM 2346 N N . ILE B 1 81 ? 7.77 24.312 9.023 1 92.88 81 ILE B N 1
ATOM 2347 C CA . ILE B 1 81 ? 8 23.766 7.688 1 92.88 81 ILE B CA 1
ATOM 2348 C C . ILE B 1 81 ? 8.117 24.906 6.68 1 92.88 81 ILE B C 1
ATOM 2350 O O . ILE B 1 81 ? 9.039 24.938 5.867 1 92.88 81 ILE B O 1
ATOM 2354 N N . GLU B 1 82 ? 7.258 25.859 6.801 1 92.62 82 GLU B N 1
ATOM 2355 C CA . GLU B 1 82 ? 7.258 27 5.891 1 92.62 82 GLU B CA 1
ATOM 2356 C C . GLU B 1 82 ? 8.562 27.781 5.996 1 92.62 82 GLU B C 1
ATOM 2358 O O . GLU B 1 82 ? 9.133 28.188 4.98 1 92.62 82 GLU B O 1
ATOM 2363 N N . CYS B 1 83 ? 8.961 27.984 7.16 1 94.56 83 CYS B N 1
ATOM 2364 C CA . CYS B 1 83 ? 10.188 28.75 7.395 1 94.56 83 CYS B CA 1
ATOM 2365 C C . CYS B 1 83 ? 11.383 28.062 6.75 1 94.56 83 CYS B C 1
ATOM 2367 O O . CYS B 1 83 ? 12.195 28.719 6.086 1 94.56 83 CYS B O 1
ATOM 2369 N N . ARG B 1 84 ? 11.484 26.797 6.891 1 96.12 84 ARG B N 1
ATOM 2370 C CA . ARG B 1 84 ? 12.602 26.047 6.316 1 96.12 84 ARG B CA 1
ATOM 2371 C C . ARG B 1 84 ? 12.531 26.047 4.793 1 96.12 84 ARG B C 1
ATOM 2373 O O . ARG B 1 84 ? 13.555 26.188 4.117 1 96.12 84 ARG B O 1
ATOM 2380 N N . LEU B 1 85 ? 11.328 25.891 4.293 1 96.38 85 LEU B N 1
ATOM 2381 C CA . LEU B 1 85 ? 11.148 25.938 2.844 1 96.38 85 LEU B CA 1
ATOM 2382 C C . LEU B 1 85 ? 11.555 27.312 2.291 1 96.38 85 LEU B C 1
ATOM 2384 O O . LEU B 1 85 ? 12.195 27.391 1.241 1 96.38 85 LEU B O 1
ATOM 2388 N N . LYS B 1 86 ? 11.242 28.375 3.002 1 95.44 86 LYS B N 1
ATOM 2389 C CA . LYS B 1 86 ? 11.586 29.734 2.59 1 95.44 86 LYS B CA 1
ATOM 2390 C C . LYS B 1 86 ? 13.102 29.938 2.576 1 95.44 86 LYS B C 1
ATOM 2392 O O . LYS B 1 86 ? 13.617 30.75 1.801 1 95.44 86 LYS B O 1
ATOM 2397 N N . GLU B 1 87 ? 13.758 29.203 3.404 1 97.12 87 GLU B N 1
ATOM 2398 C CA . GLU B 1 87 ? 15.211 29.25 3.453 1 97.12 87 GLU B CA 1
ATOM 2399 C C . GLU B 1 87 ? 15.828 28.484 2.293 1 97.12 87 GLU B C 1
ATOM 2401 O O . GLU B 1 87 ? 17.047 28.453 2.141 1 97.12 87 GLU B O 1
ATOM 2406 N N . GLY B 1 88 ? 15.008 27.781 1.557 1 96.38 88 GLY B N 1
ATOM 2407 C CA . GLY B 1 88 ? 15.477 27.062 0.389 1 96.38 88 GLY B CA 1
ATOM 2408 C C . GLY B 1 88 ? 15.805 25.609 0.684 1 96.38 88 GLY B C 1
ATOM 2409 O O . GLY B 1 88 ? 16.406 24.922 -0.143 1 96.38 88 GLY B O 1
ATOM 2410 N N . LYS B 1 89 ? 15.383 25.172 1.828 1 97.38 89 LYS B N 1
ATOM 2411 C CA . LYS B 1 89 ? 15.672 23.797 2.229 1 97.38 89 LYS B CA 1
ATOM 2412 C C . LYS B 1 89 ? 14.531 22.875 1.843 1 97.38 89 LYS B C 1
ATOM 2414 O O . LYS B 1 89 ? 13.359 23.234 1.959 1 97.38 89 LYS B O 1
ATOM 2419 N N . ASP B 1 90 ? 14.875 21.703 1.369 1 97.69 90 ASP B N 1
ATOM 2420 C CA . ASP B 1 90 ? 13.883 20.656 1.195 1 97.69 90 ASP B CA 1
ATOM 2421 C C . ASP B 1 90 ? 13.508 20.031 2.535 1 97.69 90 ASP B C 1
ATOM 2423 O O . ASP B 1 90 ? 14.383 19.766 3.369 1 97.69 90 ASP B O 1
ATOM 2427 N N . VAL B 1 91 ? 12.18 19.844 2.707 1 97.06 91 VAL B N 1
ATOM 2428 C CA . VAL B 1 91 ? 11.68 19.344 3.977 1 97.06 91 VAL B CA 1
ATOM 2429 C C . VAL B 1 91 ? 10.93 18.031 3.746 1 97.06 91 VAL B C 1
ATOM 2431 O O . VAL B 1 91 ? 10.141 17.906 2.807 1 97.06 91 VAL B O 1
ATOM 2434 N N . VAL B 1 92 ? 11.25 17.094 4.625 1 97.38 92 VAL B N 1
ATOM 2435 C CA . VAL B 1 92 ? 10.523 15.836 4.637 1 97.38 92 VAL B CA 1
ATOM 2436 C C . VAL B 1 92 ? 9.531 15.82 5.797 1 97.38 92 VAL B C 1
ATOM 2438 O O . VAL B 1 92 ? 9.883 16.188 6.926 1 97.38 92 VAL B O 1
ATOM 2441 N N . PHE B 1 93 ? 8.352 15.492 5.523 1 95.69 93 PHE B N 1
ATOM 2442 C CA . PHE B 1 93 ? 7.367 15.141 6.543 1 95.69 93 PHE B CA 1
ATOM 2443 C C . PHE B 1 93 ? 7.059 13.648 6.516 1 95.69 93 PHE B C 1
ATOM 2445 O O . PHE B 1 93 ? 6.559 13.133 5.512 1 95.69 93 PHE B O 1
ATOM 2452 N N . LEU B 1 94 ? 7.273 12.969 7.625 1 96.56 94 LEU B N 1
ATOM 2453 C CA . LEU B 1 94 ? 7.109 11.516 7.68 1 96.56 94 LEU B CA 1
ATOM 2454 C C . LEU B 1 94 ? 5.703 11.148 8.133 1 96.56 94 LEU B C 1
ATOM 2456 O O . LEU B 1 94 ? 5.133 11.805 9 1 96.56 94 LEU B O 1
ATOM 2460 N N . THR B 1 95 ? 5.199 10.117 7.508 1 95.25 95 THR B N 1
ATOM 2461 C CA . THR B 1 95 ? 3.924 9.523 7.906 1 95.25 95 THR B CA 1
ATOM 2462 C C . THR B 1 95 ? 4.062 8.016 8.094 1 95.25 95 THR B C 1
ATOM 2464 O O . THR B 1 95 ? 4.684 7.336 7.277 1 95.25 95 THR B O 1
ATOM 2467 N N . ILE B 1 96 ? 3.516 7.504 9.227 1 95.44 96 ILE B N 1
ATOM 2468 C CA . ILE B 1 96 ? 3.438 6.055 9.367 1 95.44 96 ILE B CA 1
ATOM 2469 C C . ILE B 1 96 ? 2.43 5.492 8.367 1 95.44 96 ILE B C 1
ATOM 2471 O O . ILE B 1 96 ? 1.385 6.098 8.125 1 95.44 96 ILE B O 1
ATOM 2475 N N . GLY B 1 97 ? 2.795 4.414 7.781 1 96.94 97 GLY B N 1
ATOM 2476 C CA . GLY B 1 97 ? 1.951 3.855 6.738 1 96.94 97 GLY B CA 1
ATOM 2477 C C . GLY B 1 97 ? 2.029 4.625 5.434 1 96.94 97 GLY B C 1
ATOM 2478 O O . GLY B 1 97 ? 3.121 4.883 4.922 1 96.94 97 GLY B O 1
ATOM 2479 N N . ASP B 1 98 ? 0.889 4.906 4.883 1 98.44 98 ASP B N 1
ATOM 2480 C CA . ASP B 1 98 ? 0.755 5.695 3.66 1 98.44 98 ASP B CA 1
ATOM 2481 C C . ASP B 1 98 ? 0.175 7.074 3.961 1 98.44 98 ASP B C 1
ATOM 2483 O O . ASP B 1 98 ? -0.752 7.203 4.762 1 98.44 98 ASP B O 1
ATOM 2487 N N . PRO B 1 99 ? 0.64 8.109 3.25 1 97.44 99 PRO B N 1
ATOM 2488 C CA . PRO B 1 99 ? 0.225 9.484 3.539 1 97.44 99 PRO B CA 1
ATOM 2489 C C . PRO B 1 99 ? -1.268 9.711 3.307 1 97.44 99 PRO B C 1
ATOM 2491 O O . PRO B 1 99 ? -1.843 10.656 3.848 1 97.44 99 PRO B O 1
ATOM 2494 N N . TYR B 1 100 ? -1.897 8.836 2.52 1 97.75 100 TYR B N 1
ATOM 2495 C CA . TYR B 1 100 ? -3.26 9.188 2.131 1 97.75 100 TYR B CA 1
ATOM 2496 C C . TYR B 1 100 ? -4.254 8.156 2.646 1 97.75 100 TYR B C 1
ATOM 2498 O O . TYR B 1 100 ? -5.422 8.148 2.244 1 97.75 100 TYR B O 1
ATOM 2506 N N . VAL B 1 101 ? -3.848 7.254 3.564 1 98.06 101 VAL B N 1
ATOM 2507 C CA . VAL B 1 101 ? -4.723 6.297 4.234 1 98.06 101 VAL B CA 1
ATOM 2508 C C . VAL B 1 101 ? -4.75 6.582 5.734 1 98.06 101 VAL B C 1
ATOM 2510 O O . VAL B 1 101 ? -3.803 6.258 6.449 1 98.06 101 VAL B O 1
ATOM 2513 N N . TYR B 1 102 ? -5.82 7.188 6.207 1 95.62 102 TYR B N 1
ATOM 2514 C CA . TYR B 1 102 ? -6.035 7.508 7.613 1 95.62 102 TYR B CA 1
ATOM 2515 C C . TYR B 1 102 ? -4.859 8.297 8.18 1 95.62 102 TYR B C 1
ATOM 2517 O O . TYR B 1 102 ? -4.352 7.973 9.25 1 95.62 102 TYR B O 1
ATOM 2525 N N . SER B 1 103 ? -4.445 9.289 7.48 1 90.75 103 SER B N 1
ATOM 2526 C CA . SER B 1 103 ? -3.303 10.117 7.852 1 90.75 103 SER B CA 1
ATOM 2527 C C . SER B 1 103 ? -3.717 11.57 8.055 1 90.75 103 SER B C 1
ATOM 2529 O O . SER B 1 103 ? -4.656 12.047 7.414 1 90.75 103 SER B O 1
ATOM 2531 N N . THR B 1 104 ? -3.029 12.281 8.883 1 80.56 104 THR B N 1
ATOM 2532 C CA . THR B 1 104 ? -3.271 13.703 9.102 1 80.56 104 THR B CA 1
ATOM 2533 C C . THR B 1 104 ? -2.506 14.547 8.086 1 80.56 104 THR B C 1
ATOM 2535 O O . THR B 1 104 ? -2.668 15.766 8.039 1 80.56 104 THR B O 1
ATOM 2538 N N . TYR B 1 105 ? -1.749 13.961 7.242 1 87.81 105 TYR B N 1
ATOM 2539 C CA . TYR B 1 105 ? -0.891 14.594 6.246 1 87.81 105 TYR B CA 1
ATOM 2540 C C . TYR B 1 105 ? -1.694 15.523 5.348 1 87.81 105 TYR B C 1
ATOM 2542 O O . TYR B 1 105 ? -1.229 16.609 4.996 1 87.81 105 TYR B O 1
ATOM 2550 N N . SER B 1 106 ? -2.93 15.164 5.035 1 81.88 106 SER B N 1
ATOM 2551 C CA . SER B 1 106 ? -3.719 15.93 4.082 1 81.88 106 SER B CA 1
ATOM 2552 C C . SER B 1 106 ? -3.959 17.359 4.578 1 81.88 106 SER B C 1
ATOM 2554 O O . SER B 1 106 ? -3.998 18.297 3.785 1 81.88 106 SER B O 1
ATOM 2556 N N . HIS B 1 107 ? -4.062 17.531 5.867 1 77.56 107 HIS B N 1
ATOM 2557 C CA . HIS B 1 107 ? -4.258 18.859 6.445 1 77.56 107 HIS B CA 1
ATOM 2558 C C . HIS B 1 107 ? -3.014 19.734 6.266 1 77.56 107 HIS B C 1
ATOM 2560 O O . HIS B 1 107 ? -3.117 20.906 5.934 1 77.56 107 HIS B O 1
ATOM 2566 N N . MET B 1 108 ? -1.934 19.141 6.359 1 78.81 108 MET B N 1
ATOM 2567 C CA . MET B 1 108 ? -0.655 19.828 6.199 1 78.81 108 MET B CA 1
ATOM 2568 C C . MET B 1 108 ? -0.42 20.203 4.742 1 78.81 108 MET B C 1
ATOM 2570 O O . MET B 1 108 ? 0.023 21.328 4.449 1 78.81 108 MET B O 1
ATOM 2574 N N . LEU B 1 109 ? -0.72 19.328 3.914 1 85.06 109 LEU B N 1
ATOM 2575 C CA . LEU B 1 109 ? -0.514 19.5 2.48 1 85.06 109 LEU B CA 1
ATOM 2576 C C . LEU B 1 109 ? -1.245 20.734 1.976 1 85.06 109 LEU B C 1
ATOM 2578 O O . LEU B 1 109 ? -0.667 21.562 1.255 1 85.06 109 LEU B O 1
ATOM 2582 N N . LYS B 1 110 ? -2.451 20.875 2.377 1 81.25 110 LYS B N 1
ATOM 2583 C CA . LYS B 1 110 ? -3.254 22 1.915 1 81.25 110 LYS B CA 1
ATOM 2584 C C . LYS B 1 110 ? -2.617 23.328 2.316 1 81.25 110 LYS B C 1
ATOM 2586 O O . LYS B 1 110 ? -2.523 24.25 1.502 1 81.25 110 LYS B O 1
ATOM 2591 N N . HIS B 1 111 ? -2.18 23.406 3.498 1 81.94 111 HIS B N 1
ATOM 2592 C CA . HIS B 1 111 ? -1.557 24.625 4.004 1 81.94 111 HIS B CA 1
ATOM 2593 C C . HIS B 1 111 ? -0.302 24.969 3.213 1 81.94 111 HIS B C 1
ATOM 2595 O O . HIS B 1 111 ? -0.141 26.109 2.766 1 81.94 111 HIS B O 1
ATOM 2601 N N . VAL B 1 112 ? 0.547 24.016 2.945 1 87.44 112 VAL B N 1
ATOM 2602 C CA . VAL B 1 112 ? 1.835 24.234 2.291 1 87.44 112 VAL B CA 1
ATOM 2603 C C . VAL B 1 112 ? 1.616 24.594 0.825 1 87.44 112 VAL B C 1
ATOM 2605 O O . VAL B 1 112 ? 2.293 25.469 0.291 1 87.44 112 VAL B O 1
ATOM 2608 N N . ARG B 1 113 ? 0.69 23.969 0.229 1 87.5 113 ARG B N 1
ATOM 2609 C CA . ARG B 1 113 ? 0.375 24.266 -1.163 1 87.5 113 ARG B CA 1
ATOM 2610 C C . ARG B 1 113 ? -0.182 25.688 -1.303 1 87.5 113 ARG B C 1
ATOM 2612 O O . ARG B 1 113 ? 0.152 26.391 -2.252 1 87.5 113 ARG B O 1
ATOM 2619 N N . ASP B 1 114 ? -0.992 26.062 -0.389 1 86.81 114 ASP B N 1
ATOM 2620 C CA . ASP B 1 114 ? -1.58 27.391 -0.404 1 86.81 114 ASP B CA 1
ATOM 2621 C C . ASP B 1 114 ? -0.505 28.469 -0.254 1 86.81 114 ASP B C 1
ATOM 2623 O O . ASP B 1 114 ? -0.689 29.594 -0.698 1 86.81 114 ASP B O 1
ATOM 2627 N N . CYS B 1 115 ? 0.585 28.109 0.346 1 87.25 115 CYS B N 1
ATOM 2628 C CA . CYS B 1 115 ? 1.702 29.031 0.517 1 87.25 115 CYS B CA 1
ATOM 2629 C C . CYS B 1 115 ? 2.564 29.094 -0.74 1 87.25 115 CYS B C 1
ATOM 2631 O O . CYS B 1 115 ? 3.514 29.875 -0.814 1 87.25 115 CYS B O 1
ATOM 2633 N N . GLY B 1 116 ? 2.291 28.188 -1.75 1 89.88 116 GLY B N 1
ATOM 2634 C CA . GLY B 1 116 ? 2.939 28.266 -3.049 1 89.88 116 GLY B CA 1
ATOM 2635 C C . GLY B 1 116 ? 4.129 27.328 -3.18 1 89.88 116 GLY B C 1
ATOM 2636 O O . GLY B 1 116 ? 4.902 27.438 -4.137 1 89.88 116 GLY B O 1
ATOM 2637 N N . PHE B 1 117 ? 4.391 26.531 -2.252 1 93.19 117 PHE B N 1
ATOM 2638 C CA . PHE B 1 117 ? 5.527 25.609 -2.311 1 93.19 117 PHE B CA 1
ATOM 2639 C C . PHE B 1 117 ? 5.16 24.344 -3.062 1 93.19 117 PHE B C 1
ATOM 2641 O O . PHE B 1 117 ? 3.992 23.953 -3.104 1 93.19 117 PHE B O 1
ATOM 2648 N N . GLU B 1 118 ? 6.16 23.766 -3.639 1 94.12 118 GLU B N 1
ATOM 2649 C CA . GLU B 1 118 ? 5.988 22.469 -4.293 1 94.12 118 GLU B CA 1
ATOM 2650 C C . GLU B 1 118 ? 5.855 21.344 -3.266 1 94.12 118 GLU B C 1
ATOM 2652 O O . GLU B 1 118 ? 6.523 21.359 -2.23 1 94.12 118 GLU B O 1
ATOM 2657 N N . VAL B 1 119 ? 4.961 20.422 -3.635 1 95.44 119 VAL B N 1
ATOM 2658 C CA . VAL B 1 119 ? 4.766 19.266 -2.773 1 95.44 119 VAL B CA 1
ATOM 2659 C C . VAL B 1 119 ? 4.875 17.984 -3.6 1 95.44 119 VAL B C 1
ATOM 2661 O O . VAL B 1 119 ? 4.281 17.875 -4.676 1 95.44 119 VAL B O 1
ATOM 2664 N N . GLN B 1 120 ? 5.68 17.109 -3.133 1 96.88 120 GLN B N 1
ATOM 2665 C CA . GLN B 1 120 ? 5.781 15.758 -3.686 1 96.88 120 GLN B CA 1
ATOM 2666 C C . GLN B 1 120 ? 5.531 14.703 -2.613 1 96.88 120 GLN B C 1
ATOM 2668 O O . GLN B 1 120 ? 6.109 14.766 -1.526 1 96.88 120 GLN B O 1
ATOM 2673 N N . THR B 1 121 ? 4.656 13.82 -2.961 1 98.19 121 THR B N 1
ATOM 2674 C CA . THR B 1 121 ? 4.336 12.781 -1.99 1 98.19 121 THR B CA 1
ATOM 2675 C C . THR B 1 121 ? 4.844 11.422 -2.465 1 98.19 121 THR B C 1
ATOM 2677 O O . THR B 1 121 ? 4.719 11.086 -3.645 1 98.19 121 THR B O 1
ATOM 2680 N N . ILE B 1 122 ? 5.449 10.656 -1.601 1 98.75 122 ILE B N 1
ATOM 2681 C CA . ILE B 1 122 ? 5.934 9.305 -1.84 1 98.75 122 ILE B CA 1
ATOM 2682 C C . ILE B 1 122 ? 5.094 8.305 -1.042 1 98.75 122 ILE B C 1
ATOM 2684 O O . ILE B 1 122 ? 5.02 8.391 0.186 1 98.75 122 ILE B O 1
ATOM 2688 N N . PRO B 1 123 ? 4.445 7.352 -1.737 1 98.88 123 PRO B N 1
ATOM 2689 C CA . PRO B 1 123 ? 3.58 6.402 -1.036 1 98.88 123 PRO B CA 1
ATOM 2690 C C . PRO B 1 123 ? 4.359 5.445 -0.136 1 98.88 123 PRO B C 1
ATOM 2692 O O . PRO B 1 123 ? 5.578 5.332 -0.262 1 98.88 123 PRO B O 1
ATOM 2695 N N . GLY B 1 124 ? 3.682 4.867 0.781 1 98.81 124 GLY B N 1
ATOM 2696 C CA . GLY B 1 124 ? 4.23 3.842 1.654 1 98.81 124 GLY B CA 1
ATOM 2697 C C . GLY B 1 124 ? 3.377 2.588 1.708 1 98.81 124 GLY B C 1
ATOM 2698 O O . GLY B 1 124 ? 2.211 2.605 1.312 1 98.81 124 GLY B O 1
ATOM 2699 N N . ILE B 1 125 ? 3.965 1.514 2.236 1 98.94 125 ILE B N 1
ATOM 2700 C CA . ILE B 1 125 ? 3.242 0.264 2.443 1 98.94 125 ILE B CA 1
ATOM 2701 C C . ILE B 1 125 ? 2.199 0.447 3.545 1 98.94 125 ILE B C 1
ATOM 2703 O O . ILE B 1 125 ? 2.537 0.824 4.668 1 98.94 125 ILE B O 1
ATOM 2707 N N . THR B 1 126 ? 0.975 0.177 3.203 1 98.75 126 THR B N 1
ATOM 2708 C CA . THR B 1 126 ? -0.052 0.247 4.234 1 98.75 126 THR B CA 1
ATOM 2709 C C . THR B 1 126 ? 0.118 -0.885 5.246 1 98.75 126 THR B C 1
ATOM 2711 O O . THR B 1 126 ? 0.666 -1.939 4.918 1 98.75 126 THR B O 1
ATOM 2714 N N . SER B 1 127 ? -0.398 -0.622 6.426 1 98.44 127 SER B N 1
ATOM 2715 C CA . SER B 1 127 ? -0.285 -1.636 7.469 1 98.44 127 SER B CA 1
ATOM 2716 C C . SER B 1 127 ? -1.019 -2.914 7.078 1 98.44 127 SER B C 1
ATOM 2718 O O . SER B 1 127 ? -0.563 -4.016 7.387 1 98.44 127 SER B O 1
ATOM 2720 N N . PHE B 1 128 ? -2.152 -2.793 6.359 1 98.81 128 PHE B N 1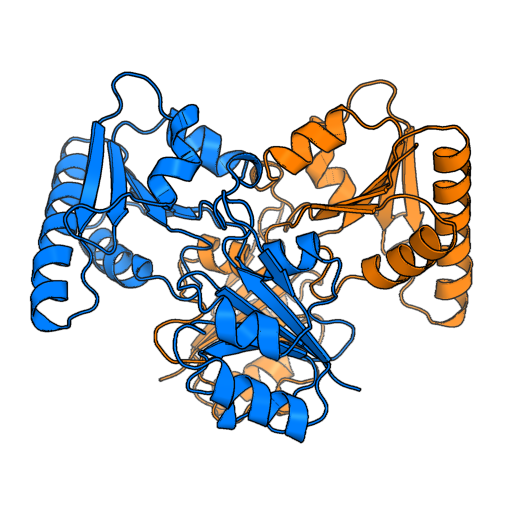
ATOM 2721 C CA . PHE B 1 128 ? -2.922 -3.994 6.051 1 98.81 128 PHE B CA 1
ATOM 2722 C C . PHE B 1 128 ? -2.264 -4.785 4.93 1 98.81 128 PHE B C 1
ATOM 2724 O O . PHE B 1 128 ? -2.359 -6.016 4.891 1 98.81 128 PHE B O 1
ATOM 2731 N N . CYS B 1 129 ? -1.536 -4.105 4.004 1 98.88 129 CYS B N 1
ATOM 2732 C CA . CYS B 1 129 ? -0.751 -4.867 3.035 1 98.88 129 CYS B CA 1
ATOM 2733 C C . CYS B 1 129 ? 0.417 -5.57 3.713 1 98.88 129 CYS B C 1
ATOM 2735 O O . CYS B 1 129 ? 0.721 -6.723 3.396 1 98.88 129 CYS B O 1
ATOM 2737 N N . ALA B 1 130 ? 1.063 -4.887 4.641 1 98.88 130 ALA B N 1
ATOM 2738 C CA . ALA B 1 130 ? 2.158 -5.484 5.398 1 98.88 130 ALA B CA 1
ATOM 2739 C C . ALA B 1 130 ? 1.673 -6.684 6.211 1 98.88 130 ALA B C 1
ATOM 2741 O O . ALA B 1 130 ? 2.316 -7.734 6.223 1 98.88 130 ALA B O 1
ATOM 2742 N N . ALA B 1 131 ? 0.565 -6.531 6.852 1 98.88 131 ALA B N 1
ATOM 2743 C CA . ALA B 1 131 ? -0.003 -7.609 7.652 1 98.88 131 ALA B CA 1
ATOM 2744 C C . ALA B 1 131 ? -0.374 -8.805 6.781 1 98.88 131 ALA B C 1
ATOM 2746 O O . ALA B 1 131 ? -0.113 -9.953 7.145 1 98.88 131 ALA B O 1
ATOM 2747 N N . ALA B 1 132 ? -1.004 -8.531 5.672 1 98.62 132 ALA B N 1
ATOM 2748 C CA . ALA B 1 132 ? -1.38 -9.594 4.746 1 98.62 132 ALA B CA 1
ATOM 2749 C C . ALA B 1 132 ? -0.161 -10.414 4.324 1 98.62 132 ALA B C 1
ATOM 2751 O O . ALA B 1 132 ? -0.211 -11.641 4.289 1 98.62 132 ALA B O 1
ATOM 2752 N N . SER B 1 133 ? 0.898 -9.734 4.016 1 98.38 133 SER B N 1
ATOM 2753 C CA . SER B 1 133 ? 2.129 -10.406 3.607 1 98.38 133 SER B CA 1
ATOM 2754 C C . SER B 1 133 ? 2.738 -11.195 4.762 1 98.38 133 SER B C 1
ATOM 2756 O O . SER B 1 133 ? 3.289 -12.281 4.559 1 98.38 133 SER B O 1
ATOM 2758 N N . LEU B 1 134 ? 2.652 -10.633 5.961 1 98.06 134 LEU B N 1
ATOM 2759 C CA . LEU B 1 134 ? 3.182 -11.281 7.156 1 98.06 134 LEU B CA 1
ATOM 2760 C C . LEU B 1 134 ? 2.498 -12.625 7.387 1 98.06 134 LEU B C 1
ATOM 2762 O O . LEU B 1 134 ? 3.156 -13.609 7.73 1 98.06 134 LEU B O 1
ATOM 2766 N N . VAL B 1 135 ? 1.192 -12.688 7.098 1 96.75 135 VAL B N 1
ATOM 2767 C CA . VAL B 1 135 ? 0.44 -13.875 7.484 1 96.75 135 VAL B CA 1
ATOM 2768 C C . VAL B 1 135 ? 0.03 -14.656 6.238 1 96.75 135 VAL B C 1
ATOM 2770 O O . VAL B 1 135 ? -0.649 -15.68 6.336 1 96.75 135 VAL B O 1
ATOM 2773 N N . ASN B 1 136 ? 0.419 -14.164 5.078 1 95.12 136 ASN B N 1
ATOM 2774 C CA . ASN B 1 136 ? 0.059 -14.773 3.803 1 95.12 136 ASN B CA 1
ATOM 2775 C C . ASN B 1 136 ? -1.451 -14.961 3.678 1 95.12 136 ASN B C 1
ATOM 2777 O O . ASN B 1 136 ? -1.925 -16.062 3.395 1 95.12 136 ASN B O 1
ATOM 2781 N N . LYS B 1 137 ? -2.156 -13.852 3.781 1 95.25 137 LYS B N 1
ATOM 2782 C CA . LYS B 1 137 ? -3.609 -13.852 3.65 1 95.25 137 LYS B CA 1
ATOM 2783 C C . LYS B 1 137 ? -4.062 -12.883 2.557 1 95.25 137 LYS B C 1
ATOM 2785 O O . LYS B 1 137 ? -3.682 -11.711 2.561 1 95.25 137 LYS B O 1
ATOM 2790 N N . THR B 1 138 ? -4.895 -13.383 1.728 1 96.31 138 THR B N 1
ATOM 2791 C CA . THR B 1 138 ? -5.43 -12.594 0.624 1 96.31 138 THR B CA 1
ATOM 2792 C C . THR B 1 138 ? -6.32 -11.469 1.146 1 96.31 138 THR B C 1
ATOM 2794 O O . THR B 1 138 ? -7.129 -11.68 2.051 1 96.31 138 THR B O 1
ATOM 2797 N N . LEU B 1 139 ? -6.137 -10.289 0.589 1 98.31 139 LEU B N 1
ATOM 2798 C CA . LEU B 1 139 ? -6.992 -9.164 0.958 1 98.31 139 LEU B CA 1
ATOM 2799 C C . LEU B 1 139 ? -8.227 -9.102 0.065 1 98.31 139 LEU B C 1
ATOM 2801 O O . LEU B 1 139 ? -9.328 -8.82 0.541 1 98.31 139 LEU B O 1
ATOM 2805 N N . VAL B 1 140 ? -8.031 -9.328 -1.187 1 97.94 140 VAL B N 1
ATOM 2806 C CA . VAL B 1 140 ? -9.148 -9.297 -2.127 1 97.94 140 VAL B CA 1
ATOM 2807 C C . VAL B 1 140 ? -8.734 -9.953 -3.441 1 97.94 140 VAL B C 1
ATOM 2809 O O . VAL B 1 140 ? -7.562 -9.891 -3.83 1 97.94 140 VAL B O 1
ATOM 2812 N N . VAL B 1 141 ? -9.656 -10.602 -4.113 1 94 141 VAL B N 1
ATOM 2813 C CA . VAL B 1 141 ? -9.375 -11.281 -5.371 1 94 141 VAL B CA 1
ATOM 2814 C C . VAL B 1 141 ? -10.594 -11.211 -6.285 1 94 141 VAL B C 1
ATOM 2816 O O . VAL B 1 141 ? -11.695 -10.906 -5.832 1 94 141 VAL B O 1
ATOM 2819 N N . GLY B 1 142 ? -10.273 -11.414 -7.512 1 92.31 142 GLY B N 1
ATOM 2820 C CA . GLY B 1 142 ? -11.352 -11.578 -8.477 1 92.31 142 GLY B CA 1
ATOM 2821 C C . GLY B 1 142 ? -12.195 -10.328 -8.648 1 92.31 142 GLY B C 1
ATOM 2822 O O . GLY B 1 142 ? -11.664 -9.234 -8.859 1 92.31 142 GLY B O 1
ATOM 2823 N N . ASP B 1 143 ? -13.516 -10.562 -8.602 1 94.81 143 ASP B N 1
ATOM 2824 C CA . ASP B 1 143 ? -14.461 -9.477 -8.82 1 94.81 143 ASP B CA 1
ATOM 2825 C C . ASP B 1 143 ? -15.109 -9.039 -7.508 1 94.81 143 ASP B C 1
ATOM 2827 O O . ASP B 1 143 ? -16.25 -8.578 -7.5 1 94.81 143 ASP B O 1
ATOM 2831 N N . GLU B 1 144 ? -14.367 -9.148 -6.445 1 96.94 144 GLU B N 1
ATOM 2832 C CA . GLU B 1 144 ? -14.875 -8.773 -5.133 1 96.94 144 GLU B CA 1
ATOM 2833 C C . GLU B 1 144 ? -14.398 -7.383 -4.73 1 96.94 144 GLU B C 1
ATOM 2835 O O . GLU B 1 144 ? -13.469 -6.84 -5.336 1 96.94 144 GLU B O 1
ATOM 2840 N N . LYS B 1 145 ? -15.094 -6.746 -3.836 1 98.19 145 LYS B N 1
ATOM 2841 C CA . LYS B 1 145 ? -14.625 -5.469 -3.312 1 98.19 145 LYS B CA 1
ATOM 2842 C C . LYS B 1 145 ? -13.914 -5.648 -1.972 1 98.19 145 LYS B C 1
ATOM 2844 O O . LYS B 1 145 ? -14.188 -6.609 -1.246 1 98.19 145 LYS B O 1
ATOM 2849 N N . LEU B 1 146 ? -13.023 -4.855 -1.641 1 98.81 146 LEU B N 1
ATOM 2850 C CA . LEU B 1 146 ? -12.344 -4.738 -0.358 1 98.81 146 LEU B CA 1
ATOM 2851 C C . LEU B 1 146 ? -12.812 -3.502 0.401 1 98.81 146 LEU B C 1
ATOM 2853 O O . LEU B 1 146 ? -12.828 -2.4 -0.152 1 98.81 146 LEU B O 1
ATOM 2857 N N . VAL B 1 147 ? -13.242 -3.701 1.655 1 98.88 147 VAL B N 1
ATOM 2858 C CA . VAL B 1 147 ? -13.641 -2.564 2.477 1 98.88 147 VAL B CA 1
ATOM 2859 C C . VAL B 1 147 ? -12.656 -2.385 3.629 1 98.88 147 VAL B C 1
ATOM 2861 O O . VAL B 1 147 ? -12.445 -3.305 4.422 1 98.88 147 VAL B O 1
ATOM 2864 N N . VAL B 1 148 ? -12.008 -1.279 3.676 1 98.88 148 VAL B N 1
ATOM 2865 C CA . VAL B 1 148 ? -11.18 -0.862 4.797 1 98.88 148 VAL B CA 1
ATOM 2866 C C . VAL B 1 148 ? -11.953 0.103 5.688 1 98.88 148 VAL B C 1
ATOM 2868 O O . VAL B 1 148 ? -12.391 1.164 5.234 1 98.88 148 VAL B O 1
ATOM 2871 N N . MET B 1 149 ? -12.094 -0.223 6.961 1 98.75 149 MET B N 1
ATOM 2872 C CA . MET B 1 149 ? -12.953 0.609 7.793 1 98.75 149 MET B CA 1
ATOM 2873 C C . MET B 1 149 ? -12.438 0.669 9.227 1 98.75 149 MET B C 1
ATOM 2875 O O . MET B 1 149 ? -11.758 -0.253 9.688 1 98.75 149 MET B O 1
ATOM 2879 N N . PRO B 1 150 ? -12.719 1.792 9.922 1 98.5 150 PRO B N 1
ATOM 2880 C CA . PRO B 1 150 ? -12.43 1.81 11.352 1 98.5 150 PRO B CA 1
ATOM 2881 C C . PRO B 1 150 ? -13.336 0.869 12.148 1 98.5 150 PRO B C 1
ATOM 2883 O O . PRO B 1 150 ? -14.445 0.556 11.719 1 98.5 150 PRO B O 1
ATOM 2886 N N . ALA B 1 151 ? -12.836 0.464 13.258 1 98.62 151 ALA B N 1
ATOM 2887 C CA . ALA B 1 151 ? -13.562 -0.46 14.125 1 98.62 151 ALA B CA 1
ATOM 2888 C C . ALA B 1 151 ? -14.953 0.081 14.469 1 98.62 151 ALA B C 1
ATOM 2890 O O . ALA B 1 151 ? -15.906 -0.688 14.617 1 98.62 151 ALA B O 1
ATOM 2891 N N . THR B 1 152 ? -15.078 1.365 14.539 1 97.88 152 THR B N 1
ATOM 2892 C CA . THR B 1 152 ? -16.328 1.997 14.93 1 97.88 152 THR B CA 1
ATOM 2893 C C . THR B 1 152 ? -17.406 1.782 13.867 1 97.88 152 THR B C 1
ATOM 2895 O O . THR B 1 152 ? -18.594 1.99 14.117 1 97.88 152 THR B O 1
ATOM 2898 N N . LYS B 1 153 ? -17.016 1.33 12.719 1 97.88 153 LYS B N 1
ATOM 2899 C CA . LYS B 1 153 ? -17.984 1.143 11.633 1 97.88 153 LYS B CA 1
ATOM 2900 C C . LYS B 1 153 ? -18.203 -0.34 11.344 1 97.88 153 LYS B C 1
ATOM 2902 O O . LYS B 1 153 ? -18.859 -0.696 10.367 1 97.88 153 LYS B O 1
ATOM 2907 N N . ALA B 1 154 ? -17.672 -1.174 12.141 1 98.25 154 ALA B N 1
ATOM 2908 C CA . ALA B 1 154 ? -17.797 -2.613 11.914 1 98.25 154 ALA B CA 1
ATOM 2909 C C . ALA B 1 154 ? -19.266 -3.041 11.867 1 98.25 154 ALA B C 1
ATOM 2911 O O . ALA B 1 154 ? -19.609 -3.988 11.156 1 98.25 154 ALA B O 1
ATOM 2912 N N . CYS B 1 155 ? -20.125 -2.344 12.562 1 97.62 155 CYS B N 1
ATOM 2913 C CA . CYS B 1 155 ? -21.547 -2.676 12.625 1 97.62 155 CYS B CA 1
ATOM 2914 C C . CYS B 1 155 ? -22.219 -2.436 11.281 1 97.62 155 CYS B C 1
ATOM 2916 O O . CYS B 1 155 ? -23.344 -2.883 11.055 1 97.62 155 CYS B O 1
ATOM 2918 N N . GLU B 1 156 ? -21.562 -1.756 10.383 1 97.56 156 GLU B N 1
ATOM 2919 C CA . GLU B 1 156 ? -22.156 -1.425 9.086 1 97.56 156 GLU B CA 1
ATOM 2920 C C . GLU B 1 156 ? -21.891 -2.531 8.07 1 97.56 156 GLU B C 1
ATOM 2922 O O . GLU B 1 156 ? -22.391 -2.469 6.941 1 97.56 156 GLU B O 1
ATOM 2927 N N . ILE B 1 157 ? -21.141 -3.52 8.453 1 97.69 157 ILE B N 1
ATOM 2928 C CA . ILE B 1 157 ? -20.859 -4.621 7.543 1 97.69 157 ILE B CA 1
ATOM 2929 C C . ILE B 1 157 ? -22.156 -5.332 7.168 1 97.69 157 ILE B C 1
ATOM 2931 O O . ILE B 1 157 ? -22.953 -5.672 8.039 1 97.69 157 ILE B O 1
ATOM 2935 N N . THR B 1 158 ? -22.312 -5.547 5.895 1 94.75 158 THR B N 1
ATOM 2936 C CA . THR B 1 158 ? -23.484 -6.262 5.418 1 94.75 158 THR B CA 1
ATOM 2937 C C . THR B 1 158 ? -23.094 -7.48 4.594 1 94.75 158 THR B C 1
ATOM 2939 O O . THR B 1 158 ? -22.719 -8.523 5.152 1 94.75 158 THR B O 1
ATOM 2942 N N . ASP B 1 159 ? -22.797 -7.312 3.254 1 94.38 159 ASP B N 1
ATOM 2943 C CA . ASP B 1 159 ? -22.547 -8.445 2.369 1 94.38 159 ASP B CA 1
ATOM 2944 C C . ASP B 1 159 ? -21.078 -8.492 1.953 1 94.38 159 ASP B C 1
ATOM 2946 O O . ASP B 1 159 ? -20.672 -9.352 1.168 1 94.38 159 ASP B O 1
ATOM 2950 N N . GLU B 1 160 ? -20.359 -7.59 2.521 1 96.69 160 GLU B N 1
ATOM 2951 C CA . GLU B 1 160 ? -18.953 -7.559 2.172 1 96.69 160 GLU B CA 1
ATOM 2952 C C . GLU B 1 160 ? -18.266 -8.883 2.506 1 96.69 160 GLU B C 1
ATOM 2954 O O . GLU B 1 160 ? -18.531 -9.477 3.555 1 96.69 160 GLU B O 1
ATOM 2959 N N . LYS B 1 161 ? -17.375 -9.328 1.654 1 98.12 161 LYS B N 1
ATOM 2960 C CA . LYS B 1 161 ? -16.656 -10.586 1.848 1 98.12 161 LYS B CA 1
ATOM 2961 C C . LYS B 1 161 ? -15.258 -10.344 2.4 1 98.12 161 LYS B C 1
ATOM 2963 O O . LYS B 1 161 ? -14.719 -11.18 3.135 1 98.12 161 LYS B O 1
ATOM 2968 N N . PHE B 1 162 ? -14.656 -9.297 1.982 1 98.75 162 PHE B N 1
ATOM 2969 C CA . PHE B 1 162 ? -13.297 -8.938 2.383 1 98.75 162 PHE B CA 1
ATOM 2970 C C . PHE B 1 162 ? -13.289 -7.605 3.119 1 98.75 162 PHE B C 1
ATOM 2972 O O . PHE B 1 162 ? -13.633 -6.57 2.543 1 98.75 162 PHE B O 1
ATOM 2979 N N . VAL B 1 163 ? -12.898 -7.637 4.43 1 98.88 163 VAL B N 1
ATOM 2980 C CA . VAL B 1 163 ? -12.914 -6.406 5.219 1 98.88 163 VAL B CA 1
ATOM 2981 C C . VAL B 1 163 ? -11.633 -6.297 6.031 1 98.88 163 VAL B C 1
ATOM 2983 O O . VAL B 1 163 ? -11.102 -7.301 6.516 1 98.88 163 VAL B O 1
ATOM 2986 N N . ILE B 1 164 ? -11.102 -5.148 6.109 1 98.94 164 ILE B N 1
ATOM 2987 C CA . ILE B 1 164 ? -10.023 -4.781 7.016 1 98.94 164 ILE B CA 1
ATOM 2988 C C . ILE B 1 164 ? -10.547 -3.846 8.102 1 98.94 164 ILE B C 1
ATOM 2990 O O . ILE B 1 164 ? -11.148 -2.809 7.801 1 98.94 164 ILE B O 1
ATOM 2994 N N . ILE B 1 165 ? -10.32 -4.199 9.312 1 98.94 165 ILE B N 1
ATOM 2995 C CA . ILE B 1 165 ? -10.742 -3.355 10.43 1 98.94 165 ILE B CA 1
ATOM 2996 C C . ILE B 1 165 ? -9.531 -2.627 11.008 1 98.94 165 ILE B C 1
ATOM 2998 O O . ILE B 1 165 ? -8.625 -3.258 11.562 1 98.94 165 ILE B O 1
ATOM 3002 N N . MET B 1 166 ? -9.562 -1.336 10.875 1 98.5 166 MET B N 1
ATOM 3003 C CA . MET B 1 166 ? -8.523 -0.448 11.375 1 98.5 166 MET B CA 1
ATOM 3004 C C . MET B 1 166 ? -8.953 0.215 12.68 1 98.5 166 MET B C 1
ATOM 3006 O O . MET B 1 166 ? -10.117 0.108 13.078 1 98.5 166 MET B O 1
ATOM 3010 N N . LYS B 1 167 ? -7.953 0.862 13.336 1 97.19 167 LYS B N 1
ATOM 3011 C CA . LYS B 1 167 ? -8.258 1.593 14.562 1 97.19 167 LYS B CA 1
ATOM 3012 C C . LYS B 1 167 ? -9.023 0.714 15.547 1 97.19 167 LYS B C 1
ATOM 3014 O O . LYS B 1 167 ? -10.078 1.105 16.047 1 97.19 167 LYS B O 1
ATOM 3019 N N . LEU B 1 168 ? -8.406 -0.358 15.875 1 97.88 168 LEU B N 1
ATOM 3020 C CA . LEU B 1 168 ? -9.055 -1.459 16.578 1 97.88 168 LEU B CA 1
ATOM 3021 C C . LEU B 1 168 ? -9.016 -1.245 18.078 1 97.88 168 LEU B C 1
ATOM 3023 O O . LEU B 1 168 ? -9.844 -1.789 18.812 1 97.88 168 LEU B O 1
ATOM 3027 N N . TYR B 1 169 ? -8.148 -0.448 18.531 1 96.38 169 TYR B N 1
ATOM 3028 C CA . TYR B 1 169 ? -7.855 -0.323 19.953 1 96.38 169 TYR B CA 1
ATOM 3029 C C . TYR B 1 169 ? -9.117 0.012 20.75 1 96.38 169 TYR B C 1
ATOM 3031 O O . TYR B 1 169 ? -9.82 0.972 20.422 1 96.38 169 TYR B O 1
ATOM 3039 N N . LYS B 1 170 ? -9.43 -0.803 21.734 1 96.25 170 LYS B N 1
ATOM 3040 C CA . LYS B 1 170 ? -10.539 -0.666 22.672 1 96.25 170 LYS B CA 1
ATOM 3041 C C . LYS B 1 170 ? -11.852 -1.143 22.047 1 96.25 170 LYS B C 1
ATOM 3043 O O . LYS B 1 170 ? -12.906 -1.095 22.688 1 96.25 170 LYS B O 1
ATOM 3048 N N . HIS B 1 171 ? -11.867 -1.645 20.828 1 98.19 171 HIS B N 1
ATOM 3049 C CA . HIS B 1 171 ? -13.078 -2.098 20.156 1 98.19 171 HIS B CA 1
ATOM 3050 C C . HIS B 1 171 ? -13 -3.58 19.812 1 98.19 171 HIS B C 1
ATOM 3052 O O . HIS B 1 171 ? -13.836 -4.094 19.062 1 98.19 171 HIS B O 1
ATOM 3058 N N . GLU B 1 172 ? -12.008 -4.242 20.344 1 98.38 172 GLU B N 1
ATOM 3059 C CA . GLU B 1 172 ? -11.711 -5.613 19.938 1 98.38 172 GLU B CA 1
ATOM 3060 C C . GLU B 1 172 ? -12.914 -6.523 20.156 1 98.38 172 GLU B C 1
ATOM 3062 O O . GLU B 1 172 ? -13.312 -7.27 19.266 1 98.38 172 GLU B O 1
ATOM 3067 N N . GLU B 1 173 ? -13.492 -6.438 21.312 1 98.38 173 GLU B N 1
ATOM 3068 C CA . GLU B 1 173 ? -14.586 -7.34 21.656 1 98.38 173 GLU B CA 1
ATOM 3069 C C . GLU B 1 173 ? -15.781 -7.137 20.719 1 98.38 173 GLU B C 1
ATOM 3071 O O . GLU B 1 173 ? -16.312 -8.102 20.172 1 98.38 173 GLU B O 1
ATOM 3076 N N . GLU B 1 174 ? -16.203 -5.926 20.578 1 98.44 174 GLU B N 1
ATOM 3077 C CA . GLU B 1 174 ? -17.328 -5.605 19.703 1 98.44 174 GLU B CA 1
ATOM 3078 C C . GLU B 1 174 ? -17.078 -6.062 18.281 1 98.44 174 GLU B C 1
ATOM 3080 O O . GLU B 1 174 ? -17.969 -6.633 17.641 1 98.44 174 GLU B O 1
ATOM 3085 N N . VAL B 1 175 ? -15.906 -5.832 17.781 1 98.81 175 VAL B N 1
ATOM 3086 C CA . VAL B 1 175 ? -15.539 -6.191 16.422 1 98.81 175 VAL B CA 1
ATOM 3087 C C . VAL B 1 175 ? -15.57 -7.707 16.25 1 98.81 175 VAL B C 1
ATOM 3089 O O . VAL B 1 175 ? -16.141 -8.227 15.281 1 98.81 175 VAL B O 1
ATOM 3092 N N . LEU B 1 176 ? -15.016 -8.43 17.203 1 98.75 176 LEU B N 1
ATOM 3093 C CA . LEU B 1 176 ? -14.984 -9.891 17.125 1 98.75 176 LEU B CA 1
ATOM 3094 C C . LEU B 1 176 ? -16.391 -10.461 17.172 1 98.75 176 LEU B C 1
ATOM 3096 O O . LEU B 1 176 ? -16.703 -11.414 16.453 1 98.75 176 LEU B O 1
ATOM 3100 N N . ASP B 1 177 ? -17.234 -9.898 18.031 1 98.81 177 ASP B N 1
ATOM 3101 C CA . ASP B 1 177 ? -18.625 -10.336 18.078 1 98.81 177 ASP B CA 1
ATOM 3102 C C . ASP B 1 177 ? -19.281 -10.242 16.703 1 98.81 177 ASP B C 1
ATOM 3104 O O . ASP B 1 177 ? -19.938 -11.195 16.25 1 98.81 177 ASP B O 1
ATOM 3108 N N . ILE B 1 178 ? -19.109 -9.156 16.062 1 98.81 178 ILE B N 1
ATOM 3109 C CA . ILE B 1 178 ? -19.75 -8.898 14.773 1 98.81 178 ILE B CA 1
ATOM 3110 C C . ILE B 1 178 ? -19.188 -9.859 13.727 1 98.81 178 ILE B C 1
ATOM 3112 O O . ILE B 1 178 ? -19.953 -10.469 12.961 1 98.81 178 ILE B O 1
ATOM 3116 N N . LEU B 1 179 ? -17.859 -9.992 13.664 1 98.75 179 LEU B N 1
ATOM 3117 C CA . LEU B 1 179 ? -17.219 -10.844 12.664 1 98.75 179 LEU B CA 1
ATOM 3118 C C . LEU B 1 179 ? -17.641 -12.297 12.844 1 98.75 179 LEU B C 1
ATOM 3120 O O . LEU B 1 179 ? -17.922 -12.992 11.867 1 98.75 179 LEU B O 1
ATOM 3124 N N . GLU B 1 180 ? -17.641 -12.711 14.07 1 98.62 180 GLU B N 1
ATOM 3125 C CA . GLU B 1 180 ? -18.016 -14.086 14.359 1 98.62 180 GLU B CA 1
ATOM 3126 C C . GLU B 1 180 ? -19.5 -14.328 14.031 1 98.62 180 GLU B C 1
ATOM 3128 O O . GLU B 1 180 ? -19.844 -15.344 13.422 1 98.62 180 GLU B O 1
ATOM 3133 N N . GLU B 1 181 ? -20.328 -13.43 14.469 1 98.12 181 GLU B N 1
ATOM 3134 C CA . GLU B 1 181 ? -21.75 -13.539 14.164 1 98.12 181 GLU B CA 1
ATOM 3135 C C . GLU B 1 181 ? -21.984 -13.641 12.656 1 98.12 181 GLU B C 1
ATOM 3137 O O . GLU B 1 181 ? -22.875 -14.359 12.211 1 98.12 181 GLU B O 1
ATOM 3142 N N . LYS B 1 182 ? -21.219 -12.953 11.891 1 98 182 LYS B N 1
ATOM 3143 C CA . LYS B 1 182 ? -21.438 -12.867 10.445 1 98 182 LYS B CA 1
ATOM 3144 C C . LYS B 1 182 ? -20.625 -13.93 9.711 1 98 182 LYS B C 1
ATOM 3146 O O . LYS B 1 182 ? -20.641 -13.977 8.477 1 98 182 LYS B O 1
ATOM 3151 N N . GLY B 1 183 ? -19.859 -14.703 10.344 1 98.06 183 GLY B N 1
ATOM 3152 C CA . GLY B 1 183 ? -19.203 -15.875 9.766 1 98.06 183 GLY B CA 1
ATOM 3153 C C . GLY B 1 183 ? -17.859 -15.57 9.148 1 98.06 183 GLY B C 1
ATOM 3154 O O . GLY B 1 183 ? -17.438 -16.234 8.211 1 98.06 183 GLY B O 1
ATOM 3155 N N . PHE B 1 184 ? -17.219 -14.555 9.633 1 98.69 184 PHE B N 1
ATOM 3156 C CA . PHE B 1 184 ? -15.898 -14.211 9.109 1 98.69 184 PHE B CA 1
ATOM 3157 C C . PHE B 1 184 ? -14.812 -15.062 9.766 1 98.69 184 PHE B C 1
ATOM 3159 O O . PHE B 1 184 ? -14.859 -15.32 10.969 1 98.69 184 PHE B O 1
ATOM 3166 N N . ASP B 1 185 ? -13.852 -15.469 8.914 1 98.5 185 ASP B N 1
ATOM 3167 C CA . ASP B 1 185 ? -12.516 -15.789 9.414 1 98.5 185 ASP B CA 1
ATOM 3168 C C . ASP B 1 185 ? -11.672 -14.523 9.547 1 98.5 185 ASP B C 1
ATOM 3170 O O . ASP B 1 185 ? -11.766 -13.609 8.727 1 98.5 185 ASP B O 1
ATOM 3174 N N . TYR B 1 186 ? -10.945 -14.508 10.633 1 98.75 186 TYR B N 1
ATOM 3175 C CA . TYR B 1 186 ? -10.188 -13.273 10.812 1 98.75 186 TYR B CA 1
ATOM 3176 C C . TYR B 1 186 ? -8.805 -13.562 11.383 1 98.75 186 TYR B C 1
ATOM 3178 O O . TYR B 1 186 ? -8.57 -14.625 11.961 1 98.75 186 TYR B O 1
ATOM 3186 N N . VAL B 1 187 ? -7.863 -12.672 11.188 1 98.81 187 VAL B N 1
ATOM 3187 C CA . VAL B 1 187 ? -6.527 -12.664 11.773 1 98.81 187 VAL B CA 1
ATOM 3188 C C . VAL B 1 187 ? -6.215 -11.273 12.328 1 98.81 187 VAL B C 1
ATOM 3190 O O . VAL B 1 187 ? -6.457 -10.266 11.656 1 98.81 187 VAL B O 1
ATOM 3193 N N . TYR B 1 188 ? -5.836 -11.289 13.586 1 98.81 188 TYR B N 1
ATOM 3194 C CA . TYR B 1 188 ? -5.367 -10.094 14.281 1 98.81 188 TYR B CA 1
ATOM 3195 C C . TYR B 1 188 ? -3.863 -9.914 14.102 1 98.81 188 TYR B C 1
ATOM 3197 O O . TYR B 1 188 ? -3.105 -10.883 14.172 1 98.81 188 TYR B O 1
ATOM 3205 N N . ALA B 1 189 ? -3.418 -8.727 13.805 1 98.75 189 ALA B N 1
ATOM 3206 C CA . ALA B 1 189 ? -1.996 -8.398 13.734 1 98.75 189 ALA B CA 1
ATOM 3207 C C . ALA B 1 189 ? -1.703 -7.09 14.461 1 98.75 189 ALA B C 1
ATOM 3209 O O . ALA B 1 189 ? -2.428 -6.105 14.297 1 98.75 189 ALA B O 1
ATOM 3210 N N . SER B 1 190 ? -0.673 -7.016 15.25 1 98.19 190 SER B N 1
ATOM 3211 C CA . SER B 1 190 ? -0.254 -5.801 15.938 1 98.19 190 SER B CA 1
ATOM 3212 C C . SER B 1 190 ? 1.248 -5.574 15.797 1 98.19 190 SER B C 1
ATOM 3214 O O . SER B 1 190 ? 2.018 -6.531 15.695 1 98.19 190 SER B O 1
ATOM 3216 N N . ARG B 1 191 ? 1.63 -4.312 15.695 1 97.19 191 ARG B N 1
ATOM 3217 C CA . ARG B 1 191 ? 3.016 -3.863 15.625 1 97.19 191 ARG B CA 1
ATOM 3218 C C . ARG B 1 191 ? 3.754 -4.547 14.477 1 97.19 191 ARG B C 1
ATOM 3220 O O . ARG B 1 191 ? 4.852 -5.078 14.664 1 97.19 191 ARG B O 1
ATOM 3227 N N . VAL B 1 192 ? 3.045 -4.602 13.359 1 97.69 192 VAL B N 1
ATOM 3228 C CA . VAL B 1 192 ? 3.58 -5.273 12.18 1 97.69 192 VAL B CA 1
ATOM 3229 C C . VAL B 1 192 ? 4.891 -4.613 11.758 1 97.69 192 VAL B C 1
ATOM 3231 O O . VAL B 1 192 ? 4.941 -3.396 11.555 1 97.69 192 VAL B O 1
ATOM 3234 N N . GLY B 1 193 ? 5.938 -5.398 11.656 1 95.94 193 GLY B N 1
ATOM 3235 C CA . GLY B 1 193 ? 7.227 -4.902 11.203 1 95.94 193 GLY B CA 1
ATOM 3236 C C . GLY B 1 193 ? 8.047 -4.277 12.32 1 95.94 193 GLY B C 1
ATOM 3237 O O . GLY B 1 193 ? 9.117 -3.711 12.07 1 95.94 193 GLY B O 1
ATOM 3238 N N . ARG B 1 194 ? 7.527 -4.371 13.539 1 95.62 194 ARG B N 1
ATOM 3239 C CA . ARG B 1 194 ? 8.203 -3.736 14.672 1 95.62 194 ARG B CA 1
ATOM 3240 C C . ARG B 1 194 ? 8.406 -4.727 15.812 1 95.62 194 ARG B C 1
ATOM 3242 O O . ARG B 1 194 ? 7.914 -5.855 15.758 1 95.62 194 ARG B O 1
ATOM 3249 N N . GLU B 1 195 ? 9.242 -4.195 16.781 1 95.06 195 GLU B N 1
ATOM 3250 C CA . GLU B 1 195 ? 9.406 -4.992 17.984 1 95.06 195 GLU B CA 1
ATOM 3251 C C . GLU B 1 195 ? 8.07 -5.238 18.672 1 95.06 195 GLU B C 1
ATOM 3253 O O . GLU B 1 195 ? 7.258 -4.32 18.812 1 95.06 195 GLU B O 1
ATOM 3258 N N . GLY B 1 196 ? 7.832 -6.457 19.016 1 96.5 196 GLY B N 1
ATOM 3259 C CA . GLY B 1 196 ? 6.586 -6.797 19.688 1 96.5 196 GLY B CA 1
ATOM 3260 C C . GLY B 1 196 ? 5.488 -7.219 18.719 1 96.5 196 GLY B C 1
ATOM 3261 O O . GLY B 1 196 ? 4.316 -7.289 19.109 1 96.5 196 GLY B O 1
ATOM 3262 N N . GLU B 1 197 ? 5.902 -7.512 17.531 1 98 197 GLU B N 1
ATOM 3263 C CA . GLU B 1 197 ? 4.957 -7.98 16.516 1 98 197 GLU B CA 1
ATOM 3264 C C . GLU B 1 197 ? 4.203 -9.219 17 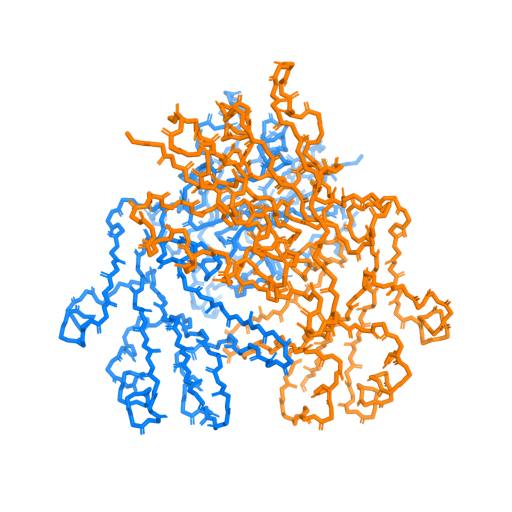1 98 197 GLU B C 1
ATOM 3266 O O . GLU B 1 197 ? 4.809 -10.148 17.547 1 98 197 GLU B O 1
ATOM 3271 N N . MET B 1 198 ? 2.85 -9.156 16.875 1 98.19 198 MET B N 1
ATOM 3272 C CA . MET B 1 198 ? 2.014 -10.281 17.281 1 98.19 198 MET B CA 1
ATOM 3273 C C . MET B 1 198 ? 0.941 -10.562 16.234 1 98.19 198 MET B C 1
ATOM 3275 O O . MET B 1 198 ? 0.421 -9.641 15.602 1 98.19 198 MET B O 1
ATOM 3279 N N . VAL B 1 199 ? 0.665 -11.812 16.078 1 98.5 199 VAL B N 1
ATOM 3280 C CA . VAL B 1 199 ? -0.415 -12.281 15.219 1 98.5 199 VAL B CA 1
ATOM 3281 C C . VAL B 1 199 ? -1.247 -13.328 15.953 1 98.5 199 VAL B C 1
ATOM 3283 O O . VAL B 1 199 ? -0.703 -14.164 16.672 1 98.5 199 VAL B O 1
ATOM 3286 N N . SER B 1 200 ? -2.578 -13.258 15.789 1 98.56 200 SER B N 1
ATOM 3287 C CA . SER B 1 200 ? -3.414 -14.266 16.438 1 98.56 200 SER B CA 1
ATOM 3288 C C . SER B 1 200 ? -4.746 -14.422 15.711 1 98.56 200 SER B C 1
ATOM 3290 O O . SER B 1 200 ? -5.266 -13.461 15.141 1 98.56 200 SER B O 1
ATOM 3292 N N . THR B 1 201 ? -5.254 -15.594 15.75 1 98.38 201 THR B N 1
ATOM 3293 C CA . THR B 1 201 ? -6.605 -15.867 15.281 1 98.38 201 THR B CA 1
ATOM 3294 C C . THR B 1 201 ? -7.512 -16.266 16.438 1 98.38 201 THR B C 1
ATOM 3296 O O . THR B 1 201 ? -8.688 -16.578 16.234 1 98.38 201 THR B O 1
ATOM 3299 N N . GLU B 1 202 ? -6.98 -16.219 17.656 1 98.31 202 GLU B N 1
ATOM 3300 C CA . GLU B 1 202 ? -7.723 -16.672 18.828 1 98.31 202 GLU B CA 1
ATOM 3301 C C . GLU B 1 202 ? -8.344 -15.5 19.578 1 98.31 202 GLU B C 1
ATOM 3303 O O . GLU B 1 202 ? -7.629 -14.602 20.031 1 98.31 202 GLU B O 1
ATOM 3308 N N . ARG B 1 203 ? -9.633 -15.656 19.781 1 98.06 203 ARG B N 1
ATOM 3309 C CA . ARG B 1 203 ? -10.414 -14.57 20.375 1 98.06 203 ARG B CA 1
ATOM 3310 C C . ARG B 1 203 ? -9.82 -14.141 21.719 1 98.06 203 ARG B C 1
ATOM 3312 O O . ARG B 1 203 ? -9.562 -12.961 21.938 1 98.06 203 ARG B O 1
ATOM 3319 N N . GLU B 1 204 ? -9.547 -15.055 22.594 1 98.12 204 GLU B N 1
ATOM 3320 C CA . GLU B 1 204 ? -9.094 -14.734 23.938 1 98.12 204 GLU B CA 1
ATOM 3321 C C . GLU B 1 204 ? -7.727 -14.055 23.922 1 98.12 204 GLU B C 1
ATOM 3323 O O . GLU B 1 204 ? -7.477 -13.117 24.688 1 98.12 204 GLU B O 1
ATOM 3328 N N . GLU B 1 205 ? -6.902 -14.508 23.047 1 98.25 205 GLU B N 1
ATOM 3329 C CA . GLU B 1 205 ? -5.586 -13.898 22.906 1 98.25 205 GLU B CA 1
ATOM 3330 C C . GLU B 1 205 ? -5.691 -12.469 22.391 1 98.25 205 GLU B C 1
ATOM 3332 O O . GLU B 1 205 ? -5.004 -11.57 22.891 1 98.25 205 GLU B O 1
ATOM 3337 N N . ILE B 1 206 ? -6.555 -12.305 21.453 1 98.31 206 ILE B N 1
ATOM 3338 C CA . ILE B 1 206 ? -6.75 -10.984 20.844 1 98.31 206 ILE B CA 1
ATOM 3339 C C . ILE B 1 206 ? -7.254 -10.008 21.906 1 98.31 206 ILE B C 1
ATOM 3341 O O . ILE B 1 206 ? -6.773 -8.875 22 1 98.31 206 ILE B O 1
ATOM 3345 N N . LEU B 1 207 ? -8.18 -10.438 22.75 1 98 207 LEU B N 1
ATOM 3346 C CA . LEU B 1 207 ? -8.781 -9.594 23.781 1 98 207 LEU B CA 1
ATOM 3347 C C . LEU B 1 207 ? -7.758 -9.219 24.844 1 98 207 LEU B C 1
ATOM 3349 O O . LEU B 1 207 ? -7.883 -8.18 25.5 1 98 207 LEU B O 1
ATOM 3353 N N . GLN B 1 208 ? -6.676 -9.977 24.953 1 96.81 208 GLN B N 1
ATOM 3354 C CA . GLN B 1 208 ? -5.633 -9.711 25.938 1 96.81 208 GLN B CA 1
ATOM 3355 C C . GLN B 1 208 ? -4.566 -8.773 25.375 1 96.81 208 GLN B C 1
ATOM 3357 O O . GLN B 1 208 ? -3.998 -7.957 26.109 1 96.81 208 GLN B O 1
ATOM 3362 N N . LEU B 1 209 ? -4.234 -8.883 24.156 1 93.62 209 LEU B N 1
ATOM 3363 C CA . LEU B 1 209 ? -3.17 -8.109 23.531 1 93.62 209 LEU B CA 1
ATOM 3364 C C . LEU B 1 209 ? -3.537 -6.633 23.469 1 93.62 209 LEU B C 1
ATOM 3366 O O . LEU B 1 209 ? -2.781 -5.777 23.938 1 93.62 209 LEU B O 1
ATOM 3370 N N . ARG B 1 210 ? -4.766 -6.254 23.016 1 89 210 ARG B N 1
ATOM 3371 C CA . ARG B 1 210 ? -5.297 -4.898 22.906 1 89 210 ARG B CA 1
ATOM 3372 C C . ARG B 1 210 ? -4.18 -3.889 22.672 1 89 210 ARG B C 1
ATOM 3374 O O . ARG B 1 210 ? -3.896 -3.049 23.531 1 89 210 ARG B O 1
ATOM 3381 N N . ASP B 1 211 ? -3.619 -3.871 21.5 1 93.06 211 ASP B N 1
ATOM 3382 C CA . ASP B 1 211 ? -2.529 -2.973 21.125 1 93.06 211 ASP B CA 1
ATOM 3383 C C . ASP B 1 211 ? -3.045 -1.797 20.312 1 93.06 211 ASP B C 1
ATOM 3385 O O . ASP B 1 211 ? -3.934 -1.963 19.469 1 93.06 211 ASP B O 1
ATOM 3389 N N . TYR B 1 212 ? -2.439 -0.657 20.531 1 92.25 212 TYR B N 1
ATOM 3390 C CA . TYR B 1 212 ? -2.869 0.555 19.844 1 92.25 212 TYR B CA 1
ATOM 3391 C C . TYR B 1 212 ? -2.602 0.458 18.344 1 92.25 212 TYR B C 1
ATOM 3393 O O . TYR B 1 212 ? -3.379 0.967 17.531 1 92.25 212 TYR B O 1
ATOM 3401 N N . MET B 1 213 ? -1.512 -0.166 18.016 1 94.56 213 MET B N 1
ATOM 3402 C CA . MET B 1 213 ? -1.14 -0.34 16.609 1 94.56 213 MET B CA 1
ATOM 3403 C C . MET B 1 213 ? -1.542 -1.723 16.109 1 94.56 213 MET B C 1
ATOM 3405 O O . MET B 1 213 ? -0.687 -2.586 15.906 1 94.56 213 MET B O 1
ATOM 3409 N N . SER B 1 214 ? -2.873 -1.915 15.945 1 97.94 214 SER B N 1
ATOM 3410 C CA . SER B 1 214 ? -3.385 -3.229 15.57 1 97.94 214 SER B CA 1
ATOM 3411 C C . SER B 1 214 ? -4.496 -3.109 14.531 1 97.94 214 SER B C 1
ATOM 3413 O O . SER B 1 214 ? -5.062 -2.031 14.336 1 97.94 214 SER B O 1
ATOM 3415 N N . LEU B 1 215 ? -4.715 -4.18 13.812 1 98.75 215 LEU B N 1
ATOM 3416 C CA . LEU B 1 215 ? -5.781 -4.293 12.82 1 98.75 215 LEU B CA 1
ATOM 3417 C C . LEU B 1 215 ? -6.258 -5.734 12.695 1 98.75 215 LEU B C 1
ATOM 3419 O O . LEU B 1 215 ? -5.652 -6.645 13.273 1 98.75 215 LEU B O 1
ATOM 3423 N N . ILE B 1 216 ? -7.371 -5.91 12.039 1 98.88 216 ILE B N 1
ATOM 3424 C CA . ILE B 1 216 ? -7.891 -7.242 11.734 1 98.88 216 ILE B CA 1
ATOM 3425 C C . ILE B 1 216 ? -8.141 -7.363 10.234 1 98.88 216 ILE B C 1
ATOM 3427 O O . ILE B 1 216 ? -8.711 -6.465 9.617 1 98.88 216 ILE B O 1
ATOM 3431 N N . ILE B 1 217 ? -7.586 -8.375 9.641 1 98.88 217 ILE B N 1
ATOM 3432 C CA . ILE B 1 217 ? -7.969 -8.797 8.297 1 98.88 217 ILE B CA 1
ATOM 3433 C C . ILE B 1 217 ? -9.039 -9.883 8.383 1 98.88 217 ILE B C 1
ATOM 3435 O O . ILE B 1 217 ? -8.844 -10.906 9.039 1 98.88 217 ILE B O 1
ATOM 3439 N N . ALA B 1 218 ? -10.188 -9.641 7.738 1 98.88 218 ALA B N 1
ATOM 3440 C CA . ALA B 1 218 ? -11.297 -10.586 7.84 1 98.88 218 ALA B CA 1
ATOM 3441 C C . ALA B 1 218 ? -11.883 -10.891 6.465 1 98.88 218 ALA B C 1
ATOM 3443 O O . ALA B 1 218 ? -11.961 -10.008 5.605 1 98.88 218 ALA B O 1
ATOM 3444 N N . SER B 1 219 ? -12.234 -12.125 6.219 1 98.56 219 SER B N 1
ATOM 3445 C CA . SER B 1 219 ? -12.883 -12.531 4.977 1 98.56 219 SER B CA 1
ATOM 3446 C C . SER B 1 219 ? -13.891 -13.648 5.219 1 98.56 219 SER B C 1
ATOM 3448 O O . SER B 1 219 ? -13.82 -14.344 6.234 1 98.56 219 SER B O 1
ATOM 3450 N N . ARG B 1 220 ? -14.867 -13.773 4.348 1 97.38 220 ARG B N 1
ATOM 3451 C CA . ARG B 1 220 ? -15.859 -14.844 4.41 1 97.38 220 ARG B CA 1
ATOM 3452 C C . ARG B 1 220 ? -16.281 -15.281 3.014 1 97.38 220 ARG B C 1
ATOM 3454 O O . ARG B 1 220 ? -15.875 -14.68 2.018 1 97.38 220 ARG B O 1
ATOM 3461 N N . ASN B 1 221 ? -17 -16.516 2.91 1 85.62 221 ASN B N 1
ATOM 3462 C CA . ASN B 1 221 ? -17.422 -17.109 1.648 1 85.62 221 ASN B CA 1
ATOM 3463 C C . ASN B 1 221 ? -18.703 -16.453 1.133 1 85.62 221 ASN B C 1
ATOM 3465 O O . ASN B 1 221 ? -19.547 -16.016 1.921 1 85.62 221 ASN B O 1
#

Sequence (442 aa):
MATLYGIGVGPGDSELLTVKAVRTIEKCQVIVAPCATEDGESIALETVREYIKPGTEVIIKHFPMGKKDRVIKALEAYEFIECRLKEGKDVVFLTIGDPYVYSTYSHMLKHVRDCGFEVQTIPGITSFCAAASLVNKTLVVGDEKLVVMPATKACEITDEKFVIIMKLYKHEEEVLDILEEKGFDYVYASRVGREGEMVSTEREEILQLRDYMSLIIASRNMATLYGIGVGPGDSELLTVKAVRTIEKCQVIVAPCATEDGESIALETVREYIKPGTEVIIKHFPMGKKDRVIKALEAYEFIECRLKEGKDVVFLTIGDPYVYSTYSHMLKHVRDCGFEVQTIPGITSFCAAASLVNKTLVVGDEKLVVMPATKACEITDEKFVIIMKLYKHEEEVLDILEEKGFDYVYASRVGREGEMVSTEREEILQLRDYMSLIIASRN

pLDDT: mean 93.08, std 9.58, range [57.12, 98.94]

Nearest PDB structures (foldseek):
  2qbu-assembly1_B  TM=8.969E-01  e=4.332E-22  Methanothermobacter thermautotrophicus str. Delta H
  8xj3-assembly1_B  TM=8.840E-01  e=3.193E-20  Akkermansia muciniphila
  2e0k-assembly1_B  TM=8.893E-01  e=1.343E-18  Chlorobaculum tepidum
  2e0n-assembly1_B  TM=8.974E-01  e=2.078E-18  Chlorobaculum tepidum
  2e0k-assembly1_A  TM=8.869E-01  e=1.620E-18  Chlorobaculum tepidum

Foldseek 3Di:
DAEEEEEACELQALVQGDPVRLVLQLPFQEEEAEDADPPDDGSQCNSNVVSHDPNRHYYYFYQYPDDPVNVVSLVVVLVVCVVCVVVVTHYYYYDHAFCVPPHPNVVSVVSCVVVPHHYHYYTGHHHVNLVCVVVVHDQDDDPADEEEEELVCLVVDDPHFKYKYPQCAPNLVVNCVSCVVVPKQKKKWFSRNHPPTDIDRDSVVSVVVRHRRMMMIIGDD/DAEEEEEACEAQALVQGDPVRLVLQLPFQEEEAEDADPPDDGSQCNSNVVSHDPRRHYYYFYQYPDDPVNVVSLVVVLVVCQVCVVVVTHYYYYDHAFCVPPHPNVVSVVSCVVVPHHYHYYTGHHHVNLVCVVVVHDQDDDPADEEEEELVCLVVDDPHFKYKYPQCAPNLVVNCVSCVVVPKQKKKWFSRNHPPTDIDRDSVVSVVVRHRRMMMIIGDD

InterPro domains:
  IPR000878 Tetrapyrrole methylase [PF00590] (3-200)
  IPR006364 Precorrin-2 C(20)-methyltransferase domain [TIGR01467] (3-219)
  IPR012382 Precorrin-2 C(20)-methyltransferase [PIRSF036427] (1-221)
  IPR012382 Precorrin-2 C(20)-methyltransferase [cd11645] (7-218)
  IPR014776 Tetrapyrrole methylase, subdomain 2 [G3DSA:3.30.950.10] (127-221)
  IPR014777 Tetrapyrrole methylase, subdomain 1 [G3DSA:3.40.1010.10] (1-126)
  IPR035996 Tetrapyrrole methylase superfamily [SSF53790] (3-220)

Radius of gyration: 21.43 Å; Cα contacts (8 Å, |Δi|>4): 1005; chains: 2; bounding box: 50×59×52 Å